Protein AF-A0A7C1YST5-F1 (afdb_monomer_lite)

Sequence (377 aa):
MRGKIRVWMGMFVSFLMVFAYVGAASSADIYYDVPSEAYPTIQSAIDAAISSPTGVDNAAYIRVAQGTYQENLTIDPDLDGIYNIFLQGGYSSDFTSRTVDPSNTVIDGGNSGRAMFINSPYEENGVQLSMRIEGFTITGGNDSFGSGVRVKAQHRYTIVFDHMMFENNEGSSLGGGLWISCYGEITVQNSTIKENKSQFGAGIKMEVYSQGYAKVANNIFENNNDNDPSNNHIIQGKSYQEFFSSLIPMANSTLTKLTLEMEVDDPGKEPEVRSRDLLDRVGYAARHGTAKPKPVDTQKPAITEFEQTTLFITPGLISWGGVEPLQEALRNLSEQANVLASKVDAVMEKDPAQWTAEDKNIVKERTNISCSIERLG

Secondary structure (DSSP, 8-state):
--PPP---------------------PPPEEEEESSSS-SSHHHHHHHHHSS---SS--EEEEEESEEEE--EEE---SSEEEEEEEEEEE-TTSS-B---GGGEEEE-TTSB-SEEE---SS--SEEEEEEEES-EEE--B-SB-SSEEEEE-TTEEEEEES-EEES-EEEEE-SSEEEEESSEEEEES-EEES-EEEETSSEEEEE-TT-EEEEES-EEES-B-SSGGGS---PPPPB-----TTSTT------EEEEEEEE--TTS--EEEEEEEEESSHHHHHTTSSPPPPPPSSS-SB-TT---------S---GGGHHHHHHHHHHHHHHHHHHHHHHHHHHTS-GGG--HHHHHHHHHHHHHHHHHHHH-

Radius of gyration: 33.35 Å; chains: 1; bounding box: 76×48×142 Å

Structure (mmCIF, N/CA/C/O backbone):
data_AF-A0A7C1YST5-F1
#
_entry.id   AF-A0A7C1YST5-F1
#
loop_
_atom_site.group_PDB
_atom_site.id
_atom_site.type_symbol
_atom_site.label_atom_id
_atom_site.label_alt_id
_atom_site.label_comp_id
_atom_site.label_asym_id
_atom_site.label_entity_id
_atom_site.label_seq_id
_atom_site.pdbx_PDB_ins_code
_atom_site.Cartn_x
_atom_site.Cartn_y
_atom_site.Cartn_z
_atom_site.occupancy
_atom_site.B_iso_or_equiv
_atom_site.auth_seq_id
_atom_site.auth_comp_id
_atom_site.auth_asym_id
_atom_site.auth_atom_id
_atom_site.pdbx_PDB_model_num
ATOM 1 N N . MET A 1 1 ? -25.094 -33.696 97.048 1.00 41.44 1 MET A N 1
ATOM 2 C CA . MET A 1 1 ? -24.480 -32.974 95.913 1.00 41.44 1 MET A CA 1
ATOM 3 C C . MET A 1 1 ? -25.198 -33.383 94.629 1.00 41.44 1 MET A C 1
ATOM 5 O O . MET A 1 1 ? -24.993 -34.488 94.155 1.00 41.44 1 MET A O 1
ATOM 9 N N . ARG A 1 2 ? -26.111 -32.553 94.112 1.00 37.66 2 ARG A N 1
ATOM 10 C CA . ARG A 1 2 ? -26.742 -32.722 92.789 1.00 37.66 2 ARG A CA 1
ATOM 11 C C . ARG A 1 2 ? -26.547 -31.402 92.047 1.00 37.66 2 ARG A C 1
ATOM 13 O O . ARG A 1 2 ? -27.242 -30.430 92.331 1.00 37.66 2 ARG A O 1
ATOM 20 N N . GLY A 1 3 ? -25.519 -31.351 91.204 1.00 36.91 3 GLY A N 1
ATOM 21 C CA . GLY A 1 3 ? -25.161 -30.176 90.413 1.00 36.91 3 GLY A CA 1
ATOM 22 C C . GLY A 1 3 ? -26.107 -30.014 89.227 1.00 36.91 3 GLY A C 1
ATOM 23 O O . GLY A 1 3 ? -26.286 -30.942 88.444 1.00 36.91 3 GLY A O 1
ATOM 24 N N . LYS A 1 4 ? -26.729 -28.838 89.122 1.00 43.28 4 LYS A N 1
ATOM 25 C CA . LYS A 1 4 ? -27.535 -28.413 87.975 1.00 43.28 4 LYS A CA 1
ATOM 26 C C . LYS A 1 4 ? -26.601 -28.038 86.821 1.00 43.28 4 LYS A C 1
ATOM 28 O O . LYS A 1 4 ? -25.777 -27.141 86.976 1.00 43.28 4 LYS A O 1
ATOM 33 N N . ILE A 1 5 ? -26.761 -28.691 85.674 1.00 40.94 5 ILE A N 1
ATOM 34 C CA . ILE A 1 5 ? -26.127 -28.305 84.409 1.00 40.94 5 ILE A CA 1
ATOM 35 C C . ILE A 1 5 ? -26.909 -27.110 83.846 1.00 40.94 5 ILE A C 1
ATOM 37 O O . ILE A 1 5 ? -28.108 -27.211 83.595 1.00 40.94 5 ILE A O 1
ATOM 41 N N . ARG A 1 6 ? -26.238 -25.964 83.693 1.00 39.28 6 ARG A N 1
ATOM 42 C CA . ARG A 1 6 ? -26.732 -24.805 82.937 1.00 39.28 6 ARG A CA 1
ATOM 43 C C . ARG A 1 6 ? -26.223 -24.929 81.502 1.00 39.28 6 ARG A C 1
ATOM 45 O O . ARG A 1 6 ? -25.020 -24.857 81.280 1.00 39.28 6 ARG A O 1
ATOM 52 N N . VAL A 1 7 ? -27.136 -25.106 80.553 1.00 39.72 7 VAL A N 1
ATOM 53 C CA . VAL A 1 7 ? -26.851 -25.011 79.116 1.00 39.72 7 VAL A CA 1
ATOM 54 C C . VAL A 1 7 ? -26.837 -23.529 78.739 1.00 39.72 7 VAL A C 1
ATOM 56 O O . VAL A 1 7 ? -27.813 -22.819 78.972 1.00 39.72 7 VAL A O 1
ATOM 59 N N . TRP A 1 8 ? -25.709 -23.058 78.210 1.00 34.91 8 TRP A N 1
ATOM 60 C CA . TRP A 1 8 ? -25.568 -21.738 77.599 1.00 34.91 8 TRP A CA 1
ATOM 61 C C . TRP A 1 8 ? -26.130 -21.788 76.175 1.00 34.91 8 TRP A C 1
ATOM 63 O O . TRP A 1 8 ? -25.654 -22.564 75.351 1.00 34.91 8 TRP A O 1
ATOM 73 N N . MET A 1 9 ? -27.138 -20.964 75.887 1.00 34.66 9 MET A N 1
ATOM 74 C CA . MET A 1 9 ? -27.682 -20.787 74.542 1.00 34.66 9 MET A CA 1
ATOM 75 C C . MET A 1 9 ? -26.935 -19.623 73.881 1.00 34.66 9 MET A C 1
ATOM 77 O O . MET A 1 9 ? -27.213 -18.458 74.156 1.00 34.66 9 MET A O 1
ATOM 81 N N . GLY A 1 10 ? -25.919 -19.950 73.081 1.00 36.78 10 GLY A N 1
ATOM 82 C CA . GLY A 1 10 ? -25.186 -18.984 72.265 1.00 36.78 10 GLY A CA 1
ATOM 83 C C . GLY A 1 10 ? -26.057 -18.507 71.105 1.00 36.78 10 GLY A C 1
ATOM 84 O O . GLY A 1 10 ? -26.475 -19.300 70.266 1.00 36.78 10 GLY A O 1
ATOM 85 N N . MET A 1 11 ? -26.348 -17.211 71.083 1.00 38.69 11 MET A N 1
ATOM 86 C CA . MET A 1 11 ? -27.099 -16.536 70.029 1.00 38.69 11 MET A CA 1
ATOM 87 C C . MET A 1 11 ? -26.169 -16.336 68.819 1.00 38.69 11 MET A C 1
ATOM 89 O O . MET A 1 11 ? -25.265 -15.505 68.862 1.00 38.69 11 MET A O 1
ATOM 93 N N . PHE A 1 12 ? -26.347 -17.133 67.763 1.00 37.69 12 PHE A N 1
ATOM 94 C CA . PHE A 1 12 ? -25.630 -16.975 66.493 1.00 37.69 12 PHE A CA 1
ATOM 95 C C . PHE A 1 12 ? -26.262 -15.823 65.699 1.00 37.69 12 PHE A C 1
ATOM 97 O O . PHE A 1 12 ? -27.354 -15.956 65.147 1.00 37.69 12 PHE A O 1
ATOM 104 N N . VAL A 1 13 ? -25.578 -14.680 65.645 1.00 39.03 13 VAL A N 1
ATOM 105 C CA . VAL A 1 13 ? -25.915 -13.585 64.728 1.00 39.03 13 VAL A CA 1
ATOM 106 C C . VAL A 1 13 ? -25.433 -13.992 63.338 1.00 39.03 13 VAL A C 1
ATOM 108 O O . VAL A 1 13 ? -24.235 -14.045 63.075 1.00 39.03 13 VAL A O 1
ATOM 111 N N . SER A 1 14 ? -26.374 -14.329 62.460 1.00 39.31 14 SER A N 1
ATOM 112 C CA . SER A 1 14 ? -26.086 -14.654 61.064 1.00 39.31 14 SER A CA 1
ATOM 113 C C . SER A 1 14 ? -25.971 -13.353 60.270 1.00 39.31 14 SER A C 1
ATOM 115 O O . SER A 1 14 ? -26.971 -12.682 60.028 1.00 39.31 14 SER A O 1
ATOM 117 N N . PHE A 1 15 ? -24.748 -12.978 59.891 1.00 37.16 15 PHE A N 1
ATOM 118 C CA . PHE A 1 15 ? -24.509 -11.928 58.903 1.00 37.16 15 PHE A CA 1
ATOM 119 C C . PHE A 1 15 ? -24.921 -12.455 57.525 1.00 37.16 15 PHE A C 1
ATOM 121 O O . PHE A 1 15 ? -24.263 -13.326 56.957 1.00 37.16 15 PHE A O 1
ATOM 128 N N . LEU A 1 16 ? -26.023 -11.932 56.992 1.00 33.91 16 LEU A N 1
ATOM 129 C CA . LEU A 1 16 ? -26.415 -12.128 55.603 1.00 33.91 16 LEU A CA 1
ATOM 130 C C . LEU A 1 16 ? -25.455 -11.303 54.724 1.00 33.91 16 LEU A C 1
ATOM 132 O O . LEU A 1 16 ? -25.681 -10.117 54.494 1.00 33.91 16 LEU A O 1
ATOM 136 N N . MET A 1 17 ? -24.351 -11.906 54.273 1.00 36.91 17 MET A N 1
ATOM 137 C CA . MET A 1 17 ? -23.553 -11.343 53.179 1.00 36.91 17 MET A CA 1
ATOM 138 C C . MET A 1 17 ? -24.361 -11.471 51.890 1.00 36.91 17 MET A C 1
ATOM 140 O O . MET A 1 17 ? -24.436 -12.539 51.285 1.00 36.91 17 MET A O 1
ATOM 144 N N . VAL A 1 18 ? -24.971 -10.368 51.468 1.00 36.53 18 VAL A N 1
ATOM 145 C CA . VAL A 1 18 ? -25.443 -10.214 50.095 1.00 36.53 18 VAL A CA 1
ATOM 146 C C . VAL A 1 18 ? -24.197 -10.034 49.231 1.00 36.53 18 VAL A C 1
ATOM 148 O O . VAL A 1 18 ? -23.650 -8.938 49.139 1.00 36.53 18 VAL A O 1
ATOM 151 N N . PHE A 1 19 ? -23.720 -11.117 48.617 1.00 40.22 19 PHE A N 1
ATOM 152 C CA . PHE A 1 19 ? -22.867 -10.996 47.441 1.00 40.22 19 PHE A CA 1
ATOM 153 C C . PHE A 1 19 ? -23.739 -10.405 46.336 1.00 40.22 19 PHE A C 1
ATOM 155 O O . PHE A 1 19 ? -24.511 -11.114 45.691 1.00 40.22 19 PHE A O 1
ATOM 162 N N . ALA A 1 20 ? -23.649 -9.090 46.143 1.00 38.31 20 ALA A N 1
ATOM 163 C CA . ALA A 1 20 ? -24.014 -8.503 44.870 1.00 38.31 20 ALA A CA 1
ATOM 164 C C . ALA A 1 20 ? -23.066 -9.125 43.841 1.00 38.31 20 ALA A C 1
ATOM 166 O O . ALA A 1 20 ? -21.892 -8.768 43.759 1.00 38.31 20 ALA A O 1
ATOM 167 N N . TYR A 1 21 ? -23.568 -10.122 43.118 1.00 37.91 21 TYR A N 1
ATOM 168 C CA . TYR A 1 21 ? -22.960 -10.587 41.886 1.00 37.91 21 TYR A CA 1
ATOM 169 C C . TYR A 1 21 ? -23.071 -9.407 40.918 1.00 37.91 21 TYR A C 1
ATOM 171 O O . TYR A 1 21 ? -24.071 -9.242 40.221 1.00 37.91 21 TYR A O 1
ATOM 179 N N . VAL A 1 22 ? -22.083 -8.512 40.947 1.00 45.41 22 VAL A N 1
ATOM 180 C CA . VAL A 1 22 ? -21.839 -7.609 39.830 1.00 45.41 22 VAL A CA 1
ATOM 181 C C . VAL A 1 22 ? -21.352 -8.541 38.736 1.00 45.41 22 VAL A C 1
ATOM 183 O O . VAL A 1 22 ? -20.177 -8.896 38.690 1.00 45.41 22 VAL A O 1
ATOM 186 N N . GLY A 1 23 ? -22.291 -9.059 37.940 1.00 37.69 23 GLY A N 1
ATOM 187 C CA . GLY A 1 23 ? -21.934 -9.708 36.692 1.00 37.69 23 GLY A CA 1
ATOM 188 C C . GLY A 1 23 ? -21.012 -8.743 35.966 1.00 37.69 23 GLY A C 1
ATOM 189 O O . GLY A 1 23 ? -21.356 -7.567 35.834 1.00 37.69 23 GLY A O 1
ATOM 190 N N . ALA A 1 24 ? -19.821 -9.209 35.592 1.00 47.19 24 ALA A N 1
ATOM 191 C CA . ALA A 1 24 ? -18.976 -8.470 34.676 1.00 47.19 24 ALA A CA 1
ATOM 192 C C . ALA A 1 24 ? -19.861 -8.150 33.470 1.00 47.19 24 ALA A C 1
ATOM 194 O O . ALA A 1 24 ? -20.289 -9.058 32.757 1.00 47.19 24 ALA A O 1
ATOM 195 N N . ALA A 1 25 ? -20.240 -6.882 33.317 1.00 44.75 25 ALA A N 1
ATOM 196 C CA . ALA A 1 25 ? -20.816 -6.435 32.071 1.00 44.75 25 ALA A CA 1
ATOM 197 C C . ALA A 1 25 ? -19.719 -6.708 31.046 1.00 44.75 25 ALA A C 1
ATOM 199 O O . ALA A 1 25 ? -18.654 -6.096 31.127 1.00 44.75 25 ALA A O 1
ATOM 200 N N . SER A 1 26 ? -19.929 -7.687 30.161 1.00 54.06 26 SER A N 1
ATOM 201 C CA . SER A 1 26 ? -19.099 -7.785 28.970 1.00 54.06 26 SER A CA 1
ATOM 202 C C . SER A 1 26 ? -19.242 -6.430 28.299 1.00 54.06 26 SER A C 1
ATOM 204 O O . SER A 1 26 ? -20.356 -6.041 27.930 1.00 54.06 26 SER A O 1
ATOM 206 N N . SER A 1 27 ? -18.158 -5.663 28.253 1.00 65.88 27 SER A N 1
ATOM 207 C CA . SER A 1 27 ? -18.158 -4.451 27.451 1.00 65.88 27 SER A CA 1
ATOM 208 C C . SER A 1 27 ? -18.552 -4.863 26.030 1.00 65.88 27 SER A C 1
ATOM 210 O O . SER A 1 27 ? -18.256 -5.967 25.587 1.00 65.88 27 SER A O 1
ATOM 212 N N . ALA A 1 28 ? -19.368 -4.058 25.368 1.00 82.75 28 ALA A N 1
ATOM 213 C CA . ALA A 1 28 ? -19.757 -4.359 24.000 1.00 82.75 28 ALA A CA 1
ATOM 214 C C . ALA A 1 28 ? -18.626 -3.937 23.054 1.00 82.75 28 ALA A C 1
ATOM 216 O O . ALA A 1 28 ? -17.840 -3.045 23.388 1.00 82.75 28 ALA A O 1
ATOM 217 N N . ASP A 1 29 ? -18.582 -4.540 21.868 1.00 91.88 29 ASP A N 1
ATOM 218 C CA . ASP A 1 29 ? -17.829 -3.985 20.746 1.00 91.88 29 ASP A CA 1
ATOM 219 C C . ASP A 1 29 ? -18.250 -2.532 20.485 1.00 91.88 29 ASP A C 1
ATOM 221 O O . ASP A 1 29 ? -19.418 -2.160 20.649 1.00 91.88 29 ASP A O 1
ATOM 225 N N . ILE A 1 30 ? -17.290 -1.714 20.061 1.00 95.12 30 ILE A N 1
ATOM 226 C CA . ILE A 1 30 ? -17.473 -0.281 19.830 1.00 95.12 30 ILE A CA 1
ATOM 227 C C . ILE A 1 30 ? -17.455 -0.024 18.324 1.00 95.12 30 ILE A C 1
ATOM 229 O O . ILE A 1 30 ? -16.594 -0.541 17.618 1.00 95.12 30 ILE A O 1
ATOM 233 N N . TYR A 1 31 ? -18.395 0.780 17.828 1.00 97.06 31 TYR A N 1
ATOM 234 C CA . TYR A 1 31 ? -18.546 1.076 16.403 1.00 97.06 31 TYR A CA 1
ATOM 235 C C . TYR A 1 31 ? -18.355 2.571 16.143 1.00 97.06 31 TYR A C 1
ATOM 237 O O . TYR A 1 31 ? -18.979 3.403 16.801 1.00 97.06 31 TYR A O 1
ATOM 245 N N . TYR A 1 32 ? -17.516 2.888 15.160 1.00 98.31 32 TYR A N 1
ATOM 246 C CA . TYR A 1 32 ? -17.191 4.239 14.716 1.00 98.31 32 TYR A CA 1
ATOM 247 C C . TYR A 1 32 ? -17.537 4.366 13.232 1.00 98.31 32 TYR A C 1
ATOM 249 O O . TYR A 1 32 ? -16.848 3.805 12.380 1.00 98.31 32 TYR A O 1
ATOM 257 N N . ASP A 1 33 ? -18.615 5.086 12.929 1.00 98.69 33 ASP A N 1
ATOM 258 C CA . ASP A 1 33 ? -19.110 5.269 11.563 1.00 98.69 33 ASP A CA 1
ATOM 259 C C . ASP A 1 33 ? -18.527 6.527 10.933 1.00 98.69 33 ASP A C 1
ATOM 261 O O . ASP A 1 33 ? -18.656 7.619 11.491 1.00 98.69 33 ASP A O 1
ATOM 265 N N . VAL A 1 34 ? -17.904 6.370 9.765 1.00 98.69 34 VAL A N 1
ATOM 266 C CA . VAL A 1 34 ? -17.222 7.445 9.041 1.00 98.69 34 VAL A CA 1
ATOM 267 C C . VAL A 1 34 ? -17.787 7.576 7.619 1.00 98.69 34 VAL A C 1
ATOM 269 O O . VAL A 1 34 ? -17.778 6.587 6.888 1.00 98.69 34 VAL A O 1
ATOM 272 N N . PRO A 1 35 ? -18.242 8.766 7.189 1.00 98.44 35 PRO A N 1
ATOM 273 C CA . PRO A 1 35 ? -18.401 9.965 8.000 1.00 98.44 35 PRO A CA 1
ATOM 274 C C . PRO A 1 35 ? -19.675 9.894 8.858 1.00 98.44 35 PRO A C 1
ATOM 276 O O . PRO A 1 35 ? -20.703 9.355 8.448 1.00 98.44 35 PRO A O 1
ATOM 279 N N . SER A 1 36 ? -19.629 10.517 10.029 1.00 97.88 36 SER A N 1
ATOM 280 C CA . SER A 1 36 ? -20.798 10.814 10.863 1.00 97.88 36 SER A CA 1
ATOM 281 C C . SER A 1 36 ? -20.629 12.166 11.560 1.00 97.88 36 SER A C 1
ATOM 283 O O . SER A 1 36 ? -19.577 12.795 11.467 1.00 97.88 36 SER A O 1
ATOM 285 N N . GLU A 1 37 ? -21.660 12.630 12.274 1.00 97.25 37 GLU A N 1
ATOM 286 C CA . GLU A 1 37 ? -21.562 13.857 13.081 1.00 97.25 37 GLU A CA 1
ATOM 287 C C . GLU A 1 37 ? -20.473 13.747 14.164 1.00 97.25 37 GLU A C 1
ATOM 289 O O . GLU A 1 37 ? -19.768 14.718 14.427 1.00 97.25 37 GLU A O 1
ATOM 294 N N . ALA A 1 38 ? -20.305 12.561 14.759 1.00 97.38 38 ALA A N 1
ATOM 295 C CA . ALA A 1 38 ? -19.283 12.309 15.773 1.00 97.38 38 ALA A CA 1
ATOM 296 C C . ALA A 1 38 ? -17.885 12.102 15.166 1.00 97.38 38 ALA A C 1
ATOM 298 O O . ALA A 1 38 ? -16.894 12.506 15.772 1.00 97.38 38 ALA A O 1
ATOM 299 N N . TYR A 1 39 ? -17.816 11.492 13.980 1.00 98.38 39 TYR A N 1
ATOM 300 C CA . TYR A 1 39 ? -16.567 11.128 13.311 1.00 98.38 39 TYR A CA 1
ATOM 301 C C . TYR A 1 39 ? -16.586 11.605 11.853 1.00 98.38 39 TYR A C 1
ATOM 303 O O . TYR A 1 39 ? -16.869 10.823 10.939 1.00 98.38 39 TYR A O 1
ATOM 311 N N . PRO A 1 40 ? -16.338 12.903 11.603 1.00 98.25 40 PRO A N 1
ATOM 312 C CA . PRO A 1 40 ? -16.386 13.459 10.253 1.00 98.25 40 PRO A CA 1
ATOM 313 C C . PRO A 1 40 ? -15.243 12.967 9.351 1.00 98.25 40 PRO A C 1
ATOM 315 O O . PRO A 1 40 ? -15.350 13.084 8.133 1.00 98.25 40 PRO A O 1
ATOM 318 N N . THR A 1 41 ? -14.163 12.431 9.929 1.00 98.75 41 THR A N 1
ATOM 319 C CA . THR A 1 41 ? -12.971 11.949 9.211 1.00 98.75 41 THR A CA 1
ATOM 320 C C . THR A 1 41 ? -12.532 10.577 9.710 1.00 98.75 41 THR A C 1
ATOM 322 O O . THR A 1 41 ? -12.854 10.194 10.842 1.00 98.75 41 THR A O 1
ATOM 325 N N . ILE A 1 42 ? -11.752 9.849 8.908 1.00 98.81 42 ILE A N 1
ATOM 326 C CA . ILE A 1 42 ? -11.193 8.557 9.328 1.00 98.81 42 ILE A CA 1
ATOM 327 C C . ILE A 1 42 ? -10.268 8.769 10.530 1.00 98.81 42 ILE A C 1
ATOM 329 O O . ILE A 1 42 ? -10.365 8.024 11.507 1.00 98.81 42 ILE A O 1
ATOM 333 N N . GLN A 1 43 ? -9.441 9.821 10.512 1.00 98.75 43 GLN A N 1
ATOM 334 C CA . GLN A 1 43 ? -8.559 10.133 11.637 1.00 98.75 43 GLN A CA 1
ATOM 335 C C . GLN A 1 43 ? -9.335 10.350 12.944 1.00 98.75 43 GLN A C 1
ATOM 337 O O . GLN A 1 43 ? -8.945 9.808 13.969 1.00 98.75 43 GLN A O 1
ATOM 342 N N . SER A 1 44 ? -10.471 11.057 12.919 1.00 98.62 44 SER A N 1
ATOM 343 C CA . SER A 1 44 ? -11.258 11.302 14.139 1.00 98.62 44 SER A CA 1
ATOM 344 C C . SER A 1 44 ? -11.824 10.018 14.765 1.00 98.62 44 SER A C 1
ATOM 346 O O . SER A 1 44 ? -11.923 9.914 15.988 1.00 98.62 44 SER A O 1
ATOM 348 N N . ALA A 1 45 ? -12.156 9.015 13.944 1.00 98.69 45 ALA A N 1
ATOM 349 C CA . ALA A 1 45 ? -12.557 7.696 14.428 1.00 98.69 45 ALA A CA 1
ATOM 350 C C . ALA A 1 45 ? -11.365 6.894 14.969 1.00 98.69 45 ALA A C 1
ATOM 352 O O . ALA A 1 45 ? -11.503 6.221 15.989 1.00 98.69 45 ALA A O 1
ATOM 353 N N . ILE A 1 46 ? -10.197 6.987 14.321 1.00 98.62 46 ILE A N 1
ATOM 354 C CA . ILE A 1 46 ? -8.951 6.380 14.810 1.00 98.62 46 ILE A CA 1
ATOM 355 C C . ILE A 1 46 ? -8.592 6.955 16.179 1.00 98.62 46 ILE A C 1
ATOM 357 O O . ILE A 1 46 ? -8.406 6.181 17.114 1.00 98.62 46 ILE A O 1
ATOM 361 N N . ASP A 1 47 ? -8.566 8.282 16.313 1.00 98.12 47 ASP A N 1
ATOM 362 C CA . ASP A 1 47 ? -8.258 8.983 17.563 1.00 98.12 47 ASP A CA 1
ATOM 363 C C . ASP A 1 47 ? -9.180 8.511 18.693 1.00 98.12 47 ASP A C 1
ATOM 365 O O . ASP A 1 47 ? -8.734 8.207 19.799 1.00 98.12 47 ASP A O 1
ATOM 369 N N . ALA A 1 48 ? -10.477 8.372 18.405 1.00 97.56 48 ALA A N 1
ATOM 370 C CA . ALA A 1 48 ? -11.440 7.870 19.372 1.00 97.56 48 ALA A CA 1
ATOM 371 C C . ALA A 1 48 ? -11.208 6.388 19.723 1.00 97.56 48 ALA A C 1
ATOM 373 O O . ALA A 1 48 ? -11.315 6.025 20.896 1.00 97.56 48 ALA A O 1
ATOM 374 N N . ALA A 1 49 ? -10.857 5.544 18.750 1.00 96.88 49 ALA A N 1
ATOM 375 C CA . ALA A 1 49 ? -10.584 4.121 18.957 1.00 96.88 49 ALA A CA 1
ATOM 376 C C . ALA A 1 49 ? -9.287 3.854 19.740 1.00 96.88 49 ALA A C 1
ATOM 378 O O . ALA A 1 49 ? -9.214 2.862 20.463 1.00 96.88 49 ALA A O 1
ATOM 379 N N . ILE A 1 50 ? -8.278 4.724 19.623 1.00 95.12 50 ILE A N 1
ATOM 380 C CA . ILE A 1 50 ? -7.011 4.602 20.367 1.00 95.12 50 ILE A CA 1
ATOM 381 C C . ILE A 1 50 ? -7.002 5.382 21.688 1.00 95.12 50 ILE A C 1
ATOM 383 O O . ILE A 1 50 ? -6.105 5.185 22.498 1.00 95.12 50 ILE A O 1
ATOM 387 N N . SER A 1 51 ? -8.009 6.224 21.949 1.00 94.44 51 SER A N 1
ATOM 388 C CA . SER A 1 51 ? -8.116 6.982 23.207 1.00 94.44 51 SER A CA 1
ATOM 389 C C . SER A 1 51 ? -8.368 6.114 24.449 1.00 94.44 51 SER A C 1
ATOM 391 O O . SER A 1 51 ? -8.213 6.585 25.578 1.00 94.44 51 SER A O 1
ATOM 393 N N . SER A 1 52 ? -8.778 4.854 24.269 1.00 91.00 52 SER A N 1
ATOM 394 C CA . SER A 1 52 ? -8.984 3.910 25.365 1.00 91.00 52 SER A CA 1
ATOM 395 C C . SER A 1 52 ? -8.737 2.468 24.909 1.00 91.00 52 SER A C 1
ATOM 397 O O . SER A 1 52 ? -9.271 2.070 23.872 1.00 91.00 52 SER A O 1
ATOM 399 N N . PRO A 1 53 ? -7.973 1.658 25.667 1.00 92.25 53 PRO A N 1
ATOM 400 C CA . PRO A 1 53 ? -7.793 0.244 25.358 1.00 92.25 53 PRO A CA 1
ATOM 401 C C . PRO A 1 53 ? -9.122 -0.518 25.313 1.00 92.25 53 PRO A C 1
ATOM 403 O O . PRO A 1 53 ? -9.939 -0.423 26.229 1.00 92.25 53 PRO A O 1
ATOM 406 N N . THR A 1 54 ? -9.309 -1.352 24.291 1.00 91.56 54 THR A N 1
ATOM 407 C CA . THR A 1 54 ? -10.501 -2.203 24.153 1.00 91.56 54 THR A CA 1
ATOM 408 C C . THR A 1 54 ? -10.497 -3.369 25.145 1.00 91.56 54 THR A C 1
ATOM 410 O O . THR A 1 54 ? -11.556 -3.870 25.515 1.00 91.56 54 THR A O 1
ATOM 413 N N . GLY A 1 55 ? -9.319 -3.812 25.596 1.00 89.50 55 GLY A N 1
ATOM 414 C CA . GLY A 1 55 ? -9.165 -5.016 26.415 1.00 89.50 55 GLY A CA 1
ATOM 415 C C . GLY A 1 55 ? -9.211 -6.308 25.590 1.00 89.50 55 GLY A C 1
ATOM 416 O O . GLY A 1 55 ? -9.278 -6.274 24.365 1.00 89.50 55 GLY A O 1
ATOM 417 N N . VAL A 1 56 ? -9.143 -7.462 26.265 1.00 86.06 56 VAL A N 1
ATOM 418 C CA . VAL A 1 56 ? -9.049 -8.787 25.611 1.00 86.06 56 VAL A CA 1
ATOM 419 C C . VAL A 1 56 ? -10.331 -9.233 24.907 1.00 86.06 56 VAL A C 1
ATOM 421 O O . VAL A 1 56 ? -10.245 -9.945 23.913 1.00 86.06 56 VAL A O 1
ATOM 424 N N . ASP A 1 57 ? -11.494 -8.813 25.407 1.00 88.62 57 ASP A N 1
ATOM 425 C CA . ASP A 1 57 ? -12.791 -9.372 25.001 1.00 88.62 57 ASP A CA 1
ATOM 426 C C . ASP A 1 57 ? -13.568 -8.487 24.013 1.00 88.62 57 ASP A C 1
ATOM 428 O O . ASP A 1 57 ? -14.632 -8.893 23.556 1.00 88.62 57 ASP A O 1
ATOM 432 N N . ASN A 1 58 ? -13.052 -7.297 23.675 1.00 91.62 58 ASN A N 1
ATOM 433 C CA . ASN A 1 58 ? -13.773 -6.313 22.860 1.00 91.62 58 ASN A CA 1
ATOM 434 C C . ASN A 1 58 ? -12.938 -5.832 21.682 1.00 91.62 58 ASN A C 1
ATOM 436 O O . ASN A 1 58 ? -11.701 -5.827 21.740 1.00 91.62 58 ASN A O 1
ATOM 440 N N . ALA A 1 59 ? -13.632 -5.348 20.657 1.00 96.00 59 ALA A N 1
ATOM 441 C CA . ALA A 1 59 ? -13.038 -4.717 19.494 1.00 96.00 59 ALA A CA 1
ATOM 442 C C . ALA A 1 59 ? -13.651 -3.347 19.172 1.00 96.00 59 ALA A C 1
ATOM 444 O O . ALA A 1 59 ? -14.815 -3.065 19.459 1.00 96.00 59 ALA A O 1
ATOM 445 N N . ALA A 1 60 ? -12.843 -2.505 18.535 1.00 97.88 60 ALA A N 1
ATOM 446 C CA . ALA A 1 60 ? -13.245 -1.253 17.916 1.00 97.88 60 ALA A CA 1
ATOM 447 C C . ALA A 1 60 ? -13.372 -1.452 16.398 1.00 97.88 60 ALA A C 1
ATOM 449 O O . ALA A 1 60 ? -12.392 -1.773 15.724 1.00 97.88 60 ALA A O 1
ATOM 450 N N . TYR A 1 61 ? -14.566 -1.243 15.852 1.00 98.31 61 TYR A N 1
ATOM 451 C CA . TYR A 1 61 ? -14.855 -1.306 14.421 1.00 98.31 61 TYR A CA 1
ATOM 452 C C . TYR A 1 61 ? -14.988 0.103 13.859 1.00 98.31 61 TYR A C 1
ATOM 454 O O . TYR A 1 61 ? -15.981 0.785 14.104 1.00 98.31 61 TYR A O 1
ATOM 462 N N . ILE A 1 62 ? -14.005 0.527 13.074 1.00 98.81 62 ILE A N 1
ATOM 463 C CA . ILE A 1 62 ? -14.059 1.762 12.298 1.00 98.81 62 ILE A CA 1
ATOM 464 C C . ILE A 1 62 ? -14.618 1.410 10.921 1.00 98.81 62 ILE A C 1
ATOM 466 O O . ILE A 1 62 ? -13.926 0.830 10.079 1.00 98.81 62 ILE A O 1
ATOM 470 N N . ARG A 1 63 ? -15.898 1.719 10.715 1.00 98.81 63 ARG A N 1
ATOM 471 C CA . ARG A 1 63 ? -16.646 1.433 9.491 1.00 98.81 63 ARG A CA 1
ATOM 472 C C . ARG A 1 63 ? -16.617 2.671 8.613 1.00 98.81 63 ARG A C 1
ATOM 474 O O . ARG A 1 63 ? -17.133 3.714 8.997 1.00 98.81 63 ARG A O 1
ATOM 481 N N . VAL A 1 64 ? -16.013 2.557 7.438 1.00 98.88 64 VAL A N 1
ATOM 482 C CA . VAL A 1 64 ? -15.839 3.677 6.514 1.00 98.88 64 VAL A CA 1
ATOM 483 C C . VAL A 1 64 ? -16.752 3.484 5.312 1.00 98.88 64 VAL A C 1
ATOM 485 O O . VAL A 1 64 ? -16.692 2.465 4.613 1.00 98.88 64 VAL A O 1
ATOM 488 N N . ALA A 1 65 ? -17.623 4.465 5.094 1.00 98.81 65 ALA A N 1
ATOM 489 C CA . ALA A 1 65 ? -18.503 4.512 3.946 1.00 98.81 65 ALA A CA 1
ATOM 490 C C . ALA A 1 65 ? -17.696 4.673 2.651 1.00 98.81 65 ALA A C 1
ATOM 492 O O . ALA A 1 65 ? -16.589 5.218 2.642 1.00 98.81 65 ALA A O 1
ATOM 493 N N . GLN A 1 66 ? -18.253 4.208 1.539 1.00 98.69 66 GLN A N 1
ATOM 494 C CA . GLN A 1 66 ? -17.646 4.372 0.219 1.00 98.69 66 GLN A CA 1
ATOM 495 C C . GLN A 1 66 ? -17.401 5.852 -0.107 1.00 98.69 66 GLN A C 1
ATOM 497 O O . GLN A 1 66 ? -18.228 6.710 0.205 1.00 98.69 66 GLN A O 1
ATOM 502 N N . GLY A 1 67 ? -16.263 6.146 -0.733 1.00 98.56 67 GLY A N 1
ATOM 503 C CA . GLY A 1 67 ? -15.833 7.507 -1.042 1.00 98.56 67 GLY A CA 1
ATOM 504 C C . GLY A 1 67 ? -14.316 7.680 -1.047 1.00 98.56 67 GLY A C 1
ATOM 505 O O . GLY A 1 67 ? -13.564 6.749 -0.762 1.00 98.56 67 GLY A O 1
ATOM 506 N N . THR A 1 68 ? -13.876 8.897 -1.365 1.00 98.56 68 THR A N 1
ATOM 507 C CA . THR A 1 68 ? -12.468 9.306 -1.316 1.00 98.56 68 THR A CA 1
ATOM 508 C C . THR A 1 68 ? -12.250 10.251 -0.144 1.00 98.56 68 THR A C 1
ATOM 510 O O . THR A 1 68 ? -12.925 11.274 -0.031 1.00 98.56 68 THR A O 1
ATOM 513 N N . TYR A 1 69 ? -11.285 9.910 0.698 1.00 98.56 69 TYR A N 1
ATOM 514 C CA . TYR A 1 69 ? -10.912 10.629 1.905 1.00 98.56 69 TYR A CA 1
ATOM 515 C C . TYR A 1 69 ? -9.490 11.136 1.716 1.00 98.56 69 TYR A C 1
ATOM 517 O O . TYR A 1 69 ? -8.541 10.352 1.712 1.00 98.56 69 TYR A O 1
ATOM 525 N N . GLN A 1 70 ? -9.350 12.444 1.509 1.00 98.38 70 GLN A N 1
ATOM 526 C CA . GLN A 1 70 ? -8.039 13.072 1.416 1.00 98.38 70 GLN A CA 1
ATOM 527 C C . GLN A 1 70 ? -7.499 13.313 2.831 1.00 98.38 70 GLN A C 1
ATOM 529 O O . GLN A 1 70 ? -7.819 14.323 3.458 1.00 98.38 70 GLN A O 1
ATOM 534 N N . GLU A 1 71 ? -6.729 12.361 3.353 1.00 98.19 71 GLU A N 1
ATOM 535 C CA . GLU A 1 71 ? -6.235 12.344 4.731 1.00 98.19 71 GLU A CA 1
ATOM 536 C C . GLU A 1 71 ? -4.845 11.690 4.806 1.00 98.19 71 GLU A C 1
ATOM 538 O O . GLU A 1 71 ? -4.540 10.750 4.073 1.00 98.19 71 GLU A O 1
ATOM 543 N N . ASN A 1 72 ? -4.019 12.145 5.751 1.00 98.12 72 ASN A N 1
ATOM 544 C CA . ASN A 1 72 ? -2.780 11.473 6.142 1.00 98.12 72 ASN A CA 1
ATOM 545 C C . ASN A 1 72 ? -2.978 10.867 7.535 1.00 98.12 72 ASN A C 1
ATOM 547 O O . ASN A 1 72 ? -2.936 11.578 8.541 1.00 98.12 72 ASN A O 1
ATOM 551 N N . LEU A 1 73 ? -3.219 9.560 7.589 1.00 98.50 73 LEU A N 1
ATOM 552 C CA . LEU A 1 73 ? -3.636 8.874 8.807 1.00 98.50 73 LEU A CA 1
ATOM 553 C C . LEU A 1 73 ? -2.450 8.552 9.719 1.00 98.50 73 LEU A C 1
ATOM 555 O O . LEU A 1 73 ? -1.391 8.128 9.254 1.00 98.50 73 LEU A O 1
ATOM 559 N N . THR A 1 74 ? -2.643 8.685 11.027 1.00 97.81 74 THR A N 1
ATOM 560 C CA . THR A 1 74 ? -1.685 8.284 12.062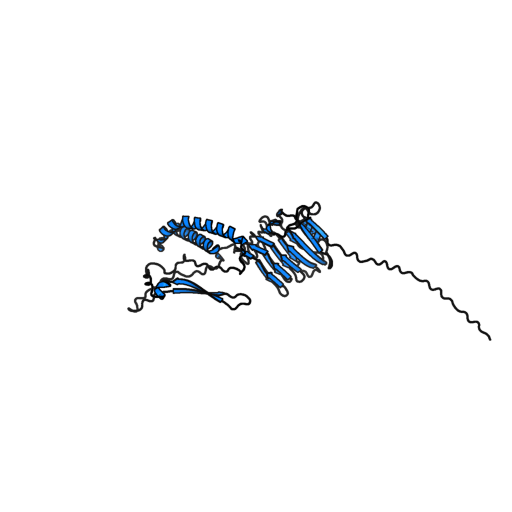 1.00 97.81 74 THR A CA 1
ATOM 561 C C . THR A 1 74 ? -2.369 7.408 13.103 1.00 97.81 74 THR A C 1
ATOM 563 O O . THR A 1 74 ? -3.395 7.778 13.668 1.00 97.81 74 THR A O 1
ATOM 566 N N . ILE A 1 75 ? -1.775 6.248 13.366 1.00 97.19 75 ILE A N 1
ATOM 567 C CA . ILE A 1 75 ? -2.169 5.302 14.407 1.00 97.19 75 ILE A CA 1
ATOM 568 C C . ILE A 1 75 ? -0.981 5.181 15.358 1.00 97.19 75 ILE A C 1
ATOM 570 O O . ILE A 1 75 ? 0.037 4.589 14.998 1.00 97.19 75 ILE A O 1
ATOM 574 N N . ASP A 1 76 ? -1.107 5.775 16.541 1.00 94.31 76 ASP A N 1
ATOM 575 C CA . ASP A 1 76 ? -0.042 5.848 17.548 1.00 94.31 76 ASP A CA 1
ATOM 576 C C . ASP A 1 76 ? -0.647 5.718 18.958 1.00 94.31 76 ASP A C 1
ATOM 578 O O . ASP A 1 76 ? -0.829 6.723 19.646 1.00 94.31 76 ASP A O 1
ATOM 582 N N . PRO A 1 77 ? -1.080 4.507 19.367 1.00 91.88 77 PRO A N 1
ATOM 583 C CA . PRO A 1 77 ? -1.626 4.294 20.703 1.00 91.88 77 PRO A CA 1
ATOM 584 C C . PRO A 1 77 ? -0.536 4.505 21.763 1.00 91.88 77 PRO A C 1
ATOM 586 O O . PRO A 1 77 ? 0.490 3.819 21.765 1.00 91.88 77 PRO A O 1
ATOM 589 N N . ASP A 1 78 ? -0.778 5.433 22.686 1.00 88.19 78 ASP A N 1
ATOM 590 C CA . ASP A 1 78 ? 0.180 5.875 23.704 1.00 88.19 78 ASP A CA 1
ATOM 591 C C . ASP A 1 78 ? -0.161 5.397 25.127 1.00 88.19 78 ASP A C 1
ATOM 593 O O . ASP A 1 78 ? 0.710 5.400 26.000 1.00 88.19 78 ASP A O 1
ATOM 597 N N . LEU A 1 79 ? -1.395 4.936 25.369 1.00 89.12 79 LEU A N 1
ATOM 598 C CA . LEU A 1 79 ? -1.814 4.385 26.660 1.00 89.12 79 LEU A CA 1
ATOM 599 C C . LEU A 1 79 ? -1.596 2.872 26.732 1.00 89.12 79 LEU A C 1
ATOM 601 O O . LEU A 1 79 ? -2.020 2.131 25.842 1.00 89.12 79 LEU A O 1
ATOM 605 N N . ASP A 1 80 ? -1.027 2.408 27.845 1.00 91.06 80 ASP A N 1
ATOM 606 C CA . ASP A 1 80 ? -0.876 0.985 28.153 1.00 91.06 80 ASP A CA 1
ATOM 607 C C . ASP A 1 80 ? -2.214 0.239 28.065 1.00 91.06 80 ASP A C 1
ATOM 609 O O . ASP A 1 80 ? -3.212 0.625 28.679 1.00 91.06 80 ASP A O 1
ATOM 613 N N . GLY A 1 81 ? -2.218 -0.882 27.344 1.00 91.88 81 GLY A N 1
ATOM 614 C CA . GLY A 1 81 ? -3.392 -1.730 27.210 1.00 91.88 81 GLY A CA 1
ATOM 615 C C . GLY A 1 81 ? -3.453 -2.483 25.889 1.00 91.88 81 GLY A C 1
ATOM 616 O O . GLY A 1 81 ? -2.531 -2.454 25.076 1.00 91.88 81 GLY A O 1
ATOM 617 N N . ILE A 1 82 ? -4.562 -3.193 25.701 1.00 93.38 82 ILE A N 1
ATOM 618 C CA . ILE A 1 82 ? -4.826 -4.016 24.520 1.00 93.38 82 ILE A CA 1
ATOM 619 C C . ILE A 1 82 ? -5.819 -3.282 23.626 1.00 93.38 82 ILE A C 1
ATOM 621 O O . ILE A 1 82 ? -6.900 -2.916 24.088 1.00 93.38 82 ILE A O 1
ATOM 625 N N . TYR A 1 83 ? -5.453 -3.116 22.361 1.00 95.19 83 TYR A N 1
ATOM 626 C CA . TYR A 1 83 ? -6.262 -2.516 21.310 1.00 95.19 83 TYR A CA 1
ATOM 62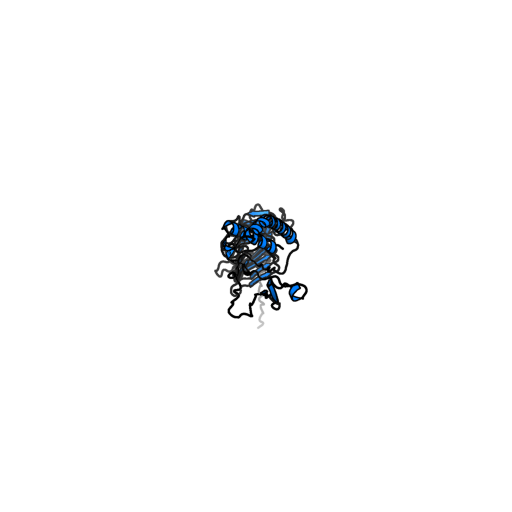7 C C . TYR A 1 83 ? -6.538 -3.558 20.232 1.00 95.19 83 TYR A C 1
ATOM 629 O O . TYR A 1 83 ? -5.609 -4.051 19.595 1.00 95.19 83 TYR A O 1
ATOM 637 N N . ASN A 1 84 ? -7.811 -3.867 20.006 1.00 97.00 84 ASN A N 1
ATOM 638 C CA . ASN A 1 84 ? -8.267 -4.709 18.904 1.00 97.00 84 ASN A CA 1
ATOM 639 C C . ASN A 1 84 ? -9.063 -3.836 17.930 1.00 97.00 84 ASN A C 1
ATOM 641 O O . ASN A 1 84 ? -10.215 -3.505 18.205 1.00 97.00 84 ASN A O 1
ATOM 645 N N . ILE A 1 85 ? -8.453 -3.431 16.817 1.00 97.94 85 ILE A N 1
ATOM 646 C CA . ILE A 1 85 ? -9.027 -2.447 15.891 1.00 97.94 85 ILE A CA 1
ATOM 647 C C . ILE A 1 85 ? -9.262 -3.071 14.513 1.00 97.94 85 ILE A C 1
ATOM 649 O O . ILE A 1 85 ? -8.361 -3.642 13.898 1.00 97.94 85 ILE A O 1
ATOM 653 N N . PHE A 1 86 ? -10.471 -2.898 13.992 1.00 98.56 86 PHE A N 1
ATOM 654 C CA . PHE A 1 86 ? -10.845 -3.250 12.629 1.00 98.56 86 PHE A CA 1
ATOM 655 C C . PHE A 1 86 ? -11.148 -1.972 11.855 1.00 98.56 86 PHE A C 1
ATOM 657 O O . PHE A 1 86 ? -12.183 -1.349 12.071 1.00 98.56 86 PHE A O 1
ATOM 664 N N . LEU A 1 87 ? -10.259 -1.591 10.940 1.00 98.81 87 LEU A N 1
ATOM 665 C CA . LEU A 1 87 ? -10.482 -0.495 10.002 1.00 98.81 87 LEU A CA 1
ATOM 666 C C . LEU A 1 87 ? -11.023 -1.083 8.696 1.00 98.81 87 LEU A C 1
ATOM 668 O O . LEU A 1 87 ? -10.345 -1.875 8.041 1.00 98.81 87 LEU A O 1
ATOM 672 N N . GLN A 1 88 ? -12.261 -0.741 8.341 1.00 98.81 88 GLN A N 1
ATOM 673 C CA . GLN A 1 88 ? -13.027 -1.448 7.315 1.00 98.81 88 GLN A CA 1
ATOM 674 C C . GLN A 1 88 ? -13.655 -0.494 6.296 1.00 98.81 88 GLN A C 1
ATOM 676 O O . GLN A 1 88 ? -14.551 0.276 6.636 1.00 98.81 88 GLN A O 1
ATOM 681 N N . GLY A 1 89 ? -13.242 -0.607 5.036 1.00 98.75 89 GLY A N 1
ATOM 682 C CA . GLY A 1 89 ? -13.835 0.114 3.914 1.00 98.75 89 GLY A CA 1
ATOM 683 C C . GLY A 1 89 ? -15.048 -0.604 3.322 1.00 98.75 89 GLY A C 1
ATOM 684 O O . GLY A 1 89 ? -15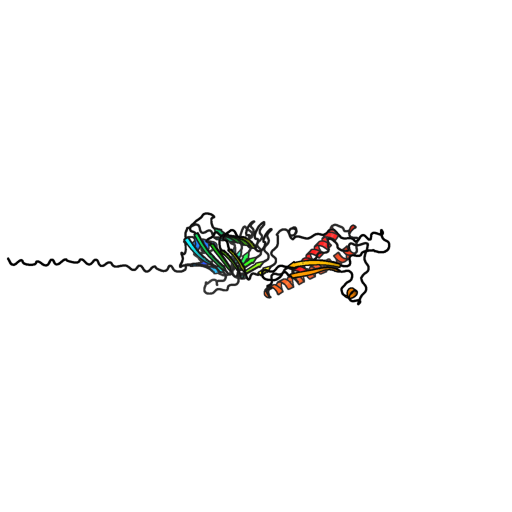.356 -1.758 3.660 1.00 98.75 89 GLY A O 1
ATOM 685 N N . GLY A 1 90 ? -15.727 0.088 2.408 1.00 98.38 90 GLY A N 1
ATOM 686 C CA . GLY A 1 90 ? -16.756 -0.480 1.543 1.00 98.38 90 GLY A CA 1
ATOM 687 C C . GLY A 1 90 ? -18.195 -0.403 2.056 1.00 98.38 90 GLY A C 1
ATOM 688 O O . GLY A 1 90 ? -19.072 -1.012 1.433 1.00 98.38 90 GLY A O 1
ATOM 689 N N . TYR A 1 91 ? -18.468 0.298 3.162 1.00 98.75 91 TYR A N 1
ATOM 690 C CA . TYR A 1 91 ? -19.827 0.412 3.712 1.00 98.75 91 TYR A CA 1
ATOM 691 C C . TYR A 1 91 ? -20.724 1.341 2.885 1.00 98.75 91 TYR A C 1
ATOM 693 O O . TYR A 1 91 ? -20.281 2.372 2.385 1.00 98.75 91 TYR A O 1
ATOM 701 N N . SER A 1 92 ? -22.011 1.016 2.763 1.00 98.44 92 SER A N 1
ATOM 702 C CA . SER A 1 92 ? -22.995 1.977 2.255 1.00 98.44 92 SER A CA 1
ATOM 703 C C . SER A 1 92 ? -23.082 3.198 3.178 1.00 98.44 92 SER A C 1
ATOM 705 O O . SER A 1 92 ? -22.756 3.117 4.360 1.00 98.44 92 SER A O 1
ATOM 707 N N . SER A 1 93 ? -23.543 4.339 2.660 1.00 97.12 93 SER A N 1
ATOM 708 C CA . SER A 1 93 ? -23.624 5.599 3.421 1.00 97.12 93 SER A CA 1
ATOM 709 C C . SER A 1 93 ? -24.533 5.542 4.658 1.00 97.12 93 SER A C 1
ATOM 711 O O . SER A 1 93 ? -24.482 6.428 5.501 1.00 97.12 93 SER A O 1
ATOM 713 N N . ASP A 1 94 ? -25.400 4.533 4.743 1.00 97.38 94 ASP A N 1
ATOM 714 C CA . ASP A 1 94 ? -26.283 4.244 5.876 1.00 97.38 94 ASP A CA 1
ATOM 715 C C . ASP A 1 94 ? -25.772 3.090 6.765 1.00 97.38 94 ASP A C 1
ATOM 717 O O . ASP A 1 94 ? -26.456 2.689 7.705 1.00 97.38 94 ASP A O 1
ATOM 721 N N . PHE A 1 95 ? -24.594 2.536 6.459 1.00 97.94 95 PHE A N 1
ATOM 722 C CA . PHE A 1 95 ? -23.939 1.432 7.168 1.00 97.94 95 PHE A CA 1
ATOM 723 C C . PHE A 1 95 ? -24.775 0.145 7.277 1.00 97.94 95 PHE A C 1
ATOM 725 O O . PHE A 1 95 ? -24.517 -0.695 8.142 1.00 97.94 95 PHE A O 1
ATOM 732 N N . THR A 1 96 ? -25.761 -0.047 6.393 1.00 97.75 96 THR A N 1
ATOM 733 C CA . THR A 1 96 ? -26.608 -1.254 6.375 1.00 97.75 96 THR A CA 1
ATOM 734 C C . THR A 1 96 ? -26.026 -2.393 5.538 1.00 97.75 96 THR A C 1
ATOM 736 O O . THR A 1 96 ? -26.416 -3.549 5.711 1.00 97.75 96 THR A O 1
ATOM 739 N N . SER A 1 97 ? -25.075 -2.096 4.650 1.00 97.81 97 SER A N 1
ATOM 740 C CA . SER A 1 97 ? -24.413 -3.073 3.784 1.00 97.81 97 SER A CA 1
ATOM 741 C C . SER A 1 97 ? -22.927 -2.758 3.609 1.00 97.81 97 SER A C 1
ATOM 743 O O . SER A 1 97 ? -22.488 -1.632 3.843 1.00 97.81 97 SER A O 1
ATOM 745 N N . ARG A 1 98 ? -22.142 -3.760 3.198 1.00 98.06 98 ARG A N 1
ATOM 746 C CA . ARG A 1 98 ? -20.703 -3.633 2.947 1.00 98.06 98 ARG A CA 1
ATOM 747 C C . ARG A 1 98 ? -20.310 -4.443 1.717 1.00 98.06 98 ARG A C 1
ATOM 749 O O . ARG A 1 98 ? -20.677 -5.611 1.615 1.00 98.06 98 ARG A O 1
ATOM 756 N N . THR A 1 99 ? -19.529 -3.840 0.827 1.00 97.56 99 THR A N 1
ATOM 757 C CA . THR A 1 99 ? -18.888 -4.517 -0.311 1.00 97.56 99 THR A CA 1
ATOM 758 C C . THR A 1 99 ? -17.380 -4.347 -0.201 1.00 97.56 99 THR A C 1
ATOM 760 O O . THR A 1 99 ? -16.888 -3.224 -0.272 1.00 97.56 99 THR A O 1
ATOM 763 N N . VAL A 1 100 ? -16.648 -5.449 -0.019 1.00 96.56 100 VAL A N 1
ATOM 764 C CA . VAL A 1 100 ? -15.184 -5.435 0.135 1.00 96.56 100 VAL A CA 1
ATOM 765 C C . VAL A 1 100 ? -14.527 -5.387 -1.242 1.00 96.56 100 VAL A C 1
ATOM 767 O O . VAL A 1 100 ? -14.138 -6.407 -1.801 1.00 96.56 100 VAL A O 1
ATOM 770 N N . ASP A 1 101 ? -14.449 -4.181 -1.790 1.00 95.06 101 ASP A N 1
ATOM 771 C CA . ASP A 1 101 ? -13.704 -3.855 -3.004 1.00 95.06 101 ASP A CA 1
ATOM 772 C C . ASP A 1 101 ? -12.841 -2.622 -2.693 1.00 95.06 101 ASP A C 1
ATOM 774 O O . ASP A 1 101 ? -13.408 -1.581 -2.343 1.00 95.06 101 ASP A O 1
ATOM 778 N N . PRO A 1 102 ? -11.499 -2.720 -2.783 1.00 94.31 102 PRO A N 1
ATOM 779 C CA . PRO A 1 102 ? -10.592 -1.615 -2.479 1.00 94.31 102 PRO A CA 1
ATOM 780 C C . PRO A 1 102 ? -10.935 -0.314 -3.211 1.00 94.31 102 PRO A C 1
ATOM 782 O O . PRO A 1 102 ? -10.776 0.763 -2.644 1.00 94.31 102 PRO A O 1
ATOM 785 N N . SER A 1 103 ? -11.455 -0.406 -4.440 1.00 95.31 103 SER A N 1
ATOM 786 C CA . SER A 1 103 ? -11.767 0.767 -5.263 1.00 95.31 103 SER A CA 1
ATOM 787 C C . SER A 1 103 ? -12.927 1.612 -4.722 1.00 95.31 103 SER A C 1
ATOM 789 O O . SER A 1 103 ? -13.059 2.778 -5.089 1.00 95.31 103 SER A O 1
ATOM 791 N N . ASN A 1 104 ? -13.747 1.059 -3.822 1.00 97.62 104 ASN A N 1
ATOM 792 C CA . ASN A 1 104 ? -14.906 1.752 -3.265 1.00 97.62 104 ASN A CA 1
ATOM 793 C C . ASN A 1 104 ? -14.551 2.741 -2.145 1.00 97.62 104 ASN A C 1
ATOM 795 O O . ASN A 1 104 ? -15.333 3.654 -1.871 1.00 97.62 104 ASN A O 1
ATOM 799 N N . THR A 1 105 ? -13.415 2.566 -1.465 1.00 98.69 105 THR A N 1
ATOM 800 C CA . THR A 1 105 ? -13.000 3.435 -0.357 1.00 98.69 105 THR A CA 1
ATOM 801 C C . THR A 1 105 ? -11.527 3.793 -0.506 1.00 98.69 105 THR A C 1
ATOM 803 O O . THR A 1 105 ? -10.647 2.957 -0.321 1.00 98.69 105 THR A O 1
ATOM 806 N N . VAL A 1 106 ? -11.253 5.054 -0.830 1.00 98.88 106 VAL A N 1
ATOM 807 C CA . VAL A 1 106 ? -9.908 5.547 -1.146 1.00 98.88 106 VAL A CA 1
ATOM 808 C C . VAL A 1 106 ? -9.408 6.445 -0.020 1.00 98.88 106 VAL A C 1
ATOM 810 O O . VAL A 1 106 ? -10.078 7.413 0.330 1.00 98.88 106 VAL A O 1
ATOM 813 N N . ILE A 1 107 ? -8.223 6.154 0.511 1.00 98.81 107 ILE A N 1
ATOM 814 C CA . ILE A 1 107 ? -7.441 7.058 1.360 1.00 98.81 107 ILE A CA 1
ATOM 815 C C . ILE A 1 107 ? -6.366 7.683 0.468 1.00 98.81 107 ILE A C 1
ATOM 817 O O . ILE A 1 107 ? -5.473 6.988 -0.025 1.00 98.81 107 ILE A O 1
ATOM 821 N N . ASP A 1 108 ? -6.480 8.987 0.240 1.00 98.62 108 ASP A N 1
ATOM 822 C CA . ASP A 1 108 ? -5.590 9.764 -0.620 1.00 98.62 108 ASP A CA 1
ATOM 823 C C . ASP A 1 108 ? -4.700 10.681 0.232 1.00 98.62 108 ASP A C 1
ATOM 825 O O . ASP A 1 108 ? -5.176 11.628 0.858 1.00 98.62 108 ASP A O 1
ATOM 829 N N . GLY A 1 109 ? -3.391 10.419 0.232 1.00 97.56 109 GLY A N 1
ATOM 830 C CA . GLY A 1 109 ? -2.391 11.228 0.933 1.00 97.56 109 GLY A CA 1
ATOM 831 C C . GLY A 1 109 ? -2.140 12.608 0.310 1.00 97.56 109 GLY A C 1
ATOM 832 O O . GLY A 1 109 ? -1.309 13.368 0.810 1.00 97.56 109 GLY A O 1
ATOM 833 N N . GLY A 1 110 ? -2.812 12.947 -0.795 1.00 96.69 110 GLY A N 1
ATOM 834 C CA . GLY A 1 110 ? -2.788 14.273 -1.410 1.00 96.69 110 GLY A CA 1
ATOM 835 C C . GLY A 1 110 ? -1.444 14.672 -2.021 1.00 96.69 110 GLY A C 1
ATOM 836 O O . GLY A 1 110 ? -1.202 15.859 -2.234 1.00 96.69 110 GLY A O 1
ATOM 837 N N . ASN A 1 111 ? -0.564 13.706 -2.291 1.00 94.38 111 ASN A N 1
ATOM 838 C CA . ASN A 1 111 ? 0.838 13.888 -2.679 1.00 94.38 111 ASN A CA 1
ATOM 839 C C . ASN A 1 111 ? 1.661 14.672 -1.647 1.00 94.38 111 ASN A C 1
ATOM 841 O O . ASN A 1 111 ? 2.634 15.341 -2.000 1.00 94.38 111 ASN A O 1
ATOM 845 N N . SER A 1 112 ? 1.273 14.609 -0.372 1.00 90.31 112 SER A N 1
ATOM 846 C CA . SER A 1 112 ? 1.914 15.348 0.710 1.00 90.31 112 SER A CA 1
ATOM 847 C C . SER A 1 112 ? 2.152 14.439 1.909 1.00 90.31 112 SER A C 1
ATOM 849 O O . SER A 1 112 ? 1.268 14.237 2.737 1.00 90.31 112 SER A O 1
ATOM 851 N N . GLY A 1 113 ? 3.374 13.924 2.042 1.00 93.19 113 GLY A N 1
ATOM 852 C CA . GLY A 1 113 ? 3.717 13.001 3.118 1.00 93.19 113 GLY A CA 1
ATOM 853 C C . GLY A 1 113 ? 3.121 11.613 2.897 1.00 93.19 113 GLY A C 1
ATOM 854 O O . GLY A 1 113 ? 2.657 11.272 1.811 1.00 93.19 113 GLY A O 1
ATOM 855 N N . ARG A 1 114 ? 3.169 10.778 3.933 1.00 96.19 114 ARG A N 1
ATOM 856 C CA . ARG A 1 114 ? 2.659 9.405 3.862 1.00 96.19 114 ARG A CA 1
ATOM 857 C C . ARG A 1 114 ? 1.144 9.345 4.030 1.00 96.19 114 ARG A C 1
ATOM 859 O O . ARG A 1 114 ? 0.613 10.051 4.883 1.00 96.19 114 ARG A O 1
ATOM 866 N N . ALA A 1 115 ? 0.454 8.494 3.275 1.00 98.12 115 ALA A N 1
ATOM 867 C CA . ALA A 1 115 ? -1.002 8.364 3.393 1.00 98.12 115 ALA A CA 1
ATOM 868 C C . ALA A 1 115 ? -1.419 7.698 4.721 1.00 98.12 115 ALA A C 1
ATOM 870 O O . ALA A 1 115 ? -2.431 8.069 5.309 1.00 98.12 115 ALA A O 1
ATOM 871 N N . MET A 1 116 ? -0.615 6.766 5.244 1.00 98.50 116 MET A N 1
ATOM 872 C CA . MET A 1 116 ? -0.849 6.141 6.548 1.00 98.50 116 MET A CA 1
ATOM 873 C C . MET A 1 116 ? 0.452 5.866 7.309 1.00 98.50 116 MET A C 1
ATOM 875 O O . MET A 1 116 ? 1.442 5.373 6.759 1.00 98.50 116 MET A O 1
ATOM 879 N N . PHE A 1 117 ? 0.435 6.130 8.613 1.00 97.75 117 PHE A N 1
ATOM 880 C CA . PHE A 1 117 ? 1.512 5.813 9.537 1.00 97.75 117 PHE A CA 1
ATOM 881 C C . PHE A 1 117 ? 0.996 5.000 10.719 1.00 97.75 117 PHE A C 1
ATOM 883 O O . PHE A 1 117 ? 0.165 5.476 11.483 1.00 97.75 117 PHE A O 1
ATOM 890 N N . ILE A 1 118 ? 1.531 3.794 10.898 1.00 96.50 118 ILE A N 1
ATOM 891 C CA . ILE A 1 118 ? 1.328 2.997 12.107 1.00 96.50 118 ILE A CA 1
ATOM 892 C C . ILE A 1 118 ? 2.624 3.040 12.900 1.00 96.50 118 ILE A C 1
ATOM 894 O O . ILE A 1 118 ? 3.654 2.517 12.456 1.00 96.50 118 ILE A O 1
ATOM 898 N N . ASN A 1 119 ? 2.576 3.701 14.048 1.00 92.62 119 ASN A N 1
ATOM 899 C CA . ASN A 1 119 ? 3.706 3.877 14.933 1.00 92.62 119 ASN A CA 1
ATOM 900 C C . ASN A 1 119 ? 3.515 3.032 16.189 1.00 92.62 119 ASN A C 1
ATOM 902 O O . ASN A 1 119 ? 2.461 3.041 16.811 1.00 92.62 119 ASN A O 1
ATOM 906 N N . SER A 1 120 ? 4.570 2.320 16.559 1.00 84.25 120 SER A N 1
ATOM 907 C CA . SER A 1 120 ? 4.733 1.774 17.894 1.00 84.25 120 SER A CA 1
ATOM 908 C C . SER A 1 120 ? 5.898 2.517 18.532 1.00 84.25 120 SER A C 1
ATOM 910 O O . SER A 1 120 ? 7.008 2.459 17.978 1.00 84.25 120 SER A O 1
ATOM 912 N N . PRO A 1 121 ? 5.708 3.184 19.682 1.00 69.44 121 PRO A N 1
ATOM 913 C CA . PRO A 1 121 ? 6.829 3.748 20.418 1.00 69.44 121 PRO A CA 1
ATOM 914 C C . PRO A 1 121 ? 7.843 2.639 20.746 1.00 69.44 121 PRO A C 1
ATOM 916 O O . PRO A 1 121 ? 7.479 1.483 20.955 1.00 69.44 121 PRO A O 1
ATOM 919 N N . TYR A 1 122 ? 9.135 2.983 20.715 1.00 61.47 122 TYR A N 1
ATOM 920 C CA . TYR A 1 122 ? 10.241 2.051 20.990 1.00 61.47 122 TYR A CA 1
ATOM 921 C C . TYR A 1 122 ? 10.353 1.665 22.470 1.00 61.47 122 TYR A C 1
ATOM 923 O O . TYR A 1 122 ? 11.096 0.744 22.803 1.00 61.47 122 TYR A O 1
ATOM 931 N N . GLU A 1 123 ? 9.669 2.388 23.353 1.00 64.75 123 GLU A N 1
ATOM 932 C CA . GLU A 1 123 ? 9.682 2.112 24.785 1.00 64.75 123 GLU A CA 1
ATOM 933 C C . GLU A 1 123 ? 8.845 0.861 25.086 1.00 64.75 123 GLU A C 1
ATOM 935 O O . GLU A 1 123 ? 7.890 0.559 24.369 1.00 64.75 123 GLU A O 1
ATOM 940 N N . GLU A 1 124 ? 9.229 0.102 26.121 1.00 60.78 124 GLU A N 1
ATOM 941 C CA . GLU A 1 124 ? 8.517 -1.094 26.603 1.00 60.78 124 GLU A CA 1
ATOM 942 C C . GLU A 1 124 ? 7.168 -0.726 27.248 1.00 60.78 124 GLU A C 1
ATOM 944 O O . GLU A 1 124 ? 6.873 -1.085 28.388 1.00 60.78 124 GLU A O 1
ATOM 949 N N . ASN A 1 125 ? 6.334 0.011 26.529 1.00 65.69 125 ASN A N 1
ATOM 950 C CA . ASN A 1 125 ? 5.009 0.372 26.982 1.00 65.69 125 ASN A CA 1
ATOM 951 C C . ASN A 1 125 ? 4.137 -0.891 26.934 1.00 65.69 125 ASN A C 1
ATOM 953 O O . ASN A 1 125 ? 4.317 -1.785 26.098 1.00 65.69 125 ASN A O 1
ATOM 957 N N . GLY A 1 126 ? 3.168 -0.988 27.838 1.00 84.12 126 GLY A N 1
ATOM 958 C CA . GLY A 1 126 ? 2.214 -2.093 27.947 1.00 84.12 126 GLY A CA 1
ATOM 959 C C . GLY A 1 126 ? 1.237 -2.201 26.771 1.00 84.12 126 GLY A C 1
ATOM 960 O O . GLY A 1 126 ? 0.231 -2.895 26.890 1.00 84.12 126 GLY A O 1
ATOM 961 N N . VAL A 1 127 ? 1.511 -1.522 25.656 1.00 90.94 127 VAL A N 1
ATOM 962 C CA . VAL A 1 127 ? 0.666 -1.448 24.467 1.00 90.94 127 VAL A CA 1
ATOM 963 C C . VAL A 1 127 ? 0.754 -2.744 23.665 1.00 90.94 127 VAL A C 1
ATOM 965 O O . VAL A 1 127 ? 1.830 -3.194 23.264 1.00 90.94 127 VAL A O 1
ATOM 968 N N . GLN A 1 128 ? -0.405 -3.327 23.396 1.00 92.75 128 GLN A N 1
ATOM 969 C CA . GLN A 1 128 ? -0.595 -4.431 22.470 1.00 92.75 128 GLN A CA 1
ATOM 970 C C . GLN A 1 128 ? -1.621 -4.004 21.423 1.00 92.75 128 GLN A C 1
ATOM 972 O O . GLN A 1 128 ? -2.739 -3.636 21.776 1.00 92.75 128 GLN A O 1
ATOM 977 N N . LEU A 1 129 ? -1.251 -4.072 20.144 1.00 94.12 129 LEU A N 1
ATOM 978 C CA . LEU A 1 129 ? -2.121 -3.690 19.033 1.00 94.12 129 LEU A CA 1
ATOM 979 C C . LEU A 1 129 ? -2.380 -4.898 18.136 1.00 94.12 129 LEU A C 1
ATOM 981 O O . LEU A 1 129 ? -1.465 -5.407 17.498 1.00 94.12 129 LEU A O 1
ATOM 985 N N . SER A 1 130 ? -3.636 -5.316 18.051 1.00 95.94 130 SER A N 1
ATOM 986 C CA . SER A 1 130 ? -4.143 -6.200 17.008 1.00 95.94 130 SER A CA 1
ATOM 987 C C . SER A 1 130 ? -4.969 -5.358 16.047 1.00 95.94 130 SER A C 1
ATOM 989 O O . SER A 1 130 ? -6.001 -4.808 16.431 1.00 95.94 130 SER A O 1
ATOM 991 N N . MET A 1 131 ? -4.506 -5.204 14.809 1.00 97.50 131 MET A N 1
ATOM 992 C CA . MET A 1 131 ? -5.171 -4.364 13.819 1.00 97.50 131 MET A CA 1
ATOM 993 C C . MET A 1 131 ? -5.381 -5.108 12.504 1.00 97.50 131 MET A C 1
ATOM 995 O O . MET A 1 131 ? -4.443 -5.670 11.941 1.00 97.50 131 MET A O 1
ATOM 999 N N . ARG A 1 132 ? -6.605 -5.060 11.974 1.00 98.56 132 ARG A N 1
ATOM 1000 C CA . ARG A 1 132 ? -6.913 -5.480 10.601 1.00 98.56 132 ARG A CA 1
ATOM 1001 C C . ARG A 1 132 ? -7.424 -4.292 9.803 1.00 98.56 132 ARG A C 1
ATOM 1003 O O . ARG A 1 132 ? -8.387 -3.647 10.210 1.00 98.56 132 ARG A O 1
ATOM 1010 N N . ILE A 1 133 ? -6.791 -4.038 8.666 1.00 98.81 133 ILE A N 1
ATOM 1011 C CA . ILE A 1 133 ? -7.145 -2.982 7.721 1.00 98.81 133 ILE A CA 1
ATOM 1012 C C . ILE A 1 133 ? -7.584 -3.667 6.431 1.00 98.81 133 ILE A C 1
ATOM 1014 O O . ILE A 1 133 ? -6.841 -4.493 5.892 1.00 98.81 133 ILE A O 1
ATOM 1018 N N . GLU A 1 134 ? -8.803 -3.374 5.978 1.00 98.69 134 GLU A N 1
ATOM 1019 C CA . GLU A 1 134 ? -9.416 -4.122 4.882 1.00 98.69 134 GLU A CA 1
ATOM 1020 C C . GLU A 1 134 ? -10.320 -3.286 3.977 1.00 98.69 134 GLU A C 1
ATOM 1022 O O . GLU A 1 134 ? -11.195 -2.561 4.458 1.00 98.69 134 GLU A O 1
ATOM 1027 N N . GLY A 1 135 ? -10.185 -3.488 2.663 1.00 98.19 135 GLY A N 1
ATOM 1028 C CA . GLY A 1 135 ? -11.093 -2.930 1.660 1.00 98.19 135 GLY A CA 1
ATOM 1029 C C . GLY A 1 135 ? -10.824 -1.466 1.328 1.00 98.19 135 GLY A C 1
ATOM 1030 O O . GLY A 1 135 ? -11.780 -0.726 1.116 1.00 98.19 135 GLY A O 1
ATOM 1031 N N . PHE A 1 136 ? -9.554 -1.050 1.303 1.00 98.88 136 PHE A N 1
ATOM 1032 C CA . PHE A 1 136 ? -9.166 0.315 0.939 1.00 98.88 136 PHE A CA 1
ATOM 1033 C C . PHE A 1 136 ? -8.165 0.353 -0.208 1.00 98.88 136 PHE A C 1
ATOM 1035 O O . PHE A 1 136 ? -7.245 -0.469 -0.273 1.00 98.88 136 PHE A O 1
ATOM 1042 N N . THR A 1 137 ? -8.278 1.392 -1.028 1.00 98.81 137 THR A N 1
ATOM 1043 C CA . THR A 1 137 ? -7.165 1.913 -1.819 1.00 98.81 137 THR A CA 1
ATOM 1044 C C . THR A 1 137 ? -6.365 2.919 -0.987 1.00 98.81 137 THR A C 1
ATOM 1046 O O . THR A 1 137 ? -6.941 3.830 -0.400 1.00 98.81 137 THR A O 1
ATOM 1049 N N . ILE A 1 138 ? -5.039 2.783 -0.963 1.00 98.75 138 ILE A N 1
ATOM 1050 C CA . ILE A 1 138 ? -4.084 3.765 -0.440 1.00 98.75 138 ILE A CA 1
ATOM 1051 C C . ILE A 1 138 ? -3.315 4.362 -1.621 1.00 98.75 138 ILE A C 1
ATOM 1053 O O . ILE A 1 138 ? -2.606 3.634 -2.327 1.00 98.75 138 ILE A O 1
ATOM 1057 N N . THR A 1 139 ? -3.440 5.674 -1.815 1.00 98.69 139 THR A N 1
ATOM 1058 C CA . THR A 1 139 ? -2.834 6.401 -2.940 1.00 98.69 139 THR A CA 1
ATOM 1059 C C . THR A 1 139 ? -2.335 7.784 -2.536 1.00 98.69 139 THR A C 1
ATOM 1061 O O . THR A 1 139 ? -2.570 8.239 -1.415 1.00 98.69 139 THR A O 1
ATOM 1064 N N . GLY A 1 140 ? -1.620 8.454 -3.441 1.00 97.31 140 GLY A N 1
ATOM 1065 C CA . GLY A 1 140 ? -1.180 9.836 -3.253 1.00 97.31 140 GLY A CA 1
ATOM 1066 C C . GLY A 1 140 ? -0.168 10.011 -2.120 1.00 97.31 140 GLY A C 1
ATOM 1067 O O . GLY A 1 140 ? -0.018 11.107 -1.589 1.00 97.31 140 GLY A O 1
ATOM 1068 N N . GLY A 1 141 ? 0.521 8.949 -1.706 1.00 97.62 141 GLY A N 1
ATOM 1069 C CA . GLY A 1 141 ? 1.623 9.033 -0.759 1.00 97.62 141 GLY A CA 1
ATOM 1070 C C . GLY A 1 141 ? 2.890 9.612 -1.394 1.00 97.62 141 GLY A C 1
ATOM 1071 O O . GLY A 1 141 ? 3.295 9.167 -2.466 1.00 97.62 141 GLY A O 1
ATOM 1072 N N . ASN A 1 142 ? 3.544 10.562 -0.722 1.00 95.69 142 ASN A N 1
ATOM 1073 C CA . ASN A 1 142 ? 4.814 11.163 -1.138 1.00 95.69 142 ASN A CA 1
ATOM 1074 C C . ASN A 1 142 ? 5.714 11.502 0.070 1.00 95.69 142 ASN A C 1
ATOM 1076 O O . ASN A 1 142 ? 5.681 12.603 0.622 1.00 95.69 142 ASN A O 1
ATOM 1080 N N . ASP A 1 143 ? 6.505 10.529 0.520 1.00 94.88 143 ASP A N 1
ATOM 1081 C CA . ASP A 1 143 ? 7.439 10.623 1.650 1.00 94.88 143 ASP A CA 1
ATOM 1082 C C . ASP A 1 143 ? 8.672 9.729 1.414 1.00 94.88 143 ASP A C 1
ATOM 1084 O O . ASP A 1 143 ? 8.607 8.697 0.751 1.00 94.88 143 ASP A O 1
ATOM 1088 N N . SER A 1 144 ? 9.826 10.064 1.992 1.00 90.38 144 SER A N 1
ATOM 1089 C CA . SER A 1 144 ? 11.044 9.252 1.862 1.00 90.38 144 SER A CA 1
ATOM 1090 C C . SER A 1 144 ? 10.883 7.797 2.317 1.00 90.38 144 SER A C 1
ATOM 1092 O O . SER A 1 144 ? 11.573 6.929 1.785 1.00 90.38 144 SER A O 1
ATOM 1094 N N . PHE A 1 145 ? 9.999 7.518 3.281 1.00 89.81 145 PHE A N 1
ATOM 1095 C CA . PHE A 1 145 ? 9.852 6.183 3.871 1.00 89.81 145 PHE A CA 1
ATOM 1096 C C . PHE A 1 145 ? 8.389 5.752 3.991 1.00 89.81 145 PHE A C 1
ATOM 1098 O O . PHE A 1 145 ? 7.664 6.311 4.820 1.00 89.81 145 PHE A O 1
ATOM 1105 N N . GLY A 1 146 ? 7.978 4.714 3.263 1.00 91.25 146 GLY A N 1
ATOM 1106 C CA . GLY A 1 146 ? 6.611 4.195 3.316 1.00 91.25 146 GLY A CA 1
ATOM 1107 C C . GLY A 1 146 ? 5.618 5.250 2.854 1.00 91.25 146 GLY A C 1
ATOM 1108 O O . GLY A 1 146 ? 4.863 5.765 3.677 1.00 91.25 146 GLY A O 1
ATOM 1109 N N . SER A 1 147 ? 5.697 5.627 1.575 1.00 95.31 147 SER A N 1
ATOM 1110 C CA . SER A 1 147 ? 4.885 6.709 1.008 1.00 95.31 147 SER A CA 1
ATOM 1111 C C . SER A 1 147 ? 3.396 6.415 1.088 1.00 95.31 147 SER A C 1
ATOM 1113 O O . SER A 1 147 ? 2.652 7.233 1.613 1.00 95.31 147 SER A O 1
ATOM 1115 N N . GLY A 1 148 ? 2.949 5.241 0.649 1.00 97.62 148 GLY A N 1
ATOM 1116 C CA . GLY A 1 148 ? 1.580 4.814 0.919 1.00 97.62 148 GLY A CA 1
ATOM 1117 C C . GLY A 1 148 ? 1.413 4.550 2.410 1.00 97.62 148 GLY A C 1
ATOM 1118 O O . GLY A 1 148 ? 0.733 5.288 3.121 1.00 97.62 148 GLY A O 1
ATOM 1119 N N . VAL A 1 149 ? 2.097 3.518 2.905 1.00 98.25 149 VA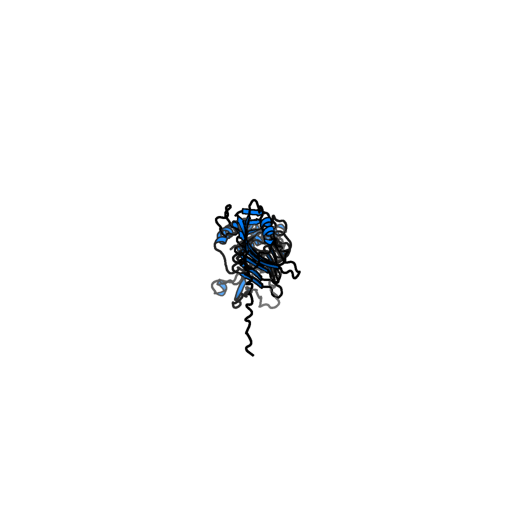L A N 1
ATOM 1120 C CA . VAL A 1 149 ? 2.039 3.125 4.315 1.00 98.25 149 VAL A CA 1
ATOM 1121 C C . VAL A 1 149 ? 3.425 2.947 4.908 1.00 98.25 149 VAL A C 1
ATOM 1123 O O . VAL A 1 149 ? 4.279 2.244 4.365 1.00 98.25 149 VAL A O 1
ATOM 1126 N N . ARG A 1 150 ? 3.623 3.508 6.099 1.00 97.19 150 ARG A N 1
ATOM 1127 C CA . ARG A 1 150 ? 4.760 3.196 6.964 1.00 97.19 150 ARG A CA 1
ATOM 1128 C C . ARG A 1 150 ? 4.283 2.454 8.200 1.00 97.19 150 ARG A C 1
ATOM 1130 O O . ARG A 1 150 ? 3.430 2.954 8.924 1.00 97.19 150 ARG A O 1
ATOM 1137 N N . VAL A 1 151 ? 4.907 1.318 8.486 1.00 95.81 151 VAL A N 1
ATOM 1138 C CA . VAL A 1 151 ? 4.652 0.532 9.693 1.00 95.81 151 VAL A CA 1
ATOM 1139 C C . VAL A 1 151 ? 5.925 0.423 10.518 1.00 95.81 151 VAL A C 1
ATOM 1141 O O . VAL A 1 151 ? 6.944 -0.072 10.037 1.00 95.81 151 VAL A O 1
ATOM 1144 N N . LYS A 1 152 ? 5.851 0.860 11.774 1.00 92.06 152 LYS A N 1
ATOM 1145 C CA . LYS A 1 152 ? 6.820 0.553 12.827 1.00 92.06 152 LYS A CA 1
ATOM 1146 C C . LYS A 1 152 ? 6.120 -0.282 13.889 1.00 92.06 152 LYS A C 1
ATOM 1148 O O . LYS A 1 152 ? 5.339 0.257 14.661 1.00 92.06 152 LYS A O 1
ATOM 1153 N N . ALA A 1 153 ? 6.391 -1.579 13.925 1.00 87.62 153 ALA A N 1
ATOM 1154 C CA . ALA A 1 153 ? 5.691 -2.513 14.805 1.00 87.62 153 ALA A CA 1
ATOM 1155 C C . ALA A 1 153 ? 6.649 -3.177 15.799 1.00 87.62 153 ALA A C 1
ATOM 1157 O O . ALA A 1 153 ? 7.608 -3.832 15.390 1.00 87.62 153 ALA A O 1
ATOM 1158 N N . GLN A 1 154 ? 6.383 -3.045 17.099 1.00 85.00 154 GLN A N 1
ATOM 1159 C CA . GLN A 1 154 ? 7.119 -3.762 18.149 1.00 85.00 154 GLN A CA 1
ATOM 1160 C C . GLN A 1 154 ? 6.562 -5.184 18.357 1.00 85.00 154 GLN A C 1
ATOM 1162 O O . GLN A 1 154 ? 5.554 -5.554 17.765 1.00 85.00 154 GLN A O 1
ATOM 1167 N N . HIS A 1 155 ? 7.197 -5.984 19.219 1.00 82.56 155 HIS A N 1
ATOM 1168 C CA . HIS A 1 155 ? 6.884 -7.406 19.457 1.00 82.56 155 HIS A CA 1
ATOM 1169 C C . HIS A 1 155 ? 5.400 -7.731 19.737 1.00 82.56 155 HIS A C 1
ATOM 1171 O O . HIS A 1 155 ? 4.965 -8.846 19.476 1.00 82.56 155 HIS A O 1
ATOM 1177 N N . ARG A 1 156 ? 4.616 -6.783 20.273 1.00 88.12 156 ARG A N 1
ATOM 1178 C CA . ARG A 1 156 ? 3.193 -6.969 20.636 1.00 88.12 156 ARG A CA 1
ATOM 1179 C C . ARG A 1 156 ? 2.211 -6.394 19.611 1.00 88.12 156 ARG A C 1
ATOM 1181 O O . ARG A 1 156 ? 1.049 -6.159 19.936 1.00 88.12 156 ARG A O 1
ATOM 1188 N N . TYR A 1 157 ? 2.689 -6.105 18.405 1.00 92.38 157 TYR A N 1
ATOM 1189 C CA . TYR A 1 157 ? 1.872 -5.585 17.318 1.00 92.38 157 TYR A CA 1
ATOM 1190 C C . TYR A 1 157 ? 1.620 -6.705 16.312 1.00 92.38 157 TYR A C 1
ATOM 1192 O O . TYR A 1 157 ? 2.565 -7.270 15.764 1.00 92.38 157 TYR A O 1
ATOM 1200 N N . THR A 1 158 ? 0.347 -6.984 16.060 1.00 94.38 158 THR A N 1
ATOM 1201 C CA . THR A 1 158 ? -0.132 -7.887 15.017 1.00 94.38 158 THR A CA 1
ATOM 1202 C C . THR A 1 158 ? -0.965 -7.065 14.040 1.00 94.38 158 THR A C 1
ATOM 1204 O O . THR A 1 158 ? -2.064 -6.630 14.379 1.00 94.38 158 THR A O 1
ATOM 1207 N N . ILE A 1 159 ? -0.447 -6.815 12.836 1.00 97.56 159 ILE A N 1
ATOM 1208 C CA . ILE A 1 159 ? -1.120 -5.979 11.830 1.00 97.56 159 ILE A CA 1
ATOM 1209 C C . ILE A 1 159 ? -1.369 -6.791 10.564 1.00 97.56 159 ILE A C 1
ATOM 1211 O O . ILE A 1 159 ? -0.455 -7.400 10.006 1.00 97.56 159 ILE A O 1
ATOM 1215 N N . VAL A 1 160 ? -2.607 -6.762 10.083 1.00 98.25 160 VAL A N 1
ATOM 1216 C CA . VAL A 1 160 ? -3.031 -7.434 8.855 1.00 98.25 160 VAL A CA 1
ATOM 1217 C C . VAL A 1 160 ? -3.595 -6.413 7.874 1.00 98.25 160 VAL A C 1
ATOM 1219 O O . VAL A 1 160 ? -4.599 -5.766 8.157 1.00 98.25 160 VAL A O 1
ATOM 1222 N N . PHE A 1 161 ? -2.977 -6.323 6.702 1.00 98.62 161 PHE A N 1
ATOM 1223 C CA . PHE A 1 161 ? -3.525 -5.671 5.517 1.00 98.62 161 PHE A CA 1
ATOM 1224 C C . PHE A 1 161 ? -4.139 -6.750 4.624 1.00 98.62 161 PHE A C 1
ATOM 1226 O O . PHE A 1 161 ? -3.426 -7.643 4.162 1.00 98.62 161 PHE A O 1
ATOM 1233 N N . ASP A 1 162 ? -5.449 -6.696 4.405 1.00 97.56 162 ASP A N 1
ATOM 1234 C CA . ASP A 1 162 ? -6.191 -7.705 3.642 1.00 97.56 162 ASP A CA 1
ATOM 1235 C C . ASP A 1 162 ? -7.116 -7.042 2.624 1.00 97.56 162 ASP A C 1
ATOM 1237 O O . ASP A 1 162 ? -7.770 -6.064 2.960 1.00 97.56 162 ASP A O 1
ATOM 1241 N N . HIS A 1 163 ? -7.194 -7.551 1.392 1.00 97.50 163 HIS A N 1
ATOM 1242 C CA . HIS A 1 163 ? -8.020 -6.935 0.340 1.00 97.50 163 HIS A CA 1
ATOM 1243 C C . HIS A 1 163 ? -7.770 -5.424 0.218 1.00 97.50 163 HIS A C 1
ATOM 1245 O O . HIS A 1 163 ? -8.688 -4.612 0.327 1.00 97.50 163 HIS A O 1
ATOM 1251 N N . MET A 1 164 ? -6.503 -5.051 0.048 1.00 98.62 164 MET A N 1
ATOM 1252 C CA . MET A 1 164 ? -6.070 -3.666 -0.121 1.00 98.62 164 MET A CA 1
ATOM 1253 C C . MET A 1 164 ? -5.622 -3.414 -1.559 1.00 98.62 164 MET A C 1
ATOM 1255 O O . MET A 1 164 ? -5.201 -4.330 -2.271 1.00 98.62 164 MET A O 1
ATOM 1259 N N . MET A 1 165 ? -5.638 -2.151 -1.967 1.00 98.56 165 MET A N 1
ATOM 1260 C CA . MET A 1 165 ? -4.938 -1.679 -3.153 1.00 98.56 165 MET A CA 1
ATOM 1261 C C . MET A 1 165 ? -3.941 -0.598 -2.742 1.00 98.56 165 MET A C 1
ATOM 1263 O O . MET A 1 165 ? -4.328 0.425 -2.200 1.00 98.56 165 MET A O 1
ATOM 1267 N N . PHE A 1 166 ? -2.653 -0.814 -2.979 1.00 98.44 166 PHE A N 1
ATOM 1268 C CA . PHE A 1 166 ? -1.620 0.199 -2.767 1.00 98.44 166 PHE A CA 1
ATOM 1269 C C . PHE A 1 166 ? -1.163 0.664 -4.137 1.00 98.44 166 PHE A C 1
ATOM 1271 O O . PHE A 1 166 ? -0.493 -0.098 -4.841 1.00 98.44 166 PHE A O 1
ATOM 1278 N N . GLU A 1 167 ? -1.561 1.868 -4.536 1.00 97.31 167 GLU A N 1
ATOM 1279 C CA . GLU A 1 167 ? -1.290 2.364 -5.881 1.00 97.31 167 GLU A CA 1
ATOM 1280 C C . GLU A 1 167 ? -0.781 3.795 -5.917 1.00 97.31 167 GLU A C 1
ATOM 1282 O O . GLU A 1 167 ? -1.124 4.595 -5.057 1.00 97.31 167 GLU A O 1
ATOM 1287 N N . ASN A 1 168 ? 0.026 4.112 -6.932 1.00 95.81 168 ASN A N 1
ATOM 1288 C CA . ASN A 1 168 ? 0.440 5.483 -7.238 1.00 95.81 168 ASN A CA 1
ATOM 1289 C C . ASN A 1 168 ? 1.052 6.244 -6.045 1.00 95.81 168 ASN A C 1
ATOM 1291 O O . ASN A 1 168 ? 0.867 7.450 -5.895 1.00 95.81 168 ASN A O 1
ATOM 1295 N N . ASN A 1 169 ? 1.811 5.534 -5.206 1.00 97.25 169 ASN A N 1
ATOM 1296 C CA . ASN A 1 169 ? 2.585 6.130 -4.122 1.00 97.25 169 ASN A CA 1
ATOM 1297 C C . ASN A 1 169 ? 4.053 6.281 -4.537 1.00 97.25 169 ASN A C 1
ATOM 1299 O O . ASN A 1 169 ? 4.649 5.349 -5.082 1.00 97.25 169 ASN A O 1
ATOM 1303 N N . GLU A 1 170 ? 4.657 7.431 -4.249 1.00 93.69 170 GLU A N 1
ATOM 1304 C CA . GLU A 1 170 ? 6.004 7.786 -4.699 1.00 93.69 170 GLU A CA 1
ATOM 1305 C C . GLU A 1 170 ? 6.920 8.131 -3.523 1.00 93.69 170 GLU A C 1
ATOM 1307 O O . GLU A 1 170 ? 6.883 9.233 -2.983 1.00 93.69 170 GLU A O 1
ATOM 1312 N N . GLY A 1 171 ? 7.795 7.195 -3.151 1.00 86.94 171 GLY A N 1
ATOM 1313 C CA . GLY A 1 171 ? 8.758 7.384 -2.073 1.00 86.94 171 GLY A CA 1
ATOM 1314 C C . GLY A 1 171 ? 10.169 7.619 -2.564 1.00 86.94 171 GLY A C 1
ATOM 1315 O O . GLY A 1 171 ? 10.691 6.846 -3.354 1.00 86.94 171 GLY A O 1
ATOM 1316 N N . SER A 1 172 ? 10.852 8.638 -2.052 1.00 85.94 172 SER A N 1
ATOM 1317 C CA . SER A 1 172 ? 12.213 8.959 -2.510 1.00 85.94 172 SER A CA 1
ATOM 1318 C C . SER A 1 172 ? 13.300 7.982 -2.037 1.00 85.94 172 SER A C 1
ATOM 1320 O O . SER A 1 172 ? 14.405 8.041 -2.567 1.00 85.94 172 SER A O 1
ATOM 1322 N N . SER A 1 173 ? 13.023 7.086 -1.074 1.00 85.38 173 SER A N 1
ATOM 1323 C CA . SER A 1 173 ? 14.028 6.147 -0.549 1.00 85.38 173 SER A CA 1
ATOM 1324 C C . SER A 1 173 ? 13.528 4.709 -0.365 1.00 85.38 173 SER A C 1
ATOM 1326 O O . SER A 1 173 ? 13.971 3.829 -1.100 1.00 85.38 173 SER A O 1
ATOM 1328 N N . LEU A 1 174 ? 12.645 4.437 0.603 1.00 87.19 174 LEU A N 1
ATOM 1329 C CA . LEU A 1 174 ? 12.229 3.072 0.952 1.00 87.19 174 LEU A CA 1
ATOM 1330 C C . LEU A 1 174 ? 10.710 2.914 0.896 1.00 87.19 174 LEU A C 1
ATOM 1332 O O . LEU A 1 174 ? 10.003 3.646 1.587 1.00 87.19 174 LEU A O 1
ATOM 1336 N N . GLY A 1 175 ? 10.223 1.888 0.195 1.00 86.69 175 GLY A N 1
ATOM 1337 C CA . GLY A 1 175 ? 8.818 1.479 0.261 1.00 86.69 175 GLY A CA 1
ATOM 1338 C C . GLY A 1 175 ? 7.869 2.507 -0.343 1.00 86.69 175 GLY A C 1
ATOM 1339 O O . GLY A 1 175 ? 7.293 3.314 0.385 1.00 86.69 175 GLY A O 1
ATOM 1340 N N . GLY A 1 176 ? 7.687 2.473 -1.664 1.00 92.25 176 GLY A N 1
ATOM 1341 C CA . GLY A 1 176 ? 6.737 3.358 -2.347 1.00 92.25 176 GLY A CA 1
ATOM 1342 C C . GLY A 1 176 ? 5.314 3.066 -1.880 1.00 92.25 176 GLY A C 1
ATOM 1343 O O . GLY A 1 176 ? 4.676 3.913 -1.266 1.00 92.25 176 GLY A O 1
ATOM 1344 N N . GLY A 1 177 ? 4.857 1.827 -2.060 1.00 95.88 177 GLY A N 1
ATOM 1345 C CA . GLY A 1 177 ? 3.578 1.363 -1.532 1.00 95.88 177 GLY A CA 1
ATOM 1346 C C . GLY A 1 177 ? 3.636 1.206 -0.017 1.00 95.88 177 GLY A C 1
ATOM 1347 O O . GLY A 1 177 ? 2.928 1.897 0.712 1.00 95.88 177 GLY A O 1
ATOM 1348 N N . LEU A 1 178 ? 4.499 0.309 0.469 1.00 96.75 178 LEU A N 1
ATOM 1349 C CA . LEU A 1 178 ? 4.648 0.044 1.898 1.00 96.75 178 LEU A CA 1
ATOM 1350 C C . LEU A 1 178 ? 6.111 -0.026 2.324 1.00 96.75 178 LEU A C 1
ATOM 1352 O O . LEU A 1 178 ? 6.940 -0.672 1.680 1.00 96.75 178 LEU A O 1
ATOM 1356 N N . TRP A 1 179 ? 6.399 0.535 3.493 1.00 95.69 179 TRP A N 1
ATOM 1357 C CA . TRP A 1 179 ? 7.606 0.225 4.245 1.00 95.69 179 TRP A CA 1
ATOM 1358 C C . TRP A 1 179 ? 7.254 -0.349 5.615 1.00 95.69 179 TRP A C 1
ATOM 1360 O O . TRP A 1 179 ? 6.557 0.286 6.407 1.00 95.69 179 TRP A O 1
ATOM 1370 N N . ILE A 1 180 ? 7.756 -1.550 5.890 1.00 92.62 180 ILE A N 1
ATOM 1371 C CA . ILE A 1 180 ? 7.508 -2.299 7.120 1.00 92.62 180 ILE A CA 1
ATOM 1372 C C . ILE A 1 180 ? 8.826 -2.458 7.871 1.00 92.62 180 ILE A C 1
ATOM 1374 O O . ILE A 1 180 ? 9.777 -3.027 7.344 1.00 92.62 180 ILE A O 1
ATOM 1378 N N . SER A 1 181 ? 8.849 -1.993 9.114 1.00 90.19 181 SER A N 1
ATOM 1379 C CA . SER A 1 181 ? 9.935 -2.162 10.075 1.00 90.19 181 SER A CA 1
ATOM 1380 C C . SER A 1 181 ? 9.347 -2.845 11.310 1.00 90.19 181 SER A C 1
ATOM 1382 O O . SER A 1 181 ? 8.536 -2.238 12.016 1.00 90.19 181 SER A O 1
ATOM 1384 N N . CYS A 1 182 ? 9.645 -4.131 11.528 1.00 86.44 182 CYS A N 1
ATOM 1385 C CA . CYS A 1 182 ? 8.899 -4.927 12.507 1.00 86.44 182 CYS A CA 1
ATOM 1386 C C . CYS A 1 182 ? 9.742 -5.866 13.381 1.00 86.44 182 CYS A C 1
ATOM 1388 O O . CYS A 1 182 ? 10.565 -6.646 12.899 1.00 86.44 182 CYS A O 1
ATOM 1390 N N . TYR A 1 183 ? 9.432 -5.830 14.676 1.00 86.56 183 TYR A N 1
ATOM 1391 C CA . TYR A 1 183 ? 9.712 -6.857 15.683 1.00 86.56 183 TYR A CA 1
ATOM 1392 C C . TYR A 1 183 ? 8.461 -7.696 16.015 1.00 86.56 183 TYR A C 1
ATOM 1394 O O . TYR A 1 183 ? 8.582 -8.719 16.677 1.00 86.56 183 TYR A O 1
ATOM 1402 N N . GLY A 1 184 ? 7.271 -7.248 15.593 1.00 86.75 184 GLY A N 1
ATOM 1403 C CA . GLY A 1 184 ? 5.993 -7.958 15.738 1.00 86.75 184 GLY A CA 1
ATOM 1404 C C . GLY A 1 184 ? 5.599 -8.773 14.504 1.00 86.75 184 GLY A C 1
ATOM 1405 O O . GLY A 1 184 ? 6.446 -9.136 13.687 1.00 86.75 184 GLY A O 1
ATOM 1406 N N . GLU A 1 185 ? 4.300 -9.026 14.353 1.00 90.81 185 GLU A N 1
ATOM 1407 C CA . GLU A 1 185 ? 3.730 -9.838 13.276 1.00 90.81 185 GLU A CA 1
ATOM 1408 C C . GLU A 1 185 ? 2.981 -8.975 12.257 1.00 90.81 185 GLU A C 1
ATOM 1410 O O . GLU A 1 185 ? 1.981 -8.337 12.579 1.00 90.81 185 GLU A O 1
ATOM 1415 N N . ILE A 1 186 ? 3.425 -8.978 11.001 1.00 94.06 186 ILE A N 1
ATOM 1416 C CA . ILE A 1 186 ? 2.799 -8.221 9.915 1.00 94.06 186 ILE A CA 1
ATOM 1417 C C . ILE A 1 186 ? 2.396 -9.167 8.792 1.00 94.06 186 ILE A C 1
ATOM 1419 O O . ILE A 1 186 ? 3.204 -9.957 8.311 1.00 94.06 186 ILE A O 1
ATOM 1423 N N . THR A 1 187 ? 1.153 -9.070 8.330 1.00 91.56 187 THR A N 1
ATOM 1424 C CA . THR A 1 187 ? 0.678 -9.807 7.156 1.00 91.56 187 THR A CA 1
ATOM 1425 C C . THR A 1 187 ? 0.117 -8.847 6.116 1.00 91.56 187 THR A C 1
ATOM 1427 O O . THR A 1 187 ? -0.727 -8.016 6.430 1.00 91.56 187 THR A O 1
ATOM 1430 N N . VAL A 1 188 ? 0.556 -8.990 4.868 1.00 94.12 188 VAL A N 1
ATOM 1431 C CA . VAL A 1 188 ? -0.049 -8.353 3.692 1.00 94.12 188 VAL A CA 1
ATOM 1432 C C . VAL A 1 188 ? -0.589 -9.460 2.803 1.00 94.12 188 VAL A C 1
ATOM 1434 O O . VAL A 1 188 ? 0.177 -10.316 2.345 1.00 94.12 188 VAL A O 1
ATOM 1437 N N . GLN A 1 189 ? -1.896 -9.479 2.566 1.00 89.00 189 GLN A N 1
ATOM 1438 C CA . GLN A 1 189 ? -2.522 -10.560 1.818 1.00 89.00 189 GLN A CA 1
ATOM 1439 C C . GLN A 1 189 ? -3.709 -10.137 0.960 1.00 89.00 189 GLN A C 1
ATOM 1441 O O . GLN A 1 189 ? -4.336 -9.109 1.209 1.00 89.00 189 GLN A O 1
ATOM 1446 N N . ASN A 1 190 ? -4.008 -10.945 -0.061 1.00 86.62 190 ASN A N 1
ATOM 1447 C CA . ASN A 1 190 ? -5.149 -10.761 -0.967 1.00 86.62 190 ASN A CA 1
ATOM 1448 C C . ASN A 1 190 ? -5.234 -9.338 -1.548 1.00 86.62 190 ASN A C 1
ATOM 1450 O O . ASN A 1 190 ? -6.319 -8.811 -1.766 1.00 86.62 190 ASN A O 1
ATOM 1454 N N . SER A 1 191 ? -4.085 -8.689 -1.734 1.00 91.00 191 SER A N 1
ATOM 1455 C CA . SER A 1 191 ? -3.982 -7.270 -2.061 1.00 91.00 191 SER A CA 1
ATOM 1456 C C . SER A 1 191 ? -3.313 -7.055 -3.413 1.00 91.00 191 SER A C 1
ATOM 1458 O O . SER A 1 191 ? -2.562 -7.899 -3.903 1.00 91.00 191 SER A O 1
ATOM 1460 N N . THR A 1 192 ? -3.560 -5.896 -4.012 1.00 92.25 192 THR A N 1
ATOM 1461 C CA . THR A 1 192 ? -2.877 -5.447 -5.231 1.00 92.25 192 THR A CA 1
ATOM 1462 C C . THR A 1 192 ? -1.922 -4.313 -4.883 1.00 92.25 192 THR A C 1
ATOM 1464 O O . THR A 1 192 ? -2.324 -3.312 -4.301 1.00 92.25 192 THR A O 1
ATOM 1467 N N . ILE A 1 193 ? -0.647 -4.463 -5.225 1.00 95.31 193 ILE A N 1
ATOM 1468 C CA . ILE A 1 193 ? 0.397 -3.459 -5.037 1.00 95.31 193 ILE A CA 1
ATOM 1469 C C . ILE A 1 193 ? 0.866 -3.066 -6.430 1.00 95.31 193 ILE A C 1
ATOM 1471 O O . ILE A 1 193 ? 1.541 -3.859 -7.092 1.00 95.31 193 ILE A O 1
ATOM 1475 N N . LYS A 1 194 ? 0.515 -1.870 -6.901 1.00 89.50 194 LYS A N 1
ATOM 1476 C CA . LYS A 1 194 ? 0.819 -1.483 -8.279 1.00 89.50 194 LYS A CA 1
ATOM 1477 C C . LYS A 1 194 ? 1.253 -0.042 -8.456 1.00 89.50 194 LYS A C 1
ATOM 1479 O O . LYS A 1 194 ? 0.885 0.809 -7.667 1.00 89.50 194 LYS A O 1
ATOM 1484 N N . GLU A 1 195 ? 2.029 0.232 -9.498 1.00 88.31 195 GLU A N 1
ATOM 1485 C CA . GLU A 1 195 ? 2.380 1.604 -9.915 1.00 88.31 195 GLU A CA 1
ATOM 1486 C C . GLU A 1 195 ? 3.050 2.453 -8.819 1.00 88.31 195 GLU A C 1
ATOM 1488 O O . GLU A 1 195 ? 3.097 3.680 -8.900 1.00 88.31 195 GLU A O 1
ATOM 1493 N N . ASN A 1 196 ? 3.593 1.815 -7.782 1.00 94.25 196 ASN A N 1
ATOM 1494 C CA . ASN A 1 196 ? 4.314 2.518 -6.736 1.00 94.25 196 ASN A CA 1
ATOM 1495 C C . ASN A 1 196 ? 5.761 2.725 -7.167 1.00 94.25 196 ASN A C 1
ATOM 1497 O O . ASN A 1 196 ? 6.340 1.897 -7.880 1.00 94.25 196 ASN A O 1
ATOM 1501 N N . LYS A 1 197 ? 6.367 3.810 -6.697 1.00 91.44 197 LYS A N 1
ATOM 1502 C CA . LYS A 1 197 ? 7.738 4.154 -7.047 1.00 91.44 197 LYS A CA 1
ATOM 1503 C C . LYS A 1 197 ? 8.590 4.359 -5.805 1.00 91.44 197 LYS A C 1
ATOM 1505 O O . LYS A 1 197 ? 8.157 5.036 -4.875 1.00 91.44 197 LYS A O 1
ATOM 1510 N N . SER A 1 198 ? 9.765 3.731 -5.750 1.00 89.94 198 SER A N 1
ATOM 1511 C CA . SER A 1 198 ? 10.791 4.068 -4.756 1.00 89.94 198 SER A CA 1
ATOM 1512 C C . SER A 1 198 ? 12.161 3.497 -5.077 1.00 89.94 198 SER A C 1
ATOM 1514 O O . SER A 1 198 ? 12.234 2.416 -5.654 1.00 89.94 198 SER A O 1
ATOM 1516 N N . GLN A 1 199 ? 13.229 4.160 -4.614 1.00 83.81 199 GLN A N 1
ATOM 1517 C CA . GLN A 1 199 ? 14.613 3.705 -4.804 1.00 83.81 199 GLN A CA 1
ATOM 1518 C C . GLN A 1 199 ? 14.830 2.258 -4.341 1.00 83.81 199 GLN A C 1
ATOM 1520 O O . GLN A 1 199 ? 15.502 1.471 -5.001 1.00 83.81 199 GLN A O 1
ATOM 1525 N N . PHE A 1 200 ? 14.231 1.868 -3.214 1.00 80.12 200 PHE A N 1
ATOM 1526 C CA . PHE A 1 200 ? 14.302 0.494 -2.734 1.00 80.12 200 PHE A CA 1
ATOM 1527 C C . PHE A 1 200 ? 12.929 -0.021 -2.313 1.00 80.12 200 PHE A C 1
ATOM 1529 O O . PHE A 1 200 ? 12.276 0.523 -1.420 1.00 80.12 200 PHE A O 1
ATOM 1536 N N . GLY A 1 201 ? 12.519 -1.142 -2.909 1.00 84.62 201 GLY A N 1
ATOM 1537 C CA . GLY A 1 201 ? 11.254 -1.799 -2.579 1.00 84.62 201 GLY A CA 1
ATOM 1538 C C . GLY A 1 201 ? 10.044 -0.944 -2.944 1.00 84.62 201 GLY A C 1
ATOM 1539 O O . GLY A 1 201 ? 9.181 -0.720 -2.104 1.00 84.62 201 GLY A O 1
ATOM 1540 N N . ALA A 1 202 ? 9.984 -0.467 -4.191 1.00 87.81 202 ALA A N 1
ATOM 1541 C CA . ALA A 1 202 ? 8.908 0.372 -4.715 1.00 87.81 202 ALA A CA 1
ATOM 1542 C C . ALA A 1 202 ? 7.501 -0.125 -4.349 1.00 87.81 202 ALA A C 1
ATOM 1544 O O . ALA A 1 202 ? 6.684 0.663 -3.895 1.00 87.81 202 ALA A O 1
ATOM 1545 N N . GLY A 1 203 ? 7.241 -1.431 -4.456 1.00 89.19 203 GLY A N 1
ATOM 1546 C CA . GLY A 1 203 ? 5.998 -2.026 -3.963 1.00 89.19 203 GLY A CA 1
ATOM 1547 C C . GLY A 1 203 ? 6.000 -2.142 -2.439 1.00 89.19 203 GLY A C 1
ATOM 1548 O O . GLY A 1 203 ? 5.258 -1.445 -1.752 1.00 89.19 203 GLY A O 1
ATOM 1549 N N . ILE A 1 204 ? 6.852 -3.025 -1.913 1.00 91.25 204 ILE A N 1
ATOM 1550 C CA . ILE A 1 204 ? 7.026 -3.233 -0.473 1.00 91.25 204 ILE A CA 1
ATOM 1551 C C . ILE A 1 204 ? 8.520 -3.314 -0.148 1.00 91.25 204 ILE A C 1
ATOM 1553 O O . ILE A 1 204 ? 9.261 -4.083 -0.763 1.00 91.25 204 ILE A O 1
ATOM 1557 N N . LYS A 1 205 ? 8.948 -2.585 0.883 1.00 90.62 205 LYS A N 1
ATOM 1558 C CA . LYS A 1 205 ? 10.227 -2.788 1.571 1.00 90.62 205 LYS A CA 1
ATOM 1559 C C . LYS A 1 205 ? 9.954 -3.334 2.972 1.00 90.62 205 LYS A C 1
ATOM 1561 O O . LYS A 1 205 ? 9.214 -2.716 3.731 1.00 90.62 205 LYS A O 1
ATOM 1566 N N . MET A 1 206 ? 10.571 -4.462 3.326 1.00 88.81 206 MET A N 1
ATOM 1567 C CA . MET A 1 206 ? 10.451 -5.064 4.660 1.00 88.81 206 MET A CA 1
ATOM 1568 C C . MET A 1 206 ? 11.804 -5.138 5.366 1.00 88.81 206 MET A C 1
ATOM 1570 O O . MET A 1 206 ? 12.801 -5.555 4.777 1.00 88.81 206 MET A O 1
ATOM 1574 N N . GLU A 1 207 ? 11.807 -4.758 6.637 1.00 88.25 207 GLU A N 1
ATOM 1575 C CA . GLU A 1 207 ? 12.912 -4.843 7.585 1.00 88.25 207 GLU A CA 1
ATOM 1576 C C . GLU A 1 207 ? 12.401 -5.567 8.830 1.00 88.25 207 GLU A C 1
ATOM 1578 O O . GLU A 1 207 ? 11.780 -4.980 9.717 1.00 88.25 207 GLU A O 1
ATOM 1583 N N . VAL A 1 208 ? 12.611 -6.881 8.847 1.00 83.75 208 VAL A N 1
ATOM 1584 C CA . VAL A 1 208 ? 12.154 -7.766 9.920 1.00 83.75 208 VAL A CA 1
ATOM 1585 C C . VAL A 1 208 ? 13.329 -8.025 10.856 1.00 83.75 208 VAL A C 1
ATOM 1587 O O . VAL A 1 208 ? 14.361 -8.544 10.428 1.00 83.75 208 VAL A O 1
ATOM 1590 N N . TYR A 1 209 ? 13.190 -7.640 12.121 1.00 82.50 209 TYR A N 1
ATOM 1591 C CA . TYR A 1 209 ? 14.224 -7.823 13.141 1.00 82.50 209 TYR A CA 1
ATOM 1592 C C . TYR A 1 209 ? 14.020 -9.130 13.919 1.00 82.50 209 TYR A C 1
ATOM 1594 O O . TYR A 1 209 ? 13.084 -9.886 13.660 1.00 82.50 209 TYR A O 1
ATOM 1602 N N . SER A 1 210 ? 14.914 -9.438 14.868 1.00 74.06 210 SER A N 1
ATOM 1603 C CA . SER A 1 210 ? 14.827 -10.683 15.643 1.00 74.06 210 SER A CA 1
ATOM 1604 C C . SER A 1 210 ? 13.469 -10.803 16.337 1.00 74.06 210 SER A C 1
ATOM 1606 O O . SER A 1 210 ? 13.088 -9.877 17.044 1.00 74.06 210 SER A O 1
ATOM 1608 N N . GLN A 1 211 ? 12.807 -11.955 16.182 1.00 74.94 211 GLN A N 1
ATOM 1609 C CA . GLN A 1 211 ? 11.448 -12.266 16.668 1.00 74.94 211 GLN A CA 1
ATOM 1610 C C . GLN A 1 211 ? 10.286 -11.646 15.875 1.00 74.94 211 GLN A C 1
ATOM 1612 O O . GLN A 1 211 ? 9.148 -12.049 16.094 1.00 74.94 211 GLN A O 1
ATOM 1617 N N . GLY A 1 212 ? 10.558 -10.760 14.914 1.00 79.56 212 GLY A N 1
ATOM 1618 C CA . GLY A 1 212 ? 9.546 -10.291 13.975 1.00 79.56 212 GLY A CA 1
ATOM 1619 C C . GLY A 1 212 ? 9.158 -11.363 12.959 1.00 79.56 212 GLY A C 1
ATOM 1620 O O . GLY A 1 212 ? 9.968 -12.207 12.568 1.00 79.56 212 GLY A O 1
ATOM 1621 N N . TYR A 1 213 ? 7.916 -11.296 12.495 1.00 85.38 213 TYR A N 1
ATOM 1622 C CA . TYR A 1 213 ? 7.390 -12.145 11.437 1.00 85.38 213 TYR A CA 1
ATOM 1623 C C . TYR A 1 213 ? 6.672 -11.280 10.405 1.00 85.38 213 TYR A C 1
ATOM 1625 O O . TYR A 1 213 ? 5.745 -10.550 10.740 1.00 85.38 213 TYR A O 1
ATOM 1633 N N . ALA A 1 214 ? 7.081 -11.372 9.140 1.00 83.56 214 ALA A N 1
ATOM 1634 C CA . ALA A 1 214 ? 6.376 -10.729 8.040 1.00 83.56 214 ALA A CA 1
ATOM 1635 C C . ALA A 1 214 ? 5.932 -11.772 7.014 1.00 83.56 214 ALA A C 1
ATOM 1637 O O . ALA A 1 214 ? 6.733 -12.594 6.563 1.00 83.56 214 ALA A O 1
ATOM 1638 N N . LYS A 1 215 ? 4.659 -11.719 6.624 1.00 84.94 215 LYS A N 1
ATOM 1639 C CA . LYS A 1 215 ? 4.064 -12.593 5.615 1.00 84.94 215 LYS A CA 1
ATOM 1640 C C . LYS A 1 215 ? 3.473 -11.767 4.483 1.00 84.94 215 LYS A C 1
ATOM 1642 O O . LYS A 1 215 ? 2.638 -10.899 4.707 1.00 84.94 215 LYS A O 1
ATOM 1647 N N . VAL A 1 216 ? 3.857 -12.097 3.257 1.00 84.94 216 VAL A N 1
ATOM 1648 C CA . VAL A 1 216 ? 3.282 -11.537 2.030 1.00 84.94 216 VAL A CA 1
ATOM 1649 C C . VAL A 1 216 ? 2.707 -12.705 1.240 1.00 84.94 216 VAL A C 1
ATOM 1651 O O . VAL A 1 216 ? 3.462 -13.561 0.785 1.00 84.94 216 VAL A O 1
ATOM 1654 N N . ALA A 1 217 ? 1.382 -12.797 1.129 1.00 78.56 217 ALA A N 1
ATOM 1655 C CA . ALA A 1 217 ? 0.721 -13.964 0.540 1.00 78.56 217 ALA A CA 1
ATOM 1656 C C . ALA A 1 217 ? -0.458 -13.580 -0.356 1.00 78.56 217 ALA A C 1
ATOM 1658 O O . ALA A 1 217 ? -1.260 -12.735 0.009 1.00 78.56 217 ALA A O 1
ATOM 1659 N N . ASN A 1 218 ? -0.613 -14.258 -1.495 1.00 78.69 218 ASN A N 1
ATOM 1660 C CA . ASN A 1 218 ? -1.754 -14.071 -2.404 1.00 78.69 218 ASN A CA 1
ATOM 1661 C C . ASN A 1 218 ? -1.934 -12.618 -2.876 1.00 78.69 218 ASN A C 1
ATOM 1663 O O . ASN A 1 218 ? -3.054 -12.126 -2.959 1.00 78.69 218 ASN A O 1
ATOM 1667 N N . ASN A 1 219 ? -0.834 -11.920 -3.151 1.00 74.00 219 ASN A N 1
ATOM 1668 C CA . ASN A 1 219 ? -0.874 -10.543 -3.632 1.00 74.00 219 ASN A CA 1
ATOM 1669 C C . ASN A 1 219 ? -0.519 -10.469 -5.117 1.00 74.00 219 ASN A C 1
ATOM 1671 O O . ASN A 1 219 ? 0.224 -11.309 -5.626 1.00 74.00 219 ASN A O 1
ATOM 1675 N N . ILE A 1 220 ? -1.000 -9.421 -5.777 1.00 80.75 220 ILE A N 1
ATOM 1676 C CA . ILE A 1 220 ? -0.616 -9.048 -7.139 1.00 80.75 220 ILE A CA 1
ATOM 1677 C C . ILE A 1 220 ? 0.376 -7.888 -7.044 1.00 80.75 220 ILE A C 1
ATOM 1679 O O . ILE A 1 220 ? 0.098 -6.899 -6.369 1.00 80.75 220 ILE A O 1
ATOM 1683 N N . PHE A 1 221 ? 1.522 -8.006 -7.716 1.00 84.00 221 PHE A N 1
ATOM 1684 C CA . PHE A 1 221 ? 2.512 -6.935 -7.837 1.00 84.00 221 PHE A CA 1
ATOM 1685 C C . PHE A 1 221 ? 2.665 -6.541 -9.300 1.00 84.00 221 PHE A C 1
ATOM 1687 O O . PHE A 1 221 ? 3.047 -7.375 -10.118 1.00 84.00 221 PHE A O 1
ATOM 1694 N N . GLU A 1 222 ? 2.412 -5.276 -9.620 1.00 79.81 222 GLU A N 1
ATOM 1695 C CA . GLU A 1 222 ? 2.400 -4.804 -11.006 1.00 79.81 222 GLU A CA 1
ATOM 1696 C C . GLU A 1 222 ? 3.062 -3.426 -11.132 1.00 79.81 222 GLU A C 1
ATOM 1698 O O . GLU A 1 222 ? 2.731 -2.499 -10.410 1.00 79.81 222 GLU A O 1
ATOM 1703 N N . ASN A 1 223 ? 4.007 -3.254 -12.057 1.00 78.81 223 ASN A N 1
ATOM 1704 C CA . ASN A 1 223 ? 4.564 -1.934 -12.397 1.00 78.81 223 ASN A CA 1
ATOM 1705 C C . ASN A 1 223 ? 5.118 -1.109 -11.214 1.00 78.81 223 ASN A C 1
ATOM 1707 O O . ASN A 1 223 ? 5.107 0.122 -11.252 1.00 78.81 223 ASN A O 1
ATOM 1711 N N . ASN A 1 224 ? 5.650 -1.766 -10.180 1.00 83.56 224 ASN A N 1
ATOM 1712 C CA . ASN A 1 224 ? 6.341 -1.080 -9.089 1.00 83.56 224 ASN A CA 1
ATOM 1713 C C . ASN A 1 224 ? 7.819 -0.895 -9.449 1.00 83.56 224 ASN A C 1
ATOM 1715 O O . ASN A 1 224 ? 8.514 -1.886 -9.666 1.00 83.56 224 ASN A O 1
ATOM 1719 N N . ASN A 1 225 ? 8.306 0.344 -9.507 1.00 80.56 225 ASN A N 1
ATOM 1720 C CA . ASN A 1 225 ? 9.605 0.657 -10.113 1.00 80.56 225 ASN A CA 1
ATOM 1721 C C . ASN A 1 225 ? 10.456 1.610 -9.267 1.00 80.56 225 ASN A C 1
ATOM 1723 O O . ASN A 1 225 ? 9.938 2.371 -8.459 1.00 80.56 225 ASN A O 1
ATOM 1727 N N . ASP A 1 226 ? 11.768 1.611 -9.485 1.00 79.00 226 ASP A N 1
ATOM 1728 C CA . ASP A 1 226 ? 12.623 2.684 -8.970 1.00 79.00 226 ASP A CA 1
ATOM 1729 C C . ASP A 1 226 ? 12.219 4.043 -9.583 1.00 79.00 226 ASP A C 1
ATOM 1731 O O . ASP A 1 226 ? 11.802 4.116 -10.743 1.00 79.00 226 ASP A O 1
ATOM 1735 N N . ASN A 1 227 ? 12.340 5.118 -8.798 1.00 72.00 227 ASN A N 1
ATOM 1736 C CA . ASN A 1 227 ? 12.178 6.500 -9.257 1.00 72.00 227 ASN A CA 1
ATOM 1737 C C . ASN A 1 227 ? 13.287 6.892 -10.245 1.00 72.00 227 ASN A C 1
ATOM 1739 O O . ASN A 1 227 ? 13.089 7.795 -11.057 1.00 72.00 227 ASN A O 1
ATOM 1743 N N . ASP A 1 228 ? 14.443 6.228 -10.171 1.00 63.94 228 ASP A N 1
ATOM 1744 C CA . ASP A 1 228 ? 15.560 6.373 -11.092 1.00 63.94 228 ASP A CA 1
ATOM 1745 C C . ASP A 1 228 ? 15.621 5.179 -12.066 1.00 63.94 228 ASP A C 1
ATOM 1747 O O . ASP A 1 228 ? 16.065 4.084 -11.707 1.00 63.94 228 ASP A O 1
ATOM 1751 N N . PRO A 1 229 ? 15.240 5.369 -13.343 1.00 55.09 22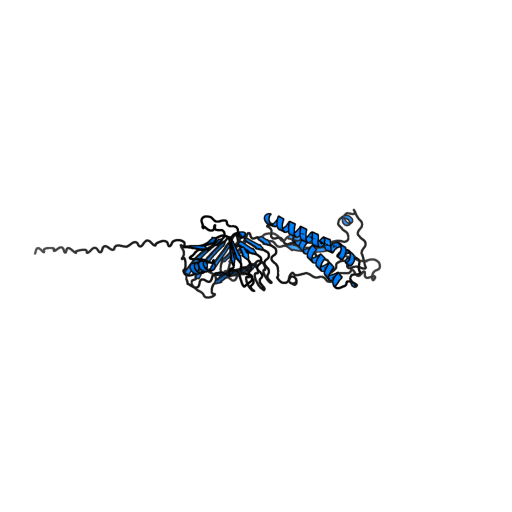9 PRO A N 1
ATOM 1752 C CA . PRO A 1 229 ? 15.342 4.328 -14.359 1.00 55.09 229 PRO A CA 1
ATOM 1753 C C . PRO A 1 229 ? 16.770 3.812 -14.586 1.00 55.09 229 PRO A C 1
ATOM 1755 O O . PRO A 1 229 ? 16.919 2.740 -15.168 1.00 55.09 229 PRO A O 1
ATOM 1758 N N . SER A 1 230 ? 17.809 4.547 -14.166 1.00 54.25 230 SER A N 1
ATOM 1759 C CA . SER A 1 230 ? 19.209 4.118 -14.269 1.00 54.25 230 SER A CA 1
ATOM 1760 C C . SER A 1 230 ? 19.612 3.077 -13.218 1.00 54.25 230 SER A C 1
ATOM 1762 O O . SER A 1 230 ? 20.583 2.351 -13.433 1.00 54.25 230 SER A O 1
ATOM 1764 N N . ASN A 1 231 ? 18.833 2.940 -12.137 1.00 48.84 231 ASN A N 1
ATOM 1765 C CA . ASN A 1 231 ? 19.007 1.894 -11.126 1.00 48.84 231 ASN A CA 1
ATOM 1766 C C . ASN A 1 231 ? 18.390 0.552 -11.534 1.00 48.84 231 ASN A C 1
ATOM 1768 O O . ASN A 1 231 ? 18.690 -0.470 -10.917 1.00 48.84 231 ASN A O 1
ATOM 1772 N N . ASN A 1 232 ? 17.577 0.502 -12.595 1.00 53.56 232 ASN A N 1
ATOM 1773 C CA . ASN A 1 232 ? 17.365 -0.771 -13.274 1.00 53.56 232 ASN A CA 1
ATOM 1774 C C . ASN A 1 232 ? 18.720 -1.179 -13.839 1.00 53.56 232 ASN A C 1
ATOM 1776 O O . ASN A 1 232 ? 19.213 -0.519 -14.748 1.00 53.56 232 ASN A O 1
ATOM 1780 N N . HIS A 1 233 ? 19.338 -2.223 -13.282 1.00 46.00 233 HIS A N 1
ATOM 1781 C CA . HIS A 1 233 ? 20.659 -2.676 -13.705 1.00 46.00 233 HIS A CA 1
ATOM 1782 C C . HIS A 1 233 ? 20.638 -3.038 -15.197 1.00 46.00 233 HIS A C 1
ATOM 1784 O O . HIS A 1 233 ? 20.324 -4.161 -15.588 1.00 46.00 233 HIS A O 1
ATOM 1790 N N . ILE A 1 234 ? 20.998 -2.074 -16.042 1.00 47.12 234 ILE A N 1
ATOM 1791 C CA . ILE A 1 234 ? 21.310 -2.316 -17.440 1.00 47.12 234 ILE A CA 1
ATOM 1792 C C . ILE A 1 234 ? 22.694 -2.954 -17.428 1.00 47.12 234 ILE A C 1
ATOM 1794 O O . ILE A 1 234 ? 23.700 -2.290 -17.173 1.00 47.12 234 ILE A O 1
ATOM 1798 N N . ILE A 1 235 ? 22.757 -4.259 -17.682 1.00 53.00 235 ILE A N 1
ATOM 1799 C CA . ILE A 1 235 ? 24.031 -4.935 -17.921 1.00 53.00 235 ILE A CA 1
ATOM 1800 C C . ILE A 1 235 ? 24.528 -4.462 -19.290 1.00 53.00 235 ILE A C 1
ATOM 1802 O O . ILE A 1 235 ? 24.084 -4.943 -20.328 1.00 53.00 235 ILE A O 1
ATOM 1806 N N . GLN A 1 236 ? 25.423 -3.476 -19.290 1.00 44.88 236 GLN A N 1
ATOM 1807 C CA . GLN A 1 236 ? 26.013 -2.931 -20.510 1.00 44.88 236 GLN A CA 1
ATOM 1808 C C . GLN A 1 236 ? 27.288 -3.699 -20.868 1.00 44.88 236 GLN A C 1
ATOM 1810 O O . GLN A 1 236 ? 28.245 -3.751 -20.093 1.00 44.88 236 GLN A O 1
ATOM 1815 N N . GLY A 1 237 ? 27.314 -4.288 -22.062 1.00 49.03 237 GLY A N 1
ATOM 1816 C CA . GLY A 1 237 ? 28.539 -4.786 -22.686 1.00 49.03 237 GLY A CA 1
ATOM 1817 C C . GLY A 1 237 ? 29.226 -3.688 -23.502 1.00 49.03 237 GLY A C 1
ATOM 1818 O O . GLY A 1 237 ? 28.578 -2.760 -23.977 1.00 49.03 237 GLY A O 1
ATOM 1819 N N . LYS A 1 238 ? 30.545 -3.791 -23.716 1.00 51.12 238 LYS A N 1
ATOM 1820 C CA . LYS A 1 238 ? 31.195 -3.018 -24.791 1.00 51.12 238 LYS A CA 1
ATOM 1821 C C . LYS A 1 238 ? 30.744 -3.583 -26.138 1.00 51.12 238 LYS A C 1
ATOM 1823 O O . LYS A 1 238 ? 30.604 -4.801 -26.250 1.00 51.12 238 LYS A O 1
ATOM 1828 N N . SER A 1 239 ? 30.600 -2.731 -27.156 1.00 49.16 239 SER A N 1
ATOM 1829 C CA . SER A 1 239 ? 30.387 -3.183 -28.536 1.00 49.16 239 SER A CA 1
ATOM 1830 C C . SER A 1 239 ? 31.397 -4.274 -28.890 1.00 49.16 239 SER A C 1
ATOM 1832 O O . SER A 1 239 ? 32.609 -4.076 -28.756 1.00 49.16 239 SER A O 1
ATOM 1834 N N . TYR A 1 240 ? 30.898 -5.432 -29.317 1.00 55.69 240 TYR A N 1
ATOM 1835 C CA . TYR A 1 240 ? 31.733 -6.557 -29.713 1.00 55.69 240 TYR A CA 1
ATOM 1836 C C . TYR A 1 240 ? 31.823 -6.607 -31.239 1.00 55.69 240 TYR A C 1
ATOM 1838 O O . TYR A 1 240 ? 30.840 -6.869 -31.937 1.00 55.69 240 TYR A O 1
ATOM 1846 N N . GLN A 1 241 ? 33.028 -6.354 -31.746 1.00 50.78 241 GLN A N 1
ATOM 1847 C CA . GLN A 1 241 ? 33.392 -6.571 -33.140 1.00 50.78 241 GLN A CA 1
ATOM 1848 C C . GLN A 1 241 ? 34.390 -7.724 -33.201 1.00 50.78 241 GLN A C 1
ATOM 1850 O O . GLN A 1 241 ? 35.410 -7.718 -32.511 1.00 50.78 241 GLN A O 1
ATOM 1855 N N . GLU A 1 242 ? 34.113 -8.701 -34.057 1.00 56.00 242 GLU A N 1
ATOM 1856 C CA . GLU A 1 242 ? 35.087 -9.734 -34.393 1.00 56.00 242 GLU A CA 1
ATOM 1857 C C . GLU A 1 242 ? 36.266 -9.093 -35.136 1.00 56.00 242 GLU A C 1
ATOM 1859 O O . GLU A 1 242 ? 36.083 -8.475 -36.187 1.00 56.00 242 GLU A O 1
ATOM 1864 N N . PHE A 1 243 ? 37.484 -9.266 -34.621 1.00 48.91 243 PHE A N 1
ATOM 1865 C CA . PHE A 1 243 ? 38.699 -8.991 -35.381 1.00 48.91 243 PHE A CA 1
ATOM 1866 C C . PHE A 1 243 ? 39.176 -10.298 -36.004 1.00 48.91 243 PHE A C 1
ATOM 1868 O O . PHE A 1 243 ? 39.712 -11.167 -35.317 1.00 48.91 243 PHE A O 1
ATOM 1875 N N . PHE A 1 244 ? 39.006 -10.439 -37.317 1.00 51.41 244 PHE A N 1
ATOM 1876 C CA . PHE A 1 244 ? 39.646 -11.519 -38.059 1.00 51.41 244 PHE A CA 1
ATOM 1877 C C . PHE A 1 244 ? 41.152 -11.252 -38.096 1.00 51.41 244 PHE A C 1
ATOM 1879 O O . PHE A 1 244 ? 41.641 -10.474 -38.915 1.00 51.41 244 PHE A O 1
ATOM 1886 N N . SER A 1 245 ? 41.906 -11.853 -37.171 1.00 44.66 245 SER A N 1
ATOM 1887 C CA . SER A 1 245 ? 43.361 -11.765 -37.208 1.00 44.66 245 SER A CA 1
ATOM 1888 C C . SER A 1 245 ? 43.860 -12.576 -38.400 1.00 44.66 245 SER A C 1
ATOM 1890 O O . SER A 1 245 ? 43.836 -13.805 -38.378 1.00 44.66 245 SER A O 1
ATOM 1892 N N . SER A 1 246 ? 44.388 -11.909 -39.418 1.00 48.28 246 SER A N 1
ATOM 1893 C CA . SER A 1 246 ? 45.027 -12.543 -40.577 1.00 48.28 246 SER A CA 1
ATOM 1894 C C . SER A 1 246 ? 46.358 -13.247 -40.249 1.00 48.28 246 SER A C 1
ATOM 1896 O O . SER A 1 246 ? 47.177 -13.465 -41.136 1.00 48.28 246 SER A O 1
ATOM 1898 N N . LEU A 1 247 ? 46.616 -13.581 -38.980 1.00 48.28 247 LEU A N 1
ATOM 1899 C CA . LEU A 1 247 ? 47.877 -14.163 -38.516 1.00 48.28 247 LEU A CA 1
ATOM 1900 C C . LEU A 1 247 ? 47.965 -15.683 -38.741 1.00 48.28 247 LEU A C 1
ATOM 1902 O O . LEU A 1 247 ? 49.058 -16.235 -38.646 1.00 48.28 247 LEU A O 1
ATOM 1906 N N . ILE A 1 248 ? 46.864 -16.352 -39.112 1.00 52.31 248 ILE A N 1
ATOM 1907 C CA . ILE A 1 248 ? 46.870 -17.734 -39.618 1.00 52.31 248 ILE A CA 1
ATOM 1908 C C . ILE A 1 248 ? 45.969 -17.801 -40.868 1.00 52.31 248 ILE A C 1
ATOM 1910 O O . ILE A 1 248 ? 44.768 -17.565 -40.741 1.00 52.31 248 ILE A O 1
ATOM 1914 N N . PRO A 1 249 ? 46.476 -18.155 -42.068 1.00 48.88 249 PRO A N 1
ATOM 1915 C CA . PRO A 1 249 ? 45.725 -18.082 -43.334 1.00 48.88 249 PRO A CA 1
ATOM 1916 C C . PRO A 1 249 ? 44.499 -19.007 -43.478 1.00 48.88 249 PRO A C 1
ATOM 1918 O O . PRO A 1 249 ? 43.961 -19.115 -44.574 1.00 48.88 249 PRO A O 1
ATOM 1921 N N . MET A 1 250 ? 44.083 -19.730 -42.434 1.00 49.78 250 MET A N 1
ATOM 1922 C CA . MET A 1 250 ? 43.130 -20.847 -42.551 1.00 49.78 250 MET A CA 1
ATOM 1923 C C . MET A 1 250 ? 42.075 -20.918 -41.435 1.00 49.78 250 MET A C 1
ATOM 1925 O O . MET A 1 250 ? 41.293 -21.864 -41.420 1.00 49.78 250 MET A O 1
ATOM 1929 N N . ALA A 1 251 ? 42.009 -19.958 -40.507 1.00 48.25 251 ALA A N 1
ATOM 1930 C CA . ALA A 1 251 ? 40.993 -19.984 -39.451 1.00 48.25 251 ALA A CA 1
ATOM 1931 C C . ALA A 1 251 ? 40.523 -18.574 -39.077 1.00 48.25 251 ALA A C 1
ATOM 1933 O O . ALA A 1 251 ? 40.932 -18.002 -38.071 1.00 48.25 251 ALA A O 1
ATOM 1934 N N . ASN A 1 252 ? 39.626 -18.027 -39.893 1.00 54.56 252 ASN A N 1
ATOM 1935 C CA . ASN A 1 252 ? 38.761 -16.938 -39.462 1.00 54.56 252 ASN A CA 1
ATOM 1936 C C . ASN A 1 252 ? 37.696 -17.537 -38.529 1.00 54.56 252 ASN A C 1
ATOM 1938 O O . ASN A 1 252 ? 36.844 -18.296 -38.987 1.00 54.56 252 ASN A O 1
ATOM 1942 N N . SER A 1 253 ? 37.752 -17.249 -37.228 1.00 56.53 253 SER A N 1
ATOM 1943 C CA . SER A 1 253 ? 36.697 -17.640 -36.286 1.00 56.53 253 SER A CA 1
ATOM 1944 C C . SER A 1 253 ? 35.603 -16.573 -36.263 1.00 56.53 253 SER A C 1
ATOM 1946 O O . SER A 1 253 ? 35.871 -15.439 -35.875 1.00 56.53 253 SER A O 1
ATOM 1948 N N . THR A 1 254 ? 34.386 -16.936 -36.663 1.00 66.00 254 THR A N 1
ATOM 1949 C CA . THR A 1 254 ? 33.190 -16.082 -36.571 1.00 66.00 254 THR A CA 1
ATOM 1950 C C . THR A 1 254 ? 32.379 -16.455 -35.331 1.00 66.00 254 THR A C 1
ATOM 1952 O O . THR A 1 254 ? 32.157 -17.642 -35.085 1.00 66.00 254 THR A O 1
ATOM 1955 N N . LEU A 1 255 ? 31.888 -15.468 -34.575 1.00 66.81 255 LEU A N 1
ATOM 1956 C CA . LEU A 1 255 ? 30.908 -15.673 -33.511 1.00 66.81 255 LEU A CA 1
ATOM 1957 C C . LEU A 1 255 ? 29.575 -16.055 -34.157 1.00 66.81 255 LEU A C 1
ATOM 1959 O O . LEU A 1 255 ? 28.893 -15.245 -34.782 1.00 66.81 255 LEU A O 1
ATOM 1963 N N . THR A 1 256 ? 29.200 -17.323 -34.029 1.00 69.69 256 THR A N 1
ATOM 1964 C CA . THR A 1 256 ? 27.969 -17.853 -34.629 1.00 69.69 256 THR A CA 1
ATOM 1965 C C . THR A 1 256 ? 26.754 -17.723 -33.719 1.00 69.69 256 THR A C 1
ATOM 1967 O O . THR A 1 256 ? 25.629 -17.693 -34.223 1.00 69.69 256 THR A O 1
ATOM 1970 N N . LYS A 1 257 ? 26.981 -17.685 -32.399 1.00 73.94 257 LYS A N 1
ATOM 1971 C CA . LYS A 1 257 ? 25.942 -17.701 -31.369 1.00 73.94 257 LYS A CA 1
ATOM 1972 C C . LYS A 1 257 ? 26.420 -17.018 -30.084 1.00 73.94 257 LYS A C 1
ATOM 1974 O O . LYS A 1 257 ? 27.527 -17.304 -29.636 1.00 73.94 257 LYS A O 1
ATOM 1979 N N . LEU A 1 258 ? 25.572 -16.192 -29.480 1.00 76.44 258 LEU A N 1
ATOM 1980 C CA . LEU A 1 258 ? 25.709 -15.730 -28.097 1.00 76.44 258 LEU A CA 1
ATOM 1981 C C . LEU A 1 258 ? 24.409 -16.059 -27.362 1.00 76.44 258 LEU A C 1
ATOM 1983 O O . LEU A 1 258 ? 23.343 -15.631 -27.800 1.00 76.44 258 LEU A O 1
ATOM 1987 N N . THR A 1 259 ? 24.492 -16.811 -26.267 1.00 78.94 259 THR A N 1
ATOM 1988 C CA . THR A 1 259 ? 23.329 -17.220 -25.469 1.00 78.94 259 THR A CA 1
ATOM 1989 C C . THR A 1 259 ? 23.448 -16.635 -24.071 1.00 78.94 259 THR A C 1
ATOM 1991 O O . THR A 1 259 ? 24.494 -16.743 -23.436 1.00 78.94 259 THR A O 1
ATOM 1994 N N . LEU A 1 260 ? 22.369 -16.013 -23.610 1.00 77.31 260 LEU A N 1
ATOM 1995 C CA . LEU A 1 260 ? 22.153 -15.673 -22.216 1.00 77.31 260 LEU A CA 1
ATOM 1996 C C . LEU A 1 260 ? 21.521 -16.878 -21.525 1.00 77.31 260 LEU A C 1
ATOM 1998 O O . LEU A 1 260 ? 20.448 -17.317 -21.937 1.00 77.31 260 LEU A O 1
ATOM 2002 N N . GLU A 1 261 ? 22.175 -17.393 -20.492 1.00 81.00 261 GLU A N 1
ATOM 2003 C CA . GLU A 1 261 ? 21.637 -18.424 -19.605 1.00 81.00 261 GLU A CA 1
ATOM 2004 C C . GLU A 1 261 ? 21.425 -17.826 -18.221 1.00 81.00 261 GLU A C 1
ATOM 2006 O O . GLU A 1 261 ? 22.247 -17.050 -17.733 1.00 81.00 261 GLU A O 1
ATOM 2011 N N . MET A 1 262 ? 20.302 -18.167 -17.605 1.00 73.94 262 MET A N 1
ATOM 2012 C CA . MET A 1 262 ? 19.927 -17.691 -16.285 1.00 73.94 262 MET A CA 1
ATOM 2013 C C . MET A 1 262 ? 19.322 -18.827 -15.496 1.00 73.94 262 MET A C 1
ATOM 2015 O O . MET A 1 262 ? 18.452 -19.532 -15.995 1.00 73.94 262 MET A O 1
ATOM 2019 N N . GLU A 1 263 ? 19.748 -18.961 -14.254 1.00 79.94 263 GLU A N 1
ATOM 2020 C CA . GLU A 1 263 ? 19.131 -19.859 -13.293 1.00 79.94 263 GLU A CA 1
ATOM 2021 C C . GLU A 1 263 ? 18.082 -19.079 -12.498 1.00 79.94 263 GLU A C 1
ATOM 2023 O O . GLU A 1 263 ? 18.365 -18.001 -11.972 1.00 79.94 263 GLU A O 1
ATOM 2028 N N . VAL A 1 264 ? 16.857 -19.595 -12.468 1.00 76.12 264 VAL A N 1
ATOM 2029 C CA . VAL A 1 264 ? 15.735 -19.035 -11.715 1.00 76.12 264 VAL A CA 1
ATOM 2030 C C . VAL A 1 264 ? 15.449 -19.962 -10.543 1.00 76.12 264 VAL A C 1
ATOM 2032 O O . VAL A 1 264 ? 15.162 -21.141 -10.747 1.00 76.12 264 VAL A O 1
ATOM 2035 N N . ASP A 1 265 ? 15.531 -19.421 -9.330 1.00 70.00 265 ASP A N 1
ATOM 2036 C CA . ASP A 1 265 ? 15.258 -20.141 -8.087 1.00 70.00 265 ASP A CA 1
ATOM 2037 C C . ASP A 1 265 ? 13.893 -19.713 -7.526 1.00 70.00 265 ASP A C 1
ATOM 2039 O O . ASP A 1 265 ? 13.686 -18.557 -7.147 1.00 70.00 265 ASP A O 1
ATOM 2043 N N . ASP A 1 266 ? 12.955 -20.659 -7.514 1.00 68.88 266 ASP A N 1
ATOM 2044 C CA . ASP A 1 266 ? 11.612 -20.505 -6.965 1.00 68.88 266 ASP A CA 1
ATOM 2045 C C . ASP A 1 266 ? 11.568 -21.193 -5.586 1.00 68.88 266 ASP A C 1
ATOM 2047 O O . ASP A 1 266 ? 11.850 -22.392 -5.502 1.00 68.88 266 ASP A O 1
ATOM 2051 N N . PRO A 1 267 ? 11.121 -20.522 -4.503 1.00 51.34 267 PRO A N 1
ATOM 2052 C CA . PRO A 1 267 ? 11.014 -21.150 -3.189 1.00 51.34 267 PRO A CA 1
ATOM 2053 C C . PRO A 1 267 ? 10.201 -22.454 -3.222 1.00 51.34 267 PRO A C 1
ATOM 2055 O O . PRO A 1 267 ? 8.997 -22.452 -3.485 1.00 51.34 267 PRO A O 1
ATOM 2058 N N . GLY A 1 268 ? 10.859 -23.577 -2.921 1.00 62.56 268 GLY A N 1
ATOM 2059 C CA . GLY A 1 268 ? 10.238 -24.905 -2.898 1.00 62.56 268 GLY A CA 1
ATOM 2060 C C . GLY A 1 268 ? 10.182 -25.624 -4.250 1.00 62.56 268 GLY A C 1
ATOM 2061 O O . GLY A 1 268 ? 9.523 -26.662 -4.343 1.00 62.56 268 GLY A O 1
ATOM 2062 N N . LYS A 1 269 ? 10.863 -25.113 -5.281 1.00 68.38 269 LYS A N 1
ATOM 2063 C CA . LYS A 1 269 ? 11.108 -25.823 -6.540 1.00 68.38 269 LYS A CA 1
ATOM 2064 C C . LYS A 1 269 ? 12.605 -26.007 -6.767 1.00 68.38 269 LYS A C 1
ATOM 2066 O O . LYS A 1 269 ? 13.427 -25.343 -6.151 1.00 68.38 269 LYS A O 1
ATOM 2071 N N . GLU A 1 270 ? 12.936 -26.933 -7.658 1.00 82.25 270 GLU A N 1
ATOM 2072 C CA . GLU A 1 270 ? 14.299 -27.048 -8.172 1.00 82.25 270 GLU A CA 1
ATOM 2073 C C . GLU A 1 270 ? 14.615 -25.842 -9.074 1.00 82.25 270 GLU A C 1
ATOM 2075 O O . GLU A 1 270 ? 13.726 -25.423 -9.828 1.00 82.25 270 GLU A O 1
ATOM 2080 N N . PRO A 1 271 ? 15.851 -25.312 -9.038 1.00 77.62 271 PRO A N 1
ATOM 2081 C CA . PRO A 1 271 ? 16.273 -24.234 -9.922 1.00 77.62 271 PRO A CA 1
ATOM 2082 C C . PRO A 1 271 ? 16.046 -24.578 -11.399 1.00 77.62 271 PRO A C 1
ATOM 2084 O O . PRO A 1 271 ? 16.378 -25.672 -11.865 1.00 77.62 271 PRO A O 1
ATOM 2087 N N . GLU A 1 272 ? 15.488 -23.634 -12.157 1.00 80.38 272 GLU A N 1
ATOM 2088 C CA . GLU A 1 272 ? 15.234 -23.789 -13.588 1.00 80.38 272 GLU A CA 1
ATOM 2089 C C . GLU A 1 272 ? 16.189 -22.912 -14.401 1.00 80.38 272 GLU A C 1
ATOM 2091 O O . GLU A 1 272 ? 16.240 -21.695 -14.228 1.00 80.38 272 GLU A O 1
ATOM 2096 N N . VAL A 1 273 ? 16.909 -23.511 -15.351 1.00 82.44 273 VAL A N 1
ATOM 2097 C CA . VAL A 1 273 ? 17.749 -22.754 -16.286 1.00 82.44 273 VAL A CA 1
ATOM 2098 C C . VAL A 1 273 ? 16.918 -22.295 -17.482 1.00 82.44 273 VAL A C 1
ATOM 2100 O O . VAL A 1 273 ? 16.434 -23.096 -18.284 1.00 82.44 273 VAL A O 1
ATOM 2103 N N . ARG A 1 274 ? 16.787 -20.979 -17.640 1.00 76.69 274 ARG A N 1
ATOM 2104 C CA . ARG A 1 274 ? 16.203 -20.314 -18.806 1.00 76.69 274 ARG A CA 1
ATOM 2105 C C . ARG A 1 274 ? 17.314 -19.821 -19.723 1.00 76.69 274 ARG A C 1
ATOM 2107 O O . ARG A 1 274 ? 18.288 -19.231 -19.266 1.00 76.69 274 ARG A O 1
ATOM 2114 N N . SER A 1 275 ? 17.159 -20.031 -21.029 1.00 80.50 275 SER A N 1
ATOM 2115 C CA . SER A 1 275 ? 18.126 -19.572 -22.029 1.00 80.50 275 SER A CA 1
ATOM 2116 C C . SER A 1 275 ? 17.466 -18.748 -23.132 1.00 80.50 275 SER A C 1
ATOM 2118 O O . SER A 1 275 ? 16.337 -19.021 -23.544 1.00 80.50 275 SER A O 1
ATOM 2120 N N . ARG A 1 276 ? 18.175 -17.723 -23.613 1.00 77.06 276 ARG A N 1
ATOM 2121 C CA . ARG A 1 276 ? 17.777 -16.898 -24.758 1.00 77.06 276 ARG A CA 1
ATOM 2122 C C . ARG A 1 276 ? 18.990 -16.566 -25.612 1.00 77.06 276 ARG A C 1
ATOM 2124 O O . ARG A 1 276 ? 20.009 -16.103 -25.111 1.00 77.06 276 ARG A O 1
ATOM 2131 N N . ASP A 1 277 ? 18.870 -16.767 -26.917 1.00 78.94 277 ASP A N 1
ATOM 2132 C CA . ASP A 1 277 ? 19.925 -16.399 -27.857 1.00 78.94 277 ASP A CA 1
ATOM 2133 C C . ASP A 1 277 ? 19.889 -14.886 -28.106 1.00 78.94 277 ASP A C 1
ATOM 2135 O O . ASP A 1 277 ? 18.907 -14.363 -28.629 1.00 78.94 277 ASP A O 1
ATOM 2139 N N . LEU A 1 278 ? 20.957 -14.191 -27.706 1.00 75.75 278 LEU A N 1
ATOM 2140 C CA . LEU A 1 278 ? 21.167 -12.757 -27.943 1.00 75.75 278 LEU A CA 1
ATOM 2141 C C . LEU A 1 278 ? 21.685 -12.494 -29.363 1.00 75.75 278 LEU A C 1
ATOM 2143 O O . LEU A 1 278 ? 21.443 -11.440 -29.935 1.00 75.75 278 LEU A O 1
ATOM 2147 N N . LEU A 1 279 ? 22.385 -13.474 -29.941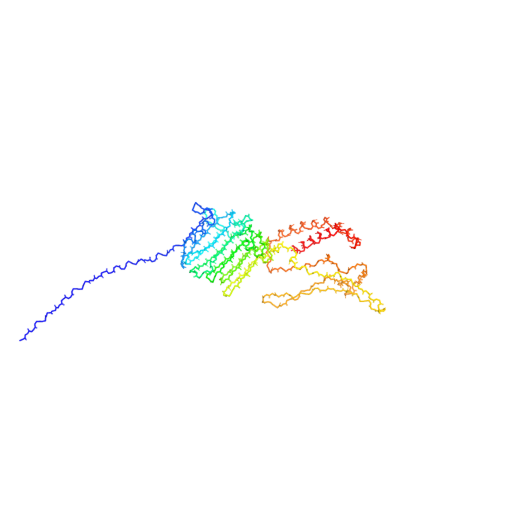 1.00 76.62 279 LEU A N 1
ATOM 2148 C CA . LEU A 1 279 ? 22.839 -13.472 -31.327 1.00 76.62 279 LEU A CA 1
ATOM 2149 C C . LEU A 1 279 ? 22.739 -14.891 -31.887 1.00 76.62 279 LEU A C 1
ATOM 2151 O O . LEU A 1 279 ? 23.272 -15.826 -31.290 1.00 76.62 279 LEU A O 1
ATOM 2155 N N . ASP A 1 280 ? 22.132 -15.042 -33.064 1.00 76.06 280 ASP A N 1
ATOM 2156 C CA . ASP A 1 280 ? 22.129 -16.294 -33.825 1.00 76.06 280 ASP A CA 1
ATOM 2157 C C . ASP A 1 280 ? 22.275 -16.028 -35.333 1.00 76.06 280 ASP A C 1
ATOM 2159 O O . ASP A 1 280 ? 21.316 -15.694 -36.031 1.00 76.06 280 ASP A O 1
ATOM 2163 N N . ARG A 1 281 ? 23.496 -16.192 -35.856 1.00 69.44 281 ARG A N 1
ATOM 2164 C CA . ARG A 1 281 ? 23.820 -15.925 -37.274 1.00 69.44 281 ARG A CA 1
ATOM 2165 C C . ARG A 1 281 ? 23.612 -17.124 -38.194 1.00 69.44 281 ARG A C 1
ATOM 2167 O O . ARG A 1 281 ? 23.487 -16.965 -39.410 1.00 69.44 281 ARG A O 1
ATOM 2174 N N . VAL A 1 282 ? 23.592 -18.326 -37.627 1.00 69.06 282 VAL A N 1
ATOM 2175 C CA . VAL A 1 282 ? 23.353 -19.557 -38.388 1.00 69.06 282 VAL A CA 1
ATOM 2176 C C . VAL A 1 282 ? 21.849 -19.731 -38.589 1.00 69.06 282 VAL A C 1
ATOM 2178 O O . VAL A 1 282 ? 21.408 -20.109 -39.671 1.00 69.06 282 VAL A O 1
ATOM 2181 N N . GLY A 1 283 ? 21.051 -19.379 -37.581 1.00 64.12 283 GLY A N 1
ATOM 2182 C CA . GLY A 1 283 ? 19.610 -19.572 -37.588 1.00 64.12 283 GLY A CA 1
ATOM 2183 C C . GLY A 1 283 ? 19.227 -21.050 -37.482 1.00 64.12 283 GLY A C 1
ATOM 2184 O O . GLY A 1 283 ? 19.979 -21.961 -37.845 1.00 64.12 283 GLY A O 1
ATOM 2185 N N . TYR A 1 284 ? 18.009 -21.304 -37.004 1.00 64.25 284 TYR A N 1
ATOM 2186 C CA . TYR A 1 284 ? 17.484 -22.662 -36.844 1.00 64.25 284 TYR A CA 1
ATOM 2187 C C . TYR A 1 284 ? 17.527 -23.463 -38.158 1.00 64.25 284 TYR A C 1
ATOM 2189 O O . TYR A 1 284 ? 18.005 -24.596 -38.182 1.00 64.25 284 TYR A O 1
ATOM 2197 N N . ALA A 1 285 ? 17.097 -22.855 -39.268 1.00 57.06 285 ALA A N 1
ATOM 2198 C CA . ALA A 1 285 ? 17.002 -23.512 -40.570 1.00 57.06 285 ALA A CA 1
ATOM 2199 C C . ALA A 1 285 ? 18.363 -23.974 -41.121 1.00 57.06 285 ALA A C 1
ATOM 2201 O O . ALA A 1 285 ? 18.467 -25.096 -41.625 1.00 57.06 285 ALA A O 1
ATOM 2202 N N . ALA A 1 286 ? 19.424 -23.165 -40.993 1.00 69.19 286 ALA A N 1
ATOM 2203 C CA . ALA A 1 286 ? 20.737 -23.564 -41.501 1.00 69.19 286 ALA A CA 1
ATOM 2204 C C . ALA A 1 286 ? 21.405 -24.634 -40.627 1.00 69.19 286 ALA A C 1
ATOM 2206 O O . ALA A 1 286 ? 22.091 -25.502 -41.163 1.00 69.19 286 ALA A O 1
ATOM 2207 N N . ARG A 1 287 ? 21.134 -24.658 -39.311 1.00 69.06 287 ARG A N 1
ATOM 2208 C CA . ARG A 1 287 ? 21.571 -25.759 -38.428 1.00 69.06 287 ARG A CA 1
ATOM 2209 C C . ARG A 1 287 ? 20.945 -27.103 -38.792 1.00 69.06 287 ARG A C 1
ATOM 2211 O O . ARG A 1 287 ? 21.584 -28.133 -38.625 1.00 69.06 287 ARG A O 1
ATOM 2218 N N . HIS A 1 288 ? 19.727 -27.085 -39.327 1.00 75.81 288 HIS A N 1
ATOM 2219 C CA . HIS A 1 288 ? 19.014 -28.285 -39.766 1.00 75.81 288 HIS A CA 1
ATOM 2220 C C . HIS A 1 288 ? 19.192 -28.565 -41.269 1.00 75.81 288 HIS A C 1
ATOM 2222 O O . HIS A 1 288 ? 18.457 -29.363 -41.841 1.00 75.81 288 HIS A O 1
ATOM 2228 N N . GLY A 1 289 ? 20.154 -27.904 -41.930 1.00 75.38 289 GLY A N 1
ATOM 2229 C CA . GLY A 1 289 ? 20.490 -28.139 -43.339 1.00 75.38 289 GLY A CA 1
ATOM 2230 C C . GLY A 1 289 ? 19.458 -27.623 -44.348 1.00 75.38 289 GLY A C 1
ATOM 2231 O O . GLY A 1 289 ? 19.555 -27.925 -45.534 1.00 75.38 289 GLY A O 1
ATOM 2232 N N . THR A 1 290 ? 18.479 -26.838 -43.899 1.00 74.69 290 THR A N 1
ATOM 2233 C CA . THR A 1 290 ? 17.377 -26.325 -44.736 1.00 74.69 290 THR A CA 1
ATOM 2234 C C . THR A 1 290 ? 17.635 -24.920 -45.290 1.00 74.69 290 THR A C 1
ATOM 2236 O O . THR A 1 290 ? 16.894 -24.451 -46.149 1.00 74.69 290 THR A O 1
ATOM 2239 N N . ALA A 1 291 ? 18.705 -24.253 -44.846 1.00 75.31 291 ALA A N 1
ATOM 2240 C CA . ALA A 1 291 ? 19.136 -22.950 -45.351 1.00 75.31 291 ALA A CA 1
ATOM 2241 C C . ALA A 1 291 ? 20.667 -22.806 -45.303 1.00 75.31 291 ALA A C 1
ATOM 2243 O O . ALA A 1 291 ? 21.358 -23.594 -44.661 1.00 75.31 291 ALA A O 1
ATOM 2244 N N . LYS A 1 292 ? 21.207 -21.783 -45.976 1.00 73.12 292 LYS A N 1
ATOM 2245 C CA . LYS A 1 292 ? 22.613 -21.374 -45.821 1.00 73.12 292 LYS A CA 1
ATOM 2246 C C . LYS A 1 292 ? 22.720 -20.269 -44.757 1.00 73.12 292 LYS A C 1
ATOM 2248 O O . LYS A 1 292 ? 21.818 -19.432 -44.705 1.00 73.12 292 LYS A O 1
ATOM 2253 N N . PRO A 1 293 ? 23.794 -20.228 -43.944 1.00 67.75 293 PRO A N 1
ATOM 2254 C CA . PRO A 1 293 ? 24.036 -19.124 -43.015 1.00 67.75 293 PRO A CA 1
ATOM 2255 C C . PRO A 1 293 ? 24.129 -17.782 -43.749 1.00 67.75 293 PRO A C 1
ATOM 2257 O O . PRO A 1 293 ? 24.578 -17.730 -44.899 1.00 67.75 293 PRO A O 1
ATOM 2260 N N . LYS A 1 294 ? 23.728 -16.692 -43.085 1.00 66.44 294 LYS A N 1
ATOM 2261 C CA . LYS A 1 294 ? 23.877 -15.343 -43.646 1.00 66.44 294 LYS A CA 1
ATOM 2262 C C . LYS A 1 294 ? 25.366 -14.947 -43.699 1.00 66.44 294 LYS A C 1
ATOM 2264 O O . LYS A 1 294 ? 26.121 -15.342 -42.809 1.00 66.44 294 LYS A O 1
ATOM 2269 N N . PRO A 1 295 ? 25.805 -14.185 -44.720 1.00 68.12 295 PRO A N 1
ATOM 2270 C CA . PRO A 1 295 ? 27.166 -13.655 -44.771 1.00 68.12 295 PRO A CA 1
ATOM 2271 C C . PRO A 1 295 ? 27.425 -12.695 -43.600 1.00 68.12 295 PRO A C 1
ATOM 2273 O O . PRO A 1 295 ? 26.520 -11.991 -43.154 1.00 68.12 295 PRO A O 1
ATOM 2276 N N . VAL A 1 296 ? 28.664 -12.683 -43.104 1.00 69.25 296 VAL A N 1
ATOM 2277 C CA . VAL A 1 296 ? 29.092 -11.819 -41.994 1.00 69.25 296 VAL A CA 1
ATOM 2278 C C . VAL A 1 296 ? 29.381 -10.418 -42.522 1.00 69.25 296 VAL A C 1
ATOM 2280 O O . VAL A 1 296 ? 30.217 -10.261 -43.412 1.00 69.25 296 VAL A O 1
ATOM 2283 N N . ASP A 1 297 ? 28.719 -9.411 -41.956 1.00 69.56 297 ASP A N 1
ATOM 2284 C CA . ASP A 1 297 ? 29.076 -8.009 -42.175 1.00 69.56 297 ASP A CA 1
ATOM 2285 C C . ASP A 1 297 ? 30.303 -7.663 -41.319 1.00 69.56 297 ASP A C 1
ATOM 2287 O O . ASP A 1 297 ? 30.281 -7.787 -40.094 1.00 69.56 297 ASP A O 1
ATOM 2291 N N . THR A 1 298 ? 31.400 -7.287 -41.976 1.00 68.50 298 THR A N 1
ATOM 2292 C CA . THR A 1 298 ? 32.671 -6.935 -41.330 1.00 68.50 298 THR A CA 1
ATOM 2293 C C . THR A 1 298 ? 32.802 -5.443 -41.043 1.00 68.50 298 THR A C 1
ATOM 2295 O O . THR A 1 298 ? 33.765 -5.041 -40.394 1.00 68.50 298 THR A O 1
ATOM 2298 N N . GLN A 1 299 ? 31.865 -4.623 -41.527 1.00 67.31 299 GLN A N 1
ATOM 2299 C CA . GLN A 1 299 ? 31.872 -3.173 -41.337 1.00 67.31 299 GLN A CA 1
ATOM 2300 C C . GLN A 1 299 ? 30.977 -2.722 -40.181 1.00 67.31 299 GLN A C 1
ATOM 2302 O O . GLN A 1 299 ? 31.097 -1.580 -39.740 1.00 67.31 299 GLN A O 1
ATOM 2307 N N . LYS A 1 300 ? 30.103 -3.601 -39.674 1.00 64.31 300 LYS A N 1
ATOM 2308 C CA . LYS A 1 300 ? 29.180 -3.304 -38.573 1.00 64.31 300 LYS A CA 1
ATOM 2309 C C . LYS A 1 300 ? 29.382 -4.254 -37.378 1.00 64.31 300 LYS A C 1
ATOM 2311 O O . LYS A 1 300 ? 29.633 -5.445 -37.597 1.00 64.31 300 LYS A O 1
ATOM 2316 N N . PRO A 1 301 ? 29.226 -3.761 -36.129 1.00 66.12 301 PRO A N 1
ATOM 2317 C CA . PRO A 1 301 ? 29.255 -4.596 -34.927 1.00 66.12 301 PRO A CA 1
ATOM 2318 C C . PRO A 1 301 ? 28.232 -5.724 -34.990 1.00 66.12 301 PRO A C 1
ATOM 2320 O O . PRO A 1 301 ? 27.137 -5.551 -35.520 1.00 66.12 301 PRO A O 1
ATOM 2323 N N . ALA A 1 302 ? 28.584 -6.879 -34.419 1.00 69.06 302 ALA A N 1
ATOM 2324 C CA . ALA A 1 302 ? 27.668 -8.014 -34.322 1.00 69.06 302 ALA A CA 1
ATOM 2325 C C . ALA A 1 302 ? 26.540 -7.766 -33.316 1.00 69.06 302 ALA A C 1
ATOM 2327 O O . ALA A 1 302 ? 25.460 -8.315 -33.497 1.00 69.06 302 ALA A O 1
ATOM 2328 N N . ILE A 1 303 ? 26.844 -6.979 -32.279 1.00 69.12 303 ILE A N 1
ATOM 2329 C CA . ILE A 1 303 ? 25.927 -6.489 -31.254 1.00 69.12 303 ILE A CA 1
ATOM 2330 C C . ILE A 1 303 ? 26.292 -5.032 -30.959 1.00 69.12 303 ILE A C 1
ATOM 2332 O O . ILE A 1 303 ? 27.483 -4.696 -30.900 1.00 69.12 303 ILE A O 1
ATOM 2336 N N . THR A 1 304 ? 25.294 -4.167 -30.773 1.00 65.94 304 THR A N 1
ATOM 2337 C CA . THR A 1 304 ? 25.495 -2.741 -30.444 1.00 65.94 304 THR A CA 1
ATOM 2338 C C . THR A 1 304 ? 24.910 -2.386 -29.079 1.00 65.94 304 THR A C 1
ATOM 2340 O O . THR A 1 304 ? 24.073 -3.110 -28.555 1.00 65.94 304 THR A O 1
ATOM 2343 N N . GLU A 1 305 ? 25.298 -1.237 -28.518 1.00 57.69 305 GLU A N 1
ATOM 2344 C CA . GLU A 1 305 ? 24.718 -0.705 -27.270 1.00 57.69 305 GLU A CA 1
ATOM 2345 C C . GLU A 1 305 ? 23.213 -0.390 -27.363 1.00 57.69 305 GLU A C 1
ATOM 2347 O O . GLU A 1 305 ? 22.557 -0.187 -26.345 1.00 57.69 305 GLU A O 1
ATOM 2352 N N . PHE A 1 306 ? 22.663 -0.357 -28.580 1.00 60.34 306 PHE A N 1
ATOM 2353 C CA . PHE A 1 306 ? 21.243 -0.130 -28.838 1.00 60.34 306 PHE A CA 1
ATOM 2354 C C . PHE A 1 306 ? 20.434 -1.433 -28.923 1.00 60.34 306 PHE A C 1
ATOM 2356 O O . PHE A 1 306 ? 19.205 -1.377 -28.948 1.00 60.34 306 PHE A O 1
ATOM 2363 N N . GLU A 1 307 ? 21.094 -2.597 -28.965 1.00 63.28 307 GLU A N 1
ATOM 2364 C CA . GLU A 1 307 ? 20.421 -3.895 -28.909 1.00 63.28 307 GLU A CA 1
ATOM 2365 C C . GLU A 1 307 ? 20.111 -4.254 -27.455 1.00 63.28 307 GLU A C 1
ATOM 2367 O O . GLU A 1 307 ? 20.974 -4.672 -26.684 1.00 63.28 307 GLU A O 1
ATOM 2372 N N . GLN A 1 308 ? 18.846 -4.078 -27.081 1.00 60.16 308 GLN A N 1
ATOM 2373 C CA . GLN A 1 308 ? 18.348 -4.384 -25.750 1.00 60.16 308 GLN A CA 1
ATOM 2374 C C . GLN A 1 308 ? 17.589 -5.714 -25.762 1.00 60.16 308 GLN A C 1
ATOM 2376 O O . GLN A 1 308 ? 16.745 -5.952 -26.621 1.00 60.16 308 GLN A O 1
ATOM 2381 N N . THR A 1 309 ? 17.880 -6.583 -24.793 1.00 63.75 309 THR A N 1
ATOM 2382 C CA . THR A 1 309 ? 17.075 -7.779 -24.514 1.00 63.75 309 THR A CA 1
ATOM 2383 C C . THR A 1 309 ? 16.396 -7.606 -23.167 1.00 63.75 309 THR A C 1
ATOM 2385 O O . THR A 1 309 ? 17.071 -7.488 -22.145 1.00 63.75 309 THR A O 1
ATOM 2388 N N . THR A 1 310 ? 15.065 -7.605 -23.167 1.00 58.91 310 THR A N 1
ATOM 2389 C CA . THR A 1 310 ? 14.265 -7.541 -21.942 1.00 58.91 310 THR A CA 1
ATOM 2390 C C . THR A 1 310 ? 13.882 -8.945 -21.482 1.00 58.91 310 THR A C 1
ATOM 2392 O O . THR A 1 310 ? 13.598 -9.837 -22.289 1.00 58.91 310 THR A O 1
ATOM 2395 N N . LEU A 1 311 ? 13.887 -9.142 -20.168 1.00 57.72 311 LEU A N 1
ATOM 2396 C CA . LEU A 1 311 ? 13.474 -10.375 -19.516 1.00 57.72 311 LEU A CA 1
ATOM 2397 C C . LEU A 1 311 ? 12.313 -10.066 -18.583 1.00 57.72 311 LEU A C 1
ATOM 2399 O O . LEU A 1 311 ? 12.440 -9.228 -17.692 1.00 57.72 311 LEU A O 1
ATOM 2403 N N . PHE A 1 312 ? 11.197 -10.753 -18.797 1.00 55.38 312 PHE A N 1
ATOM 2404 C CA . PHE A 1 312 ? 10.007 -10.615 -17.969 1.00 55.38 312 PHE A CA 1
ATOM 2405 C C . PHE A 1 312 ? 10.008 -11.702 -16.914 1.00 55.38 312 PHE A C 1
ATOM 2407 O O . PHE A 1 312 ? 9.915 -12.886 -17.230 1.00 55.38 312 PHE A O 1
ATOM 2414 N N . ILE A 1 313 ? 10.129 -11.284 -15.659 1.00 58.78 313 ILE A N 1
ATOM 2415 C CA . ILE A 1 313 ? 9.932 -12.155 -14.507 1.00 58.78 313 ILE A CA 1
ATOM 2416 C C . ILE A 1 313 ? 8.546 -11.822 -13.972 1.00 58.78 313 ILE A C 1
ATOM 2418 O O . ILE A 1 313 ? 8.366 -10.852 -13.237 1.00 58.78 313 ILE A O 1
ATOM 2422 N N . THR A 1 314 ? 7.544 -12.578 -14.413 1.00 51.69 314 THR A N 1
ATOM 2423 C CA . THR A 1 314 ? 6.178 -12.432 -13.916 1.00 51.69 314 THR A CA 1
ATOM 2424 C C . THR A 1 314 ? 6.019 -13.217 -12.613 1.00 51.69 314 THR A C 1
ATOM 2426 O O . THR A 1 314 ? 6.343 -14.407 -12.571 1.00 51.69 314 THR A O 1
ATOM 2429 N N . PRO A 1 315 ? 5.509 -12.604 -11.528 1.00 48.84 315 PRO A N 1
ATOM 2430 C CA . PRO A 1 315 ? 5.036 -13.379 -10.390 1.00 48.84 315 PRO A CA 1
ATOM 2431 C C . PRO A 1 315 ? 3.869 -14.266 -10.854 1.00 48.84 315 PRO A C 1
ATOM 2433 O O . PRO A 1 315 ? 3.033 -13.841 -11.649 1.00 48.84 315 PRO A O 1
ATOM 2436 N N . GLY A 1 316 ? 3.833 -15.518 -10.391 1.00 41.44 316 GLY A N 1
ATOM 2437 C CA . GLY A 1 316 ? 3.053 -16.622 -10.974 1.00 41.44 316 GLY A CA 1
ATOM 2438 C C . GLY A 1 316 ? 1.517 -16.536 -10.954 1.00 41.44 316 GLY A C 1
ATOM 2439 O O . GLY A 1 316 ? 0.872 -17.570 -11.107 1.00 41.44 316 GLY A O 1
ATOM 2440 N N . LEU A 1 317 ? 0.908 -15.361 -10.781 1.00 44.53 317 LEU A N 1
ATOM 2441 C CA . LEU A 1 317 ? -0.540 -15.177 -10.882 1.00 44.53 317 LEU A CA 1
ATOM 2442 C C . LEU A 1 317 ? -0.875 -13.922 -11.704 1.00 44.53 317 LEU A C 1
ATOM 2444 O O . LEU A 1 317 ? -0.760 -12.801 -11.215 1.00 44.53 317 LEU A O 1
ATOM 2448 N N . ILE A 1 318 ? -1.328 -14.116 -12.946 1.00 48.06 318 ILE A N 1
ATOM 2449 C CA . ILE A 1 318 ? -1.917 -13.052 -13.771 1.00 48.06 318 ILE A CA 1
ATOM 2450 C C . ILE A 1 318 ? -3.441 -13.139 -13.626 1.00 48.06 318 ILE A C 1
ATOM 2452 O O . ILE A 1 318 ? -4.048 -14.164 -13.941 1.00 48.06 318 ILE A O 1
ATOM 2456 N N . SER A 1 319 ? -4.057 -12.068 -13.126 1.00 45.28 319 SER A N 1
ATOM 2457 C CA . SER A 1 319 ? -5.514 -11.904 -13.091 1.00 45.28 319 SER A CA 1
ATOM 2458 C C . SER A 1 319 ? -6.026 -11.468 -14.465 1.00 45.28 319 SER A C 1
ATOM 2460 O O . SER A 1 319 ? -5.523 -10.509 -15.047 1.00 45.28 319 SER A O 1
ATOM 2462 N N . TRP A 1 320 ? -7.075 -12.127 -14.963 1.00 48.19 320 TRP A N 1
ATOM 2463 C CA . TRP A 1 320 ? -7.712 -11.808 -16.247 1.00 48.19 320 TRP A CA 1
ATOM 2464 C C . TRP A 1 320 ? -8.295 -10.384 -16.314 1.00 48.19 320 TRP A C 1
ATOM 2466 O O . TRP A 1 320 ? -8.448 -9.850 -17.408 1.00 48.19 320 TRP A O 1
ATOM 2476 N N . GLY A 1 321 ? -8.572 -9.747 -15.169 1.00 53.03 321 GLY A N 1
ATOM 2477 C CA . GLY A 1 321 ? -9.091 -8.373 -15.107 1.00 53.03 321 GLY A CA 1
ATOM 2478 C C . GLY A 1 321 ? -8.079 -7.285 -15.491 1.00 53.03 321 GLY A C 1
ATOM 2479 O O . GLY A 1 321 ? -8.488 -6.185 -15.842 1.00 53.03 321 GLY A O 1
ATOM 2480 N N . GLY A 1 322 ? -6.772 -7.580 -15.475 1.00 54.12 322 GLY A N 1
ATOM 2481 C CA . GLY A 1 322 ? -5.726 -6.651 -15.930 1.00 54.12 322 GLY A CA 1
ATOM 2482 C C . GLY A 1 322 ? -5.484 -6.678 -17.444 1.00 54.12 322 GLY A C 1
ATOM 2483 O O . GLY A 1 322 ? -4.783 -5.825 -17.974 1.00 54.12 322 GLY A O 1
ATOM 2484 N N . VAL A 1 323 ? -6.069 -7.641 -18.165 1.00 57.34 323 VAL A N 1
ATOM 2485 C CA . VAL A 1 323 ? -5.750 -7.892 -19.580 1.00 57.34 323 VAL A CA 1
ATOM 2486 C C . VAL A 1 323 ? -6.257 -6.778 -20.501 1.00 57.34 323 VAL A C 1
ATOM 2488 O O . VAL A 1 323 ? -5.550 -6.407 -21.433 1.00 57.34 323 VAL A O 1
ATOM 2491 N N . GLU A 1 324 ? -7.443 -6.216 -20.252 1.00 63.88 324 GLU A N 1
ATOM 2492 C CA . GLU A 1 324 ? -8.006 -5.144 -21.093 1.00 63.88 324 GLU A CA 1
ATOM 2493 C C . GLU A 1 324 ? -7.179 -3.839 -21.037 1.00 63.88 324 GLU A C 1
ATOM 2495 O O . GLU A 1 324 ? -6.783 -3.355 -22.103 1.00 63.88 324 GLU A O 1
ATOM 2500 N N . PRO A 1 325 ? -6.820 -3.296 -19.853 1.00 60.31 325 PRO A N 1
ATOM 2501 C CA . PRO A 1 325 ? -5.917 -2.145 -19.761 1.00 60.31 325 PRO A CA 1
ATOM 2502 C C . PRO A 1 325 ? -4.539 -2.391 -20.396 1.00 60.31 325 PRO A C 1
ATOM 2504 O O . PRO A 1 325 ? -4.005 -1.512 -21.076 1.00 60.31 325 PRO A O 1
ATOM 2507 N N . LEU A 1 326 ? -3.977 -3.597 -20.232 1.00 59.53 326 LEU A N 1
ATOM 2508 C CA . LEU A 1 326 ? -2.702 -3.978 -20.849 1.00 59.53 326 LEU A CA 1
ATOM 2509 C C . LEU A 1 326 ? -2.798 -4.002 -22.381 1.00 59.53 326 LEU A C 1
ATOM 2511 O O . LEU A 1 326 ? -1.906 -3.493 -23.059 1.00 59.53 326 LEU A O 1
ATOM 2515 N N . GLN A 1 327 ? -3.894 -4.524 -22.941 1.00 68.75 327 GLN A N 1
ATOM 2516 C CA . GLN A 1 327 ? -4.139 -4.526 -24.387 1.00 68.75 327 GLN A CA 1
ATOM 2517 C C . GLN A 1 327 ? -4.253 -3.109 -24.961 1.00 68.75 327 GLN A C 1
ATOM 2519 O O . GLN A 1 327 ? -3.736 -2.841 -26.049 1.00 68.75 327 GLN A O 1
ATOM 2524 N N . GLU A 1 328 ? -4.902 -2.188 -24.246 1.00 68.62 328 GLU A N 1
ATOM 2525 C CA . GLU A 1 328 ? -5.008 -0.794 -24.678 1.00 68.62 328 GLU A CA 1
ATOM 2526 C C . GLU A 1 328 ? -3.658 -0.064 -24.618 1.00 68.62 328 GLU A C 1
ATOM 2528 O O . GLU A 1 328 ? -3.279 0.622 -25.574 1.00 68.62 328 GLU A O 1
ATOM 2533 N N . ALA A 1 329 ? -2.880 -0.273 -23.553 1.00 67.31 329 ALA A N 1
ATOM 2534 C CA . ALA A 1 329 ? -1.525 0.258 -23.448 1.00 67.31 329 ALA A CA 1
ATOM 2535 C C . ALA A 1 329 ? -0.600 -0.306 -24.547 1.00 67.31 329 ALA A C 1
ATOM 2537 O O . ALA A 1 329 ? 0.138 0.455 -25.184 1.00 67.31 329 ALA A O 1
ATOM 2538 N N . LEU A 1 330 ? -0.701 -1.607 -24.848 1.00 68.12 330 LEU A N 1
ATOM 2539 C CA . LEU A 1 330 ? 0.034 -2.260 -25.935 1.00 68.12 330 LEU A CA 1
ATOM 2540 C C . LEU A 1 330 ? -0.325 -1.656 -27.302 1.00 68.12 330 LEU A C 1
ATOM 2542 O O . LEU A 1 330 ? 0.564 -1.411 -28.124 1.00 68.12 330 LEU A O 1
ATOM 2546 N N . ARG A 1 331 ? -1.613 -1.372 -27.544 1.00 76.12 331 ARG A N 1
ATOM 2547 C CA . ARG A 1 331 ? -2.093 -0.725 -28.776 1.00 76.12 331 ARG A CA 1
ATOM 2548 C C . ARG A 1 331 ? -1.491 0.671 -28.935 1.00 76.12 331 ARG A C 1
ATOM 2550 O O . ARG A 1 331 ? -0.903 0.961 -29.975 1.00 76.12 331 ARG A O 1
ATOM 2557 N N . ASN A 1 332 ? -1.561 1.497 -27.892 1.00 74.62 332 ASN A N 1
ATOM 2558 C CA . ASN A 1 332 ? -1.046 2.869 -27.920 1.00 74.62 332 ASN A CA 1
ATOM 2559 C C . ASN A 1 332 ? 0.472 2.916 -28.145 1.00 74.62 332 ASN A C 1
ATOM 2561 O O . ASN A 1 332 ? 0.965 3.720 -28.937 1.00 74.62 332 ASN A O 1
ATOM 2565 N N . LEU A 1 333 ? 1.230 2.040 -27.484 1.00 71.56 333 LEU A N 1
ATOM 2566 C CA . LEU A 1 333 ? 2.678 1.967 -27.682 1.00 71.56 333 LEU A CA 1
ATOM 2567 C C . LEU A 1 333 ? 3.039 1.438 -29.073 1.00 71.56 333 LEU A C 1
ATOM 2569 O O . LEU A 1 333 ? 3.977 1.944 -29.687 1.00 71.56 333 LEU A O 1
ATOM 2573 N N . SER A 1 334 ? 2.275 0.481 -29.607 1.00 78.88 334 SER A N 1
ATOM 2574 C CA . SER A 1 334 ? 2.455 -0.013 -30.978 1.00 78.88 334 SER A CA 1
ATOM 2575 C C . SER A 1 334 ? 2.235 1.089 -32.019 1.00 78.88 334 SER A C 1
ATOM 2577 O O . SER A 1 334 ? 2.981 1.183 -32.994 1.00 78.88 334 SER A O 1
ATOM 2579 N N . GLU A 1 335 ? 1.260 1.973 -31.805 1.00 83.75 335 GLU A N 1
ATOM 2580 C CA . GLU A 1 335 ? 1.043 3.144 -32.661 1.00 83.75 335 GLU A CA 1
ATOM 2581 C C . GLU A 1 335 ? 2.224 4.125 -32.601 1.00 83.75 335 GLU A C 1
ATOM 2583 O O . GLU A 1 335 ? 2.734 4.535 -33.646 1.00 83.75 335 GLU A O 1
ATOM 2588 N N . GLN A 1 336 ? 2.734 4.437 -31.404 1.00 80.38 336 GLN A N 1
ATOM 2589 C CA . GLN A 1 336 ? 3.915 5.301 -31.235 1.00 80.38 336 GLN A CA 1
ATOM 2590 C C . GLN A 1 336 ? 5.174 4.699 -31.881 1.00 80.38 336 GLN A C 1
ATOM 2592 O O . GLN A 1 336 ? 5.935 5.392 -32.560 1.00 80.38 336 GLN A O 1
ATOM 2597 N N . ALA A 1 337 ? 5.365 3.388 -31.730 1.00 79.00 337 ALA A N 1
ATOM 2598 C CA . ALA A 1 337 ? 6.432 2.630 -32.372 1.00 79.00 337 ALA A CA 1
ATOM 2599 C C . ALA A 1 337 ? 6.385 2.742 -33.903 1.00 79.00 337 ALA A C 1
ATOM 2601 O O . ALA A 1 337 ? 7.422 2.939 -34.542 1.00 79.00 337 ALA A O 1
ATOM 2602 N N . ASN A 1 338 ? 5.190 2.649 -34.487 1.00 84.44 338 ASN A N 1
ATOM 2603 C CA . ASN A 1 338 ? 4.995 2.750 -35.932 1.00 84.44 338 ASN A CA 1
ATOM 2604 C C . ASN A 1 338 ? 5.308 4.154 -36.466 1.00 84.44 338 ASN A C 1
ATOM 2606 O O . ASN A 1 338 ? 5.903 4.274 -37.535 1.00 84.44 338 ASN A O 1
ATOM 2610 N N . VAL A 1 339 ? 4.986 5.212 -35.714 1.00 88.19 339 VAL A N 1
ATOM 2611 C CA . VAL A 1 339 ? 5.320 6.602 -36.087 1.00 88.19 339 VAL A CA 1
ATOM 2612 C C . VAL A 1 339 ? 6.835 6.822 -36.172 1.00 88.19 339 VAL A C 1
ATOM 2614 O O . VAL A 1 339 ? 7.312 7.592 -37.010 1.00 88.19 339 VAL A O 1
ATOM 2617 N N . LEU A 1 340 ? 7.604 6.147 -35.317 1.00 85.00 340 LEU A N 1
ATOM 2618 C CA . LEU A 1 340 ? 9.061 6.270 -35.278 1.00 85.00 340 LEU A CA 1
ATOM 2619 C C . LEU A 1 340 ? 9.787 5.310 -36.231 1.00 85.00 340 LEU A C 1
ATOM 2621 O O . LEU A 1 340 ? 10.949 5.557 -36.545 1.00 85.00 340 LEU A O 1
ATOM 2625 N N . ALA A 1 341 ? 9.128 4.253 -36.717 1.00 81.50 341 ALA A N 1
ATOM 2626 C CA . ALA A 1 341 ? 9.756 3.191 -37.509 1.00 81.50 341 ALA A CA 1
ATOM 2627 C C . ALA A 1 341 ? 10.508 3.725 -38.739 1.00 81.50 341 ALA A C 1
ATOM 2629 O O . ALA A 1 341 ? 11.711 3.512 -38.863 1.00 81.50 341 ALA A O 1
ATOM 2630 N N . SER A 1 342 ? 9.852 4.531 -39.580 1.00 81.38 342 SER A N 1
ATOM 2631 C CA . SER A 1 342 ? 10.474 5.062 -40.801 1.00 81.38 342 SER A CA 1
ATOM 2632 C C . SER A 1 342 ? 11.630 6.030 -40.528 1.00 81.38 342 SER A C 1
ATOM 2634 O O . SER A 1 342 ? 12.524 6.183 -41.357 1.00 81.38 342 SER A O 1
ATOM 2636 N N . LYS A 1 343 ? 11.618 6.714 -39.375 1.00 86.62 343 LYS A N 1
ATOM 2637 C CA . LYS A 1 343 ? 12.713 7.605 -38.966 1.00 86.62 343 LYS A CA 1
ATOM 2638 C C . LYS A 1 343 ? 13.921 6.798 -38.507 1.00 86.62 343 LYS A C 1
ATOM 2640 O O . LYS A 1 343 ? 15.043 7.149 -38.844 1.00 86.62 343 LYS A O 1
ATOM 2645 N N . VAL A 1 344 ? 13.685 5.717 -37.770 1.00 85.38 344 VAL A N 1
ATOM 2646 C CA . VAL A 1 344 ? 14.734 4.814 -37.290 1.00 85.38 344 VAL A CA 1
ATOM 2647 C C . VAL A 1 344 ? 15.373 4.072 -38.456 1.00 85.38 344 VAL A C 1
ATOM 2649 O O . VAL A 1 344 ? 16.595 4.043 -38.530 1.00 85.38 344 VAL A O 1
ATOM 2652 N N . ASP A 1 345 ? 14.587 3.575 -39.412 1.00 83.75 345 ASP A N 1
ATOM 2653 C CA . ASP A 1 345 ? 15.114 2.917 -40.615 1.00 83.75 345 ASP A CA 1
ATOM 2654 C C . ASP A 1 345 ? 16.095 3.834 -41.366 1.00 83.75 345 ASP A C 1
ATOM 2656 O O . ASP A 1 345 ? 17.221 3.438 -41.668 1.00 83.75 345 ASP A O 1
ATOM 2660 N N . ALA A 1 346 ? 15.727 5.107 -41.552 1.00 82.69 346 ALA A N 1
ATOM 2661 C CA . ALA A 1 346 ? 16.589 6.107 -42.182 1.00 82.69 346 ALA A CA 1
ATOM 2662 C C . ALA A 1 346 ? 17.869 6.423 -41.378 1.00 82.69 346 ALA A C 1
ATOM 2664 O O . ALA A 1 346 ? 18.881 6.825 -41.954 1.00 82.69 346 ALA A O 1
ATOM 2665 N N . VAL A 1 347 ? 17.849 6.263 -40.050 1.00 85.25 347 VAL A N 1
ATOM 2666 C CA . VAL A 1 347 ? 19.042 6.399 -39.195 1.00 85.25 347 VAL A CA 1
ATOM 2667 C C . VAL A 1 347 ? 19.935 5.161 -39.295 1.00 85.25 347 VAL A C 1
ATOM 2669 O O . VAL A 1 347 ? 21.154 5.296 -39.394 1.00 85.25 347 VAL A O 1
ATOM 2672 N N . MET A 1 348 ? 19.346 3.964 -39.324 1.00 75.88 348 MET A N 1
ATOM 2673 C CA . MET A 1 348 ? 20.058 2.679 -39.373 1.00 75.88 348 MET A CA 1
ATOM 2674 C C . MET A 1 348 ? 20.777 2.428 -40.710 1.00 75.88 348 MET A C 1
ATOM 2676 O O . MET A 1 348 ? 21.709 1.618 -40.776 1.00 75.88 348 MET A O 1
ATOM 2680 N N . GLU A 1 349 ? 20.385 3.138 -41.770 1.00 81.94 349 GLU A N 1
ATOM 2681 C CA . GLU A 1 349 ? 21.103 3.172 -43.050 1.00 81.94 349 GLU A CA 1
ATOM 2682 C C . GLU A 1 349 ? 22.402 3.994 -43.000 1.00 81.94 349 GLU A C 1
ATOM 2684 O O . GLU A 1 349 ? 23.307 3.762 -43.806 1.00 81.94 349 GLU A O 1
ATOM 2689 N N . LYS A 1 350 ? 22.534 4.926 -42.047 1.00 78.88 350 LYS A N 1
ATOM 2690 C CA . LYS A 1 350 ? 23.748 5.733 -41.861 1.00 78.88 350 LYS A CA 1
ATOM 2691 C C . LYS A 1 350 ? 24.836 4.925 -41.155 1.00 78.88 350 LYS A C 1
ATOM 2693 O O . LYS A 1 350 ? 24.558 4.021 -40.368 1.00 78.88 350 LYS A O 1
ATOM 2698 N N . ASP A 1 351 ? 26.090 5.314 -41.371 1.00 76.19 351 ASP A N 1
ATOM 2699 C CA . ASP A 1 351 ? 27.206 4.853 -40.542 1.00 76.19 351 ASP A CA 1
ATOM 2700 C C . ASP A 1 351 ? 26.985 5.303 -39.077 1.00 76.19 351 ASP A C 1
ATOM 2702 O O . ASP A 1 351 ? 26.841 6.510 -38.843 1.00 76.19 351 ASP A O 1
ATOM 2706 N N . PRO A 1 352 ? 26.974 4.383 -38.090 1.00 74.06 352 PRO A N 1
ATOM 2707 C CA . PRO A 1 352 ? 26.852 4.714 -36.668 1.00 74.06 352 PRO A CA 1
ATOM 2708 C C . PRO A 1 352 ? 27.857 5.757 -36.164 1.00 74.06 352 PRO A C 1
ATOM 2710 O O . PRO A 1 352 ? 27.545 6.529 -35.255 1.00 74.06 352 PRO A O 1
ATOM 2713 N N . ALA A 1 353 ? 29.048 5.840 -36.768 1.00 73.06 353 ALA A N 1
ATOM 2714 C CA . ALA A 1 353 ? 30.048 6.852 -36.425 1.00 73.06 353 ALA A CA 1
ATOM 2715 C C . ALA A 1 353 ? 29.635 8.282 -36.832 1.00 73.06 353 ALA A C 1
ATOM 2717 O O . ALA A 1 353 ? 30.204 9.252 -36.332 1.00 73.06 353 ALA A O 1
ATOM 2718 N N . GLN A 1 354 ? 28.652 8.419 -37.725 1.00 80.69 354 GLN A N 1
ATOM 2719 C CA . GLN A 1 354 ? 28.137 9.688 -38.247 1.00 80.69 354 GLN A CA 1
ATOM 2720 C C . GLN A 1 354 ? 26.796 10.094 -37.612 1.00 80.69 354 GLN A C 1
ATOM 2722 O O . GLN A 1 354 ? 26.188 11.077 -38.037 1.00 80.69 354 GLN A O 1
ATOM 2727 N N . TRP A 1 355 ? 26.310 9.351 -36.613 1.00 84.56 355 TRP A N 1
ATOM 2728 C CA . TRP A 1 355 ? 25.035 9.650 -35.964 1.00 84.56 355 TRP A CA 1
ATOM 2729 C C . TRP A 1 355 ? 25.095 10.949 -35.165 1.00 84.56 355 TRP A C 1
ATOM 2731 O O . TRP A 1 355 ? 25.914 11.125 -34.255 1.00 84.56 355 TRP A O 1
ATOM 2741 N N . THR A 1 356 ? 24.163 11.844 -35.475 1.00 91.31 356 THR A N 1
ATOM 2742 C CA . THR A 1 356 ? 23.954 13.084 -34.731 1.00 91.31 356 THR A CA 1
ATOM 2743 C C . THR A 1 356 ? 23.312 12.810 -33.364 1.00 91.31 356 THR A C 1
ATOM 2745 O O . THR A 1 356 ? 22.828 11.712 -33.082 1.00 91.31 356 THR A O 1
ATOM 2748 N N . ALA A 1 357 ? 23.282 13.816 -32.484 1.00 84.50 357 ALA A N 1
ATOM 2749 C CA . ALA A 1 357 ? 22.569 13.709 -31.206 1.00 84.50 357 ALA A CA 1
ATOM 2750 C C . ALA A 1 357 ? 21.062 13.443 -31.399 1.00 84.50 357 ALA A C 1
ATOM 2752 O O . ALA A 1 357 ? 20.448 12.743 -30.596 1.00 84.50 357 ALA A O 1
ATOM 2753 N N . GLU A 1 358 ? 20.484 13.962 -32.482 1.00 87.50 358 GLU A N 1
ATOM 2754 C CA . GLU A 1 358 ? 19.080 13.759 -32.837 1.00 87.50 358 GLU A CA 1
ATOM 2755 C C . GLU A 1 358 ? 18.820 12.332 -33.340 1.00 87.50 358 GLU A C 1
ATOM 2757 O O . GLU A 1 358 ? 17.884 11.686 -32.874 1.00 87.50 358 GLU A O 1
ATOM 2762 N N . ASP A 1 359 ? 19.711 11.790 -34.181 1.00 86.12 359 ASP A N 1
ATOM 2763 C CA . ASP A 1 359 ? 19.662 10.388 -34.625 1.00 86.12 359 ASP A CA 1
ATOM 2764 C C . ASP A 1 359 ? 19.687 9.423 -33.422 1.00 86.12 359 ASP A C 1
ATOM 2766 O O . ASP A 1 359 ? 18.866 8.510 -33.322 1.00 86.12 359 ASP A O 1
ATOM 2770 N N . LYS A 1 360 ? 20.583 9.673 -32.455 1.00 81.12 360 LYS A N 1
ATOM 2771 C CA . LYS A 1 360 ? 20.690 8.877 -31.220 1.00 81.12 360 LYS A CA 1
ATOM 2772 C C . LYS A 1 360 ? 19.433 8.962 -30.357 1.00 81.12 360 LYS A C 1
ATOM 2774 O O . LYS A 1 360 ? 19.022 7.952 -29.791 1.00 81.12 360 LYS A O 1
ATOM 2779 N N . ASN A 1 361 ? 18.818 10.141 -30.255 1.00 81.69 361 ASN A N 1
ATOM 2780 C CA . ASN A 1 361 ? 17.582 10.320 -29.493 1.00 81.69 361 ASN A CA 1
ATOM 2781 C C . ASN A 1 361 ? 16.406 9.568 -30.122 1.00 81.69 361 ASN A C 1
ATOM 2783 O O . ASN A 1 361 ? 15.678 8.904 -29.393 1.00 81.69 361 ASN A O 1
ATOM 2787 N N . ILE A 1 362 ? 16.258 9.606 -31.449 1.00 85.94 362 ILE A N 1
ATOM 2788 C CA . ILE A 1 362 ? 15.187 8.891 -32.164 1.00 85.94 362 ILE A CA 1
ATOM 2789 C C . ILE A 1 362 ? 15.320 7.374 -31.978 1.00 85.94 362 ILE A C 1
ATOM 2791 O O . ILE A 1 362 ? 14.332 6.695 -31.690 1.00 85.94 362 ILE A O 1
ATOM 2795 N N . VAL A 1 363 ? 16.541 6.838 -32.097 1.00 81.44 363 VAL A N 1
ATOM 2796 C CA . VAL A 1 363 ? 16.813 5.411 -31.851 1.00 81.44 363 VAL A CA 1
ATOM 2797 C C . VAL A 1 363 ? 16.512 5.058 -30.393 1.00 81.44 363 VAL A C 1
ATOM 2799 O O . VAL A 1 363 ? 15.790 4.100 -30.138 1.00 81.44 363 VAL A O 1
ATOM 2802 N N . LYS A 1 364 ? 16.972 5.870 -29.434 1.00 78.50 364 LYS A N 1
ATOM 2803 C CA . LYS A 1 364 ? 16.708 5.670 -28.001 1.00 78.50 364 LYS A CA 1
ATOM 2804 C C . LYS A 1 364 ? 15.213 5.693 -27.666 1.00 78.50 364 LYS A C 1
ATOM 2806 O O . LYS A 1 364 ? 14.744 4.851 -26.908 1.00 78.50 364 LYS A O 1
ATOM 2811 N N . GLU A 1 365 ? 14.460 6.633 -28.228 1.00 78.50 365 GLU A N 1
ATOM 2812 C CA . GLU A 1 365 ? 13.015 6.758 -28.022 1.00 78.50 365 GLU A CA 1
ATOM 2813 C C . GLU A 1 365 ? 12.265 5.540 -28.577 1.00 78.50 365 GLU A C 1
ATOM 2815 O O . GLU A 1 365 ? 11.441 4.945 -27.878 1.00 78.50 365 GLU A O 1
ATOM 2820 N N . ARG A 1 366 ? 12.619 5.088 -29.788 1.00 82.12 366 ARG A N 1
ATOM 2821 C CA . ARG A 1 366 ? 12.059 3.861 -30.368 1.00 82.12 366 ARG A CA 1
ATOM 2822 C C . ARG A 1 366 ? 12.384 2.633 -29.525 1.00 82.12 366 ARG A C 1
ATOM 2824 O O . ARG A 1 366 ? 11.495 1.801 -29.338 1.00 82.12 366 ARG A O 1
ATOM 2831 N N . THR A 1 367 ? 13.618 2.520 -29.035 1.00 73.06 367 THR A N 1
ATOM 2832 C CA . THR A 1 367 ? 14.053 1.423 -28.162 1.00 73.06 367 THR A CA 1
ATOM 2833 C C . THR A 1 367 ? 13.262 1.423 -26.857 1.00 73.06 367 THR A C 1
ATOM 2835 O O . THR A 1 367 ? 12.743 0.378 -26.474 1.00 73.06 367 THR A O 1
ATOM 2838 N N . ASN A 1 368 ? 13.065 2.583 -26.225 1.00 69.56 368 ASN A N 1
ATOM 2839 C CA . ASN A 1 368 ? 12.249 2.702 -25.015 1.00 69.56 368 ASN A CA 1
ATOM 2840 C C . ASN A 1 368 ? 10.800 2.249 -25.251 1.00 69.56 368 ASN A C 1
ATOM 2842 O O . ASN A 1 368 ? 10.264 1.488 -24.450 1.00 69.56 368 ASN A O 1
ATOM 2846 N N . ILE A 1 369 ? 10.181 2.664 -26.362 1.00 69.69 369 ILE A N 1
ATOM 2847 C CA . ILE A 1 369 ? 8.817 2.241 -26.712 1.00 69.69 369 ILE A CA 1
ATOM 2848 C C . ILE A 1 369 ? 8.765 0.736 -26.989 1.00 69.69 369 ILE A C 1
ATOM 2850 O O . ILE A 1 369 ? 7.870 0.070 -26.481 1.00 69.69 369 ILE A O 1
ATOM 2854 N N . SER A 1 370 ? 9.727 0.176 -27.737 1.00 70.44 370 SER A N 1
ATOM 2855 C CA . SER A 1 370 ? 9.825 -1.279 -27.937 1.00 70.44 370 SER A CA 1
ATOM 2856 C C . SER A 1 370 ? 9.914 -2.024 -26.608 1.00 70.44 370 SER A C 1
ATOM 2858 O O . SER A 1 370 ? 9.217 -3.014 -26.428 1.00 70.44 370 SER A O 1
ATOM 2860 N N . CYS A 1 371 ? 10.707 -1.524 -25.659 1.00 58.69 371 CYS A N 1
ATOM 2861 C CA . CYS A 1 371 ? 10.812 -2.121 -24.331 1.00 58.69 371 CYS A CA 1
ATOM 2862 C C . CYS A 1 371 ? 9.485 -2.058 -23.575 1.00 58.69 371 CYS A C 1
ATOM 2864 O O . CYS A 1 371 ? 9.121 -3.018 -22.907 1.00 58.69 371 CYS A O 1
ATOM 2866 N N . SER A 1 372 ? 8.750 -0.950 -23.680 1.00 62.22 372 SER A N 1
ATOM 2867 C CA . SER A 1 372 ? 7.419 -0.822 -23.083 1.00 62.22 372 SER A CA 1
ATOM 2868 C C . SER A 1 372 ? 6.393 -1.762 -23.728 1.00 62.22 372 SER A C 1
ATOM 2870 O O . SER A 1 372 ? 5.562 -2.303 -23.012 1.00 62.22 372 SER A O 1
ATOM 2872 N N . ILE A 1 373 ? 6.460 -2.003 -25.044 1.00 65.69 373 ILE A N 1
ATOM 2873 C CA . ILE A 1 373 ? 5.613 -2.999 -25.730 1.00 65.69 373 ILE A CA 1
ATOM 2874 C C . ILE A 1 373 ? 5.948 -4.404 -25.234 1.00 65.69 373 ILE A C 1
ATOM 2876 O O . ILE A 1 373 ? 5.045 -5.132 -24.845 1.00 65.69 373 ILE A O 1
ATOM 2880 N N . GLU A 1 374 ? 7.234 -4.770 -25.210 1.00 55.66 374 GLU A N 1
ATOM 2881 C CA . GLU A 1 374 ? 7.664 -6.073 -24.692 1.00 55.66 374 GLU A CA 1
ATOM 2882 C C . GLU A 1 374 ? 7.264 -6.251 -23.216 1.00 55.66 374 GLU A C 1
ATOM 2884 O O . GLU A 1 374 ? 6.940 -7.352 -22.811 1.00 55.66 374 GLU A O 1
ATOM 2889 N N . ARG A 1 375 ? 7.245 -5.180 -22.406 1.00 54.56 375 ARG A N 1
ATOM 2890 C CA . ARG A 1 375 ? 6.803 -5.222 -20.996 1.00 54.56 375 ARG A CA 1
ATOM 2891 C C . ARG A 1 375 ? 5.329 -5.549 -20.804 1.00 54.56 375 ARG A C 1
ATOM 2893 O O . ARG A 1 375 ? 4.979 -6.046 -19.738 1.00 54.56 375 ARG A O 1
ATOM 2900 N N . LEU A 1 376 ? 4.484 -5.220 -21.775 1.00 53.09 376 LEU A N 1
ATOM 2901 C CA . LEU A 1 376 ? 3.030 -5.360 -21.665 1.00 53.09 376 LEU A CA 1
ATOM 2902 C C . LEU A 1 376 ? 2.478 -6.592 -22.391 1.00 53.09 376 LEU A C 1
ATOM 2904 O O . LEU A 1 376 ? 1.334 -6.964 -22.131 1.00 53.09 376 LEU A O 1
ATOM 2908 N N . GLY A 1 377 ? 3.238 -7.170 -23.326 1.00 45.44 377 GLY A N 1
ATOM 2909 C CA . GLY A 1 377 ? 2.858 -8.346 -24.117 1.00 45.44 377 GLY A CA 1
ATOM 2910 C C . GLY A 1 377 ? 3.619 -9.585 -23.687 1.00 45.44 377 GLY A C 1
ATOM 2911 O O . GLY A 1 377 ? 2.986 -10.665 -23.667 1.00 45.44 377 GLY A O 1
#

Foldseek 3Di:
DDDDDDDDDDDDDDDPPPPPCPPPPQDEAAEAEEPDPQRPALQSLLCVQLVDAQADRYAYEYEYAFDEGQAQHERERDAAYHYHYEADYAAHPVRPDGDQAQNRYEQAPQLPAESYEYDYDPDPGNYAYHYEHGRHEFENFEEQAFRRYEYDEEARYAYEYASYEQEHAEHAAFARRGEEADLHEYEYENYEFEHAEYQYRSRYHYHYDPNYYYYYYHYHYYHRYYPDPPVPPPPFDDQDAQDQPCPDVPDRDDDQWDKDWDWDDDVPDDIDIDMDILAHQCDPCNVVVNDGGDDDDNLDTSDDRLSDDDDDDGDPDDDPVCLVVLVVQLVVLVVVLVVLVVVLVVLVPDDPVPDDPVNVVSSVVSSVSVNSNVHSD

pLDDT: mean 78.61, std 18.73, range [33.91, 98.88]